Protein AF-A0A937Y8Z9-F1 (afdb_monomer)

pLDDT: mean 87.65, std 18.57, range [24.81, 98.81]

Foldseek 3Di:
DDDPPPPADADPDNDHQVRLQVQPVLCNLCVCQVVLLVCLLVLLVVLCVVQPFFDKAALDDDPQRIKGKGFADPVQAPPDQDQAAEEEEFEADLLADDDQSSRSLLQRLQNNVRYMYMYGGFHRCLVVQQEVVNRLVSVLSVLLSCLVCRVVVSHDQLRYAYEYAAQRLLSQLLSLLDCCCVPRVHPDSPSHQAYEYELYAQQCPSVCSHPNVVRHVQDPVNRCSRRSLNRLAPQAHEYEFEYEPSRRPVSVVRSVSSQVSNVVNVHNYAYYYHYPDGSSRQVVLSSDCLRRNVVVVSCSSVVPPDDDDDDDGDDDLDADPPDPPPDDPPDDDCPVDVLLVQLVVQQVQLVVCVVQLHRSKKKWKDDPNDTLFIFAACCPVSVNVLRHRLVRNQVSSCSHPNQQRRAQIEMEMAEFDALSSLVVSVSSNHQAYEYQDYPVVVVDPPRPPDDSVVSCVVPVRDHHYHYNNVNVVSVVVNVVSVVDPRPPD

Nearest PDB structures (foldseek):
  8e2r-assembly1_A  TM=8.903E-01  e=1.877E-11  Escherichia coli
  8e2p-assembly2_D  TM=7.905E-01  e=2.917E-12  Escherichia coli
  1z3a-assembly1_B  TM=8.786E-01  e=5.803E-11  Escherichia coli
  3ocq-assembly1_A-2  TM=8.333E-01  e=8.614E-11  Salmonella enterica
  6vpc-assembly1_F  TM=8.118E-01  e=4.377E-11  Escherichia coli

Structure (mmCIF, N/CA/C/O backbone):
data_AF-A0A937Y8Z9-F1
#
_entry.id   AF-A0A937Y8Z9-F1
#
loop_
_atom_site.group_PDB
_atom_site.id
_atom_site.type_symbol
_atom_site.label_atom_id
_atom_site.label_alt_id
_atom_site.label_comp_id
_atom_site.label_asym_id
_atom_site.label_entity_id
_atom_site.label_seq_id
_atom_site.pdbx_PDB_ins_code
_atom_site.Cartn_x
_atom_site.Cartn_y
_atom_site.Cartn_z
_atom_site.occupancy
_atom_site.B_iso_or_equiv
_atom_site.auth_seq_id
_atom_site.auth_comp_id
_atom_site.auth_asym_id
_atom_site.auth_atom_id
_atom_site.pdbx_PDB_model_num
ATOM 1 N N . MET A 1 1 ? 27.969 17.431 0.079 1.00 39.72 1 MET A N 1
ATOM 2 C CA . MET A 1 1 ? 28.248 18.259 -1.109 1.00 39.72 1 MET A CA 1
ATOM 3 C C . MET A 1 1 ? 29.334 17.546 -1.889 1.00 39.72 1 MET A C 1
ATOM 5 O O . MET A 1 1 ? 30.460 17.515 -1.417 1.00 39.72 1 MET A O 1
ATOM 9 N N . ALA A 1 2 ? 28.979 16.877 -2.980 1.00 40.84 2 ALA A N 1
ATOM 10 C CA . ALA A 1 2 ? 29.930 16.260 -3.897 1.00 40.84 2 ALA A CA 1
ATOM 11 C C . ALA A 1 2 ? 29.483 16.629 -5.314 1.00 40.84 2 ALA A C 1
ATOM 13 O O . ALA A 1 2 ? 28.313 16.440 -5.640 1.00 40.84 2 ALA A O 1
ATOM 14 N N . ASP A 1 3 ? 30.414 17.245 -6.038 1.00 41.59 3 ASP A N 1
ATOM 15 C CA . ASP A 1 3 ? 30.439 17.621 -7.452 1.00 41.59 3 ASP A CA 1
ATOM 16 C C . ASP A 1 3 ? 29.204 17.284 -8.296 1.00 41.59 3 ASP A C 1
ATOM 18 O O . ASP A 1 3 ? 29.033 16.164 -8.779 1.00 41.59 3 ASP A O 1
ATOM 22 N N . ASN A 1 4 ? 28.418 18.319 -8.601 1.00 40.47 4 ASN A N 1
ATOM 23 C CA . ASN A 1 4 ? 27.784 18.386 -9.910 1.00 40.47 4 ASN A CA 1
ATOM 24 C C . ASN A 1 4 ? 28.897 18.703 -10.911 1.00 40.47 4 ASN A C 1
ATOM 26 O O . ASN A 1 4 ? 29.361 19.839 -10.994 1.00 40.47 4 ASN A O 1
ATOM 30 N N . ALA A 1 5 ? 29.348 17.688 -11.644 1.00 50.84 5 ALA A N 1
ATOM 31 C CA . ALA A 1 5 ? 30.146 17.893 -12.839 1.00 50.84 5 ALA A CA 1
ATOM 32 C C . ALA A 1 5 ? 29.258 18.565 -13.900 1.00 50.84 5 ALA A C 1
ATOM 34 O O . ALA A 1 5 ? 28.582 17.895 -14.685 1.00 50.84 5 ALA A O 1
ATOM 35 N N . ASP A 1 6 ? 29.229 19.898 -13.897 1.00 54.78 6 ASP A N 1
ATOM 36 C CA . ASP A 1 6 ? 28.676 20.699 -14.987 1.00 54.78 6 ASP A CA 1
ATOM 37 C C . ASP A 1 6 ? 29.439 20.348 -16.278 1.00 54.78 6 ASP A C 1
ATOM 39 O O . ASP A 1 6 ? 30.572 20.782 -16.484 1.00 54.78 6 ASP A O 1
ATOM 43 N N . GLY A 1 7 ? 28.844 19.503 -17.131 1.00 70.94 7 GLY A N 1
ATOM 44 C CA . GLY A 1 7 ? 29.371 19.200 -18.469 1.00 70.94 7 GLY A CA 1
ATOM 45 C C . GLY A 1 7 ? 29.212 17.765 -18.985 1.00 70.94 7 GLY A C 1
ATOM 46 O O . GLY A 1 7 ? 29.472 17.536 -20.166 1.00 70.94 7 GLY A O 1
ATOM 47 N N . ALA A 1 8 ? 28.786 16.792 -18.172 1.00 81.50 8 ALA A N 1
ATOM 48 C CA . ALA A 1 8 ? 28.543 15.437 -18.678 1.00 81.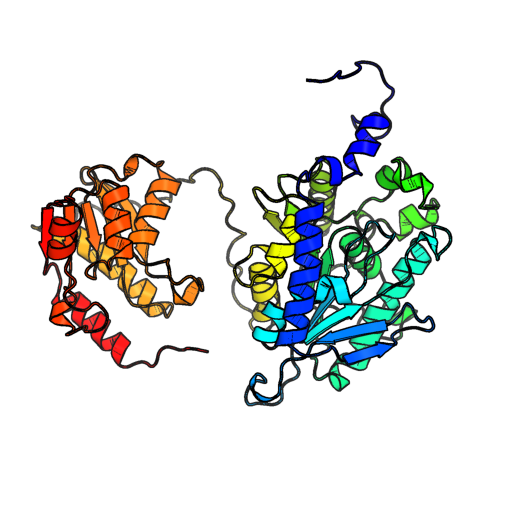50 8 ALA A CA 1
ATOM 49 C C . ALA A 1 8 ? 27.317 15.398 -19.625 1.00 81.50 8 ALA A C 1
ATOM 51 O O . ALA A 1 8 ? 26.302 16.045 -19.334 1.00 81.50 8 ALA A O 1
ATOM 52 N N . PRO A 1 9 ? 27.376 14.649 -20.748 1.00 90.69 9 PRO A N 1
ATOM 53 C CA . PRO A 1 9 ? 26.255 14.544 -21.674 1.00 90.69 9 PRO A CA 1
ATOM 54 C C . PRO A 1 9 ? 25.050 13.907 -20.981 1.00 90.69 9 PRO A C 1
ATOM 56 O O . PRO A 1 9 ? 25.169 12.906 -20.270 1.00 90.69 9 PRO A O 1
ATOM 59 N N . LYS A 1 10 ? 23.878 14.500 -21.199 1.00 94.38 10 LYS A N 1
ATOM 60 C CA . LYS A 1 10 ? 22.617 13.996 -20.658 1.00 94.38 10 LYS A CA 1
ATOM 61 C C . LYS A 1 10 ? 22.183 12.750 -21.427 1.00 94.38 10 LYS A C 1
ATOM 63 O O . LYS A 1 10 ? 22.233 12.731 -22.654 1.00 94.38 10 LYS A O 1
ATOM 68 N N . VAL A 1 11 ? 21.777 11.719 -20.693 1.00 95.44 11 VAL A N 1
ATOM 69 C CA . VAL A 1 11 ? 21.348 10.414 -21.224 1.00 95.44 11 VAL A CA 1
ATOM 70 C C . VAL A 1 11 ? 19.833 10.260 -21.120 1.00 95.44 11 VAL A C 1
ATOM 72 O O . VAL A 1 11 ? 19.202 9.701 -22.013 1.00 95.44 11 VAL A O 1
ATOM 75 N N . TRP A 1 12 ? 19.234 10.782 -20.047 1.00 96.19 12 TRP A N 1
ATOM 76 C CA . TRP A 1 12 ? 17.794 10.734 -19.823 1.00 96.19 12 TRP A CA 1
ATOM 77 C C . TRP A 1 12 ? 17.322 11.995 -19.108 1.00 96.19 12 TRP A C 1
ATOM 79 O O . TRP A 1 12 ? 17.716 12.235 -17.966 1.00 96.19 12 TRP A O 1
ATOM 89 N N . LEU A 1 13 ? 16.460 12.780 -19.763 1.00 95.00 13 LEU A N 1
ATOM 90 C CA . LEU A 1 13 ? 16.035 14.093 -19.265 1.00 95.00 13 LEU A CA 1
ATOM 9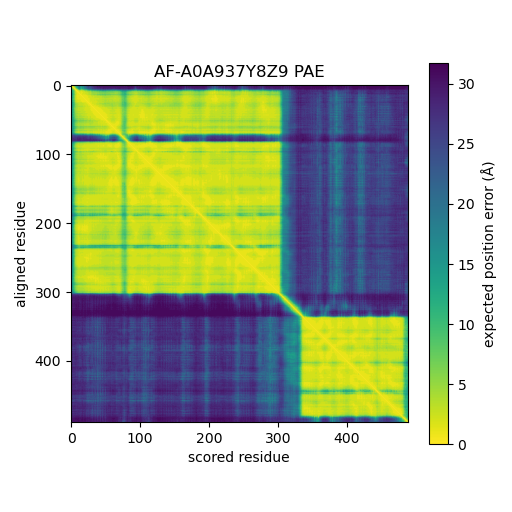1 C C . LEU A 1 13 ? 17.272 14.926 -18.870 1.00 95.00 13 LEU A C 1
ATOM 93 O O . LEU A 1 13 ? 18.183 15.092 -19.679 1.00 95.00 13 LEU A O 1
ATOM 97 N N . ASP A 1 14 ? 17.341 15.377 -17.618 1.00 93.00 14 ASP A N 1
ATOM 98 C CA . ASP A 1 14 ? 18.453 16.165 -17.081 1.00 93.00 14 ASP A CA 1
ATOM 99 C C . ASP A 1 14 ? 19.551 15.314 -16.407 1.00 93.00 14 ASP A C 1
ATOM 101 O O . ASP A 1 14 ? 20.503 15.859 -15.832 1.00 93.00 14 ASP A O 1
ATOM 105 N N . LEU A 1 15 ? 19.457 13.981 -16.477 1.00 95.06 15 LEU A N 1
ATOM 106 C CA . LEU A 1 15 ? 20.402 13.045 -15.865 1.00 95.06 15 LEU A CA 1
ATOM 107 C C . LEU A 1 15 ? 21.516 12.662 -16.843 1.00 95.06 15 LEU A C 1
ATOM 109 O O . LEU A 1 15 ? 21.261 12.246 -17.975 1.00 95.06 15 LEU A O 1
ATOM 113 N N . ASP A 1 16 ? 22.763 12.759 -16.386 1.00 96.56 16 ASP A N 1
ATOM 114 C CA . ASP A 1 16 ? 23.879 12.039 -17.007 1.00 96.56 16 ASP A CA 1
ATOM 115 C C . ASP A 1 16 ? 23.839 10.542 -16.639 1.00 96.56 16 ASP A C 1
ATOM 117 O O . ASP A 1 16 ? 22.992 10.103 -15.855 1.00 96.56 16 ASP A O 1
ATOM 121 N N . GLN A 1 17 ? 24.757 9.746 -17.196 1.00 97.06 17 GLN A N 1
ATOM 122 C CA . GLN A 1 17 ? 24.794 8.299 -16.961 1.00 97.06 17 GLN A CA 1
ATOM 123 C C . GLN A 1 17 ? 24.925 7.937 -15.473 1.00 97.06 17 GLN A C 1
ATOM 125 O O . GLN A 1 17 ? 24.195 7.085 -14.977 1.00 97.06 17 GLN A O 1
ATOM 130 N N . ALA A 1 18 ? 25.830 8.591 -14.740 1.00 95.81 18 ALA A N 1
ATOM 131 C CA . ALA A 1 18 ? 26.087 8.257 -13.342 1.00 95.81 18 ALA A CA 1
ATOM 132 C C . ALA A 1 18 ? 24.902 8.645 -12.443 1.00 95.81 18 ALA A C 1
ATOM 134 O O . ALA A 1 18 ? 24.583 7.942 -11.482 1.00 95.81 18 ALA A O 1
ATOM 135 N N . ALA A 1 19 ? 24.242 9.763 -12.747 1.00 95.44 19 ALA A N 1
ATOM 136 C CA . ALA A 1 19 ? 23.025 10.187 -12.074 1.00 95.44 19 ALA A CA 1
ATOM 137 C C . ALA A 1 19 ? 21.854 9.240 -12.375 1.00 95.44 19 ALA A C 1
ATOM 139 O O . ALA A 1 19 ? 21.125 8.884 -11.450 1.00 95.44 19 ALA A O 1
ATOM 140 N N . LEU A 1 20 ? 21.706 8.787 -13.625 1.00 96.81 20 LEU A N 1
ATOM 141 C CA . LEU A 1 20 ? 20.694 7.803 -14.018 1.00 96.81 20 LEU A CA 1
ATOM 142 C C . LEU A 1 20 ? 20.911 6.456 -13.315 1.00 96.81 20 LEU A C 1
ATOM 144 O O . LEU A 1 20 ? 19.965 5.885 -12.774 1.00 96.81 20 LEU A O 1
ATOM 148 N N . ASP A 1 21 ? 22.153 5.979 -13.251 1.00 96.81 21 ASP A N 1
ATOM 149 C CA . ASP A 1 21 ? 22.501 4.735 -12.560 1.00 96.81 21 ASP A CA 1
ATOM 150 C C . ASP A 1 21 ? 22.164 4.807 -11.066 1.00 96.81 21 ASP A C 1
ATOM 152 O O . ASP A 1 21 ? 21.513 3.904 -10.538 1.00 96.81 21 ASP A O 1
ATOM 156 N N . ARG A 1 22 ? 22.526 5.914 -10.396 1.00 95.12 22 ARG A N 1
ATOM 157 C CA . ARG A 1 22 ? 22.155 6.154 -8.991 1.00 95.12 22 ARG A CA 1
ATOM 158 C C . ARG A 1 22 ? 20.643 6.243 -8.800 1.00 95.12 22 ARG A C 1
ATOM 160 O O . ARG A 1 22 ? 20.129 5.706 -7.826 1.00 95.12 22 ARG A O 1
ATOM 167 N N . ALA A 1 23 ? 19.921 6.868 -9.729 1.00 95.31 23 ALA A N 1
ATOM 168 C CA . ALA A 1 23 ? 18.468 6.995 -9.646 1.00 95.31 23 A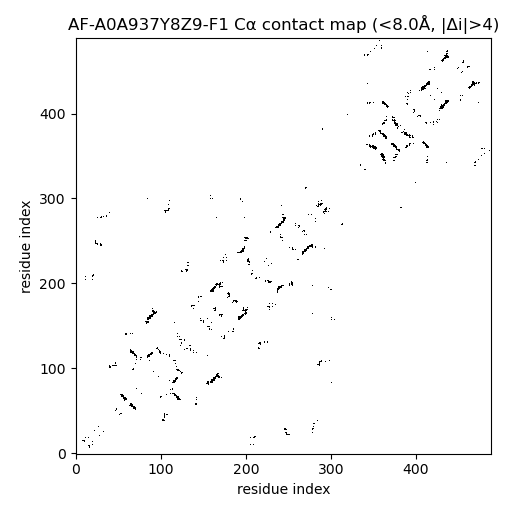LA A CA 1
ATOM 169 C C . ALA A 1 23 ? 17.747 5.632 -9.709 1.00 95.31 23 ALA A C 1
ATOM 171 O O . ALA A 1 23 ? 16.671 5.475 -9.137 1.00 95.31 23 ALA A O 1
ATOM 172 N N . TYR A 1 24 ? 18.348 4.622 -10.348 1.00 96.00 24 TYR A N 1
ATOM 173 C CA . TYR A 1 24 ? 17.829 3.249 -10.369 1.00 96.00 24 TYR A CA 1
ATOM 174 C C . TYR A 1 24 ? 18.417 2.332 -9.282 1.00 96.00 24 TYR A C 1
ATOM 176 O O . TYR A 1 24 ? 18.033 1.154 -9.213 1.00 96.00 24 TYR A O 1
ATOM 184 N N . ASP A 1 25 ? 19.267 2.855 -8.396 1.00 95.31 25 ASP A N 1
ATOM 185 C CA . ASP A 1 25 ? 19.782 2.175 -7.207 1.00 95.31 25 ASP A CA 1
ATOM 186 C C . ASP A 1 25 ? 19.103 2.698 -5.928 1.00 95.31 25 ASP A C 1
ATOM 188 O O . ASP A 1 25 ? 19.565 3.625 -5.263 1.00 95.31 25 ASP A O 1
ATOM 192 N N . GLN A 1 26 ? 17.989 2.064 -5.546 1.00 94.00 26 GLN A N 1
ATOM 193 C CA . GLN A 1 26 ? 17.230 2.455 -4.351 1.00 94.00 26 GLN A CA 1
ATOM 194 C C . GLN A 1 26 ? 18.010 2.269 -3.042 1.00 94.00 26 GLN A C 1
ATOM 196 O O . GLN A 1 26 ? 17.638 2.873 -2.038 1.00 94.00 26 GLN A O 1
ATOM 201 N N . ALA A 1 27 ? 19.099 1.489 -3.026 1.00 92.94 27 ALA A N 1
ATOM 202 C CA . ALA A 1 27 ? 19.927 1.351 -1.829 1.00 92.94 27 ALA A CA 1
ATOM 203 C C . ALA A 1 27 ? 20.604 2.682 -1.449 1.00 92.94 27 ALA A C 1
ATOM 205 O O . ALA A 1 27 ? 20.778 2.956 -0.263 1.00 92.94 27 ALA A O 1
ATOM 206 N N . GLN A 1 28 ? 20.895 3.550 -2.430 1.00 92.25 28 GLN A N 1
ATOM 207 C CA . GLN A 1 28 ? 21.434 4.899 -2.190 1.00 92.25 28 GLN A CA 1
ATOM 208 C C . GLN A 1 28 ? 20.452 5.801 -1.429 1.00 92.25 28 GLN A C 1
ATOM 210 O O . GLN A 1 28 ? 20.861 6.751 -0.766 1.00 92.25 28 GLN A O 1
ATOM 215 N N . HIS A 1 29 ? 19.157 5.495 -1.516 1.00 91.81 29 HIS A N 1
ATOM 216 C CA . HIS A 1 29 ? 18.065 6.259 -0.914 1.00 91.81 29 HIS A CA 1
ATOM 217 C C . HIS A 1 29 ? 17.485 5.581 0.341 1.00 91.81 29 HIS A C 1
ATOM 219 O O . HIS A 1 29 ? 16.545 6.087 0.947 1.00 91.81 29 HIS A O 1
ATOM 225 N N . ALA A 1 30 ? 18.050 4.443 0.753 1.00 94.44 30 ALA A N 1
ATOM 226 C CA . ALA A 1 30 ? 17.558 3.637 1.864 1.00 94.44 30 ALA A CA 1
ATOM 227 C C . ALA A 1 30 ? 18.726 3.129 2.731 1.00 94.44 30 ALA A C 1
ATOM 229 O O . ALA A 1 30 ? 19.091 1.951 2.663 1.00 94.44 30 ALA A O 1
ATOM 230 N N . PRO A 1 31 ? 19.319 3.982 3.589 1.00 91.62 31 PRO A N 1
ATOM 231 C CA . PRO A 1 31 ? 20.466 3.599 4.420 1.00 91.62 31 PRO A CA 1
ATOM 232 C C . PRO A 1 31 ? 20.158 2.454 5.399 1.00 91.62 31 PRO A C 1
ATOM 234 O O . PRO A 1 31 ? 21.071 1.785 5.877 1.00 91.62 31 PRO A O 1
ATOM 237 N N . ASN A 1 32 ? 18.878 2.205 5.689 1.00 91.31 32 ASN A N 1
ATOM 238 C CA . ASN A 1 32 ? 18.403 1.125 6.550 1.00 91.31 32 ASN A CA 1
ATOM 239 C C . ASN A 1 32 ? 17.874 -0.104 5.781 1.00 91.31 32 ASN A C 1
ATOM 241 O O . ASN A 1 32 ? 17.225 -0.964 6.380 1.00 91.31 32 ASN A O 1
ATOM 245 N N . MET A 1 33 ? 18.129 -0.203 4.469 1.00 94.88 33 MET A N 1
ATOM 246 C CA . MET A 1 33 ? 17.615 -1.276 3.606 1.00 94.88 33 MET A CA 1
ATOM 247 C C . MET A 1 33 ? 17.853 -2.670 4.199 1.00 94.88 33 MET A C 1
ATOM 249 O O . MET A 1 33 ? 16.937 -3.485 4.243 1.00 94.88 33 MET A O 1
ATOM 253 N N . GLN A 1 34 ? 19.060 -2.949 4.698 1.00 94.06 34 GLN A N 1
ATOM 254 C CA . GLN A 1 34 ? 19.396 -4.267 5.250 1.00 94.06 34 GLN A CA 1
ATOM 255 C C . GLN A 1 34 ? 18.550 -4.612 6.483 1.00 94.06 34 GLN A C 1
ATOM 257 O O . GLN A 1 34 ? 18.105 -5.747 6.641 1.00 94.06 34 GLN A O 1
ATOM 262 N N . GLN A 1 35 ? 18.274 -3.626 7.338 1.00 94.31 35 GLN A N 1
ATOM 263 C CA . GLN A 1 35 ? 17.420 -3.789 8.510 1.00 94.31 35 GLN A CA 1
ATOM 264 C C . GLN A 1 35 ? 15.968 -4.041 8.096 1.00 94.31 35 GLN A C 1
ATOM 266 O O . GLN A 1 35 ? 15.324 -4.909 8.680 1.00 94.31 35 GLN A O 1
ATOM 271 N N . VAL A 1 36 ? 15.463 -3.327 7.084 1.00 92.56 36 VAL A N 1
ATOM 272 C CA . VAL A 1 36 ? 14.104 -3.525 6.550 1.00 92.56 36 VAL A CA 1
ATOM 273 C C . VAL A 1 36 ? 13.959 -4.926 5.945 1.00 92.56 36 VAL A C 1
ATOM 275 O O . VAL A 1 36 ? 13.034 -5.654 6.292 1.00 92.56 36 VAL A O 1
ATOM 278 N N . LEU A 1 37 ? 14.912 -5.360 5.114 1.00 92.69 37 LEU A N 1
ATOM 279 C CA . LEU A 1 37 ? 14.893 -6.701 4.517 1.00 92.69 37 LEU A CA 1
ATOM 280 C C . LEU A 1 37 ? 14.964 -7.804 5.582 1.00 92.69 37 LEU A C 1
ATOM 282 O O . LEU A 1 37 ? 14.257 -8.807 5.478 1.00 92.69 37 LEU A O 1
ATOM 286 N N . LYS A 1 38 ? 15.745 -7.604 6.654 1.00 90.56 38 LYS A N 1
ATOM 287 C CA . LYS A 1 38 ? 15.755 -8.544 7.781 1.00 90.56 38 LYS A CA 1
ATOM 288 C C . LYS A 1 38 ? 14.409 -8.583 8.510 1.00 90.56 38 LYS A C 1
ATOM 290 O O . LYS A 1 38 ? 13.988 -9.653 8.949 1.00 90.56 38 LYS A O 1
ATOM 295 N N . ARG A 1 39 ? 13.708 -7.448 8.620 1.00 92.94 39 ARG A N 1
ATOM 296 C CA . ARG A 1 39 ? 12.343 -7.413 9.164 1.00 92.94 39 ARG A CA 1
ATOM 297 C C . ARG A 1 39 ? 11.347 -8.138 8.268 1.00 92.94 39 ARG A C 1
ATOM 299 O O . ARG A 1 39 ? 10.501 -8.829 8.818 1.00 92.94 39 ARG A O 1
ATOM 306 N N . TYR A 1 40 ? 11.451 -8.058 6.941 1.00 95.44 40 TYR A N 1
ATOM 307 C CA . TYR A 1 40 ? 10.578 -8.841 6.052 1.00 95.44 40 TYR A CA 1
ATOM 308 C C . TYR A 1 40 ? 10.704 -10.340 6.311 1.00 95.44 40 TYR A C 1
ATOM 310 O O . TYR A 1 40 ? 9.695 -11.037 6.414 1.00 95.44 40 TYR A O 1
ATOM 318 N N . GLU A 1 41 ? 11.938 -10.831 6.441 1.00 91.88 41 GLU A N 1
ATOM 319 C CA . GLU A 1 41 ? 12.216 -12.239 6.719 1.00 91.88 41 GLU A CA 1
ATOM 320 C C . GLU A 1 41 ? 11.598 -12.668 8.057 1.00 91.88 41 GLU A C 1
ATOM 322 O O . GLU A 1 41 ? 10.756 -13.566 8.078 1.00 91.88 41 GLU A O 1
ATOM 327 N N . LEU A 1 42 ? 11.927 -11.959 9.144 1.00 91.06 42 LEU A N 1
ATOM 328 C CA . LEU A 1 42 ? 11.423 -12.261 10.490 1.00 91.06 42 LEU A CA 1
ATOM 329 C C . LEU A 1 42 ? 9.896 -12.133 10.589 1.00 91.06 42 LEU A C 1
ATOM 331 O O . LEU A 1 42 ? 9.235 -12.951 11.228 1.00 91.06 42 LEU A O 1
ATOM 335 N N . SER A 1 43 ? 9.313 -11.111 9.965 1.00 93.19 43 SER A N 1
ATOM 336 C CA . SER A 1 43 ? 7.861 -10.924 9.941 1.00 93.19 43 SER A CA 1
ATOM 337 C C . SER A 1 43 ? 7.176 -12.006 9.111 1.00 93.19 43 SER A C 1
ATOM 339 O O . SER A 1 43 ? 6.093 -12.449 9.473 1.00 93.19 43 SER A O 1
ATOM 341 N N . SER A 1 44 ? 7.805 -12.488 8.036 1.00 96.56 44 SER A N 1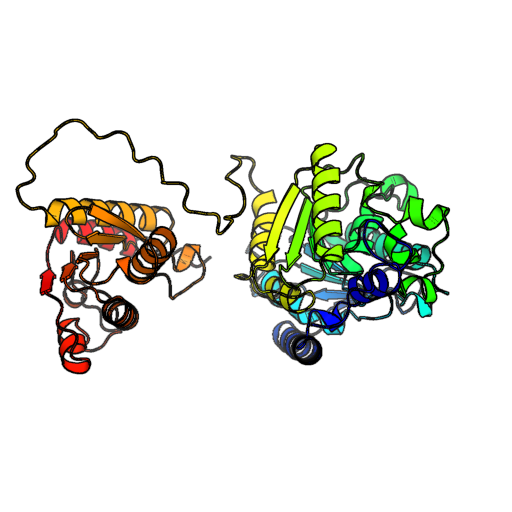
ATOM 342 C CA . SER A 1 44 ? 7.257 -13.579 7.224 1.00 96.56 44 SER A CA 1
ATOM 343 C C . SER A 1 44 ? 7.303 -14.920 7.942 1.00 96.56 44 SER A C 1
ATOM 345 O O . SER A 1 44 ? 6.376 -15.715 7.810 1.00 96.56 44 SER A O 1
ATOM 347 N N . GLU A 1 45 ? 8.366 -15.178 8.704 1.00 93.00 45 GLU A N 1
ATOM 348 C CA . GLU A 1 45 ? 8.446 -16.335 9.600 1.00 93.00 45 GLU A CA 1
ATOM 349 C C . GLU A 1 45 ? 7.306 -16.303 10.620 1.00 93.00 45 GLU A C 1
ATOM 351 O O . GLU A 1 45 ? 6.515 -17.243 10.673 1.00 93.00 45 GLU A O 1
ATOM 356 N N . ARG A 1 46 ? 7.136 -15.176 11.323 1.00 90.81 46 ARG A N 1
ATOM 357 C CA . ARG A 1 46 ? 6.041 -14.979 12.288 1.00 90.81 46 ARG A CA 1
ATOM 358 C C . ARG A 1 46 ? 4.659 -15.108 11.654 1.00 90.81 46 ARG A C 1
ATOM 360 O O . ARG A 1 46 ? 3.768 -15.700 12.256 1.00 90.81 46 ARG A O 1
ATOM 367 N N . ALA A 1 47 ? 4.468 -14.585 10.446 1.00 91.44 47 ALA A N 1
ATOM 368 C CA . ALA A 1 47 ? 3.205 -14.719 9.733 1.00 91.44 47 ALA A CA 1
ATOM 369 C C . ALA A 1 47 ? 2.892 -16.190 9.427 1.00 91.44 47 ALA A C 1
ATOM 371 O O . ALA A 1 47 ? 1.775 -16.628 9.668 1.00 91.44 47 ALA A O 1
ATOM 372 N N . ARG A 1 48 ? 3.873 -16.995 8.994 1.00 93.88 48 ARG A N 1
ATOM 373 C CA . ARG A 1 48 ? 3.673 -18.446 8.805 1.00 93.88 48 ARG A CA 1
ATOM 374 C C . ARG A 1 48 ? 3.446 -19.203 10.113 1.00 93.88 48 ARG A C 1
ATOM 376 O O . ARG A 1 48 ? 2.723 -20.193 10.113 1.00 93.88 48 ARG A O 1
ATOM 383 N N . GLU A 1 49 ? 4.038 -18.767 11.221 1.00 90.00 49 GLU A N 1
ATOM 384 C CA . GLU A 1 49 ? 3.750 -19.343 12.543 1.00 90.00 49 GLU A CA 1
ATOM 385 C C . GLU A 1 49 ? 2.304 -19.068 12.979 1.00 90.00 49 GLU A C 1
ATOM 387 O O . GLU A 1 49 ? 1.655 -19.948 13.539 1.00 90.00 49 GLU A O 1
ATOM 392 N N . ARG A 1 50 ? 1.785 -17.863 12.702 1.00 87.81 50 ARG A N 1
ATOM 393 C CA . ARG A 1 50 ? 0.426 -17.437 13.085 1.00 87.81 50 ARG A CA 1
ATOM 394 C C . ARG A 1 50 ? -0.662 -17.979 12.165 1.00 87.81 50 ARG A C 1
ATOM 396 O O . ARG A 1 50 ? -1.690 -18.443 12.644 1.00 87.81 50 ARG A O 1
ATOM 403 N N . LEU A 1 51 ? -0.448 -17.881 10.856 1.00 89.75 51 LEU A N 1
ATOM 404 C CA . LEU A 1 51 ? -1.420 -18.257 9.827 1.00 89.75 51 LEU A CA 1
ATOM 405 C C . LEU A 1 51 ? -1.348 -19.748 9.471 1.00 89.75 51 LEU A C 1
ATOM 407 O O . LEU A 1 51 ? -2.265 -20.277 8.848 1.00 89.75 51 LEU A O 1
ATOM 411 N N . GLY A 1 52 ? -0.259 -20.422 9.846 1.00 91.06 52 GLY A N 1
ATOM 412 C CA . GLY A 1 52 ? 0.090 -21.743 9.341 1.00 91.06 52 GLY A CA 1
ATOM 413 C C . GLY A 1 52 ? 0.884 -21.680 8.032 1.00 91.06 52 GLY A C 1
ATOM 414 O O . GLY A 1 52 ? 1.100 -20.620 7.436 1.00 91.06 52 GLY A O 1
ATOM 415 N N . GLN A 1 53 ? 1.354 -22.846 7.584 1.00 93.06 53 GLN A N 1
ATOM 416 C CA . GLN A 1 53 ? 2.035 -22.954 6.294 1.00 93.06 53 GLN A CA 1
ATOM 417 C C . GLN A 1 53 ? 1.039 -22.720 5.149 1.00 93.06 53 GLN A C 1
ATOM 419 O O . GLN A 1 53 ? -0.080 -23.236 5.216 1.00 93.06 53 GLN A O 1
ATOM 424 N N . PRO A 1 54 ? 1.425 -21.978 4.094 1.00 96.25 54 PRO A N 1
ATOM 425 C CA . PRO A 1 54 ? 0.552 -21.779 2.950 1.00 96.25 54 PRO A CA 1
ATOM 426 C C . PRO A 1 54 ? 0.307 -23.096 2.216 1.00 96.25 54 PRO A C 1
ATOM 428 O O . PRO A 1 54 ? 1.182 -23.962 2.133 1.00 96.25 54 PRO A O 1
ATOM 431 N N . SER A 1 55 ? -0.868 -23.212 1.603 1.00 96.25 55 SER A N 1
ATOM 432 C CA . SER A 1 55 ? -1.061 -24.210 0.552 1.00 96.25 55 SER A CA 1
ATOM 433 C C . SER A 1 55 ? -0.289 -23.761 -0.688 1.00 96.25 55 SER A C 1
ATOM 435 O O . SER A 1 55 ? -0.383 -22.600 -1.083 1.00 96.25 55 SER A O 1
ATOM 437 N N . ARG A 1 56 ? 0.501 -24.654 -1.283 1.00 97.31 56 ARG A N 1
ATOM 438 C CA . ARG A 1 56 ? 1.364 -24.314 -2.416 1.00 97.31 56 ARG A CA 1
ATOM 439 C C . ARG A 1 56 ? 0.869 -24.988 -3.685 1.00 97.31 56 ARG A C 1
ATOM 441 O O . ARG A 1 56 ? 0.688 -26.203 -3.701 1.00 97.31 56 ARG A O 1
ATOM 448 N N . HIS A 1 57 ? 0.673 -24.204 -4.740 1.00 97.88 57 HIS A N 1
ATOM 449 C CA . HIS A 1 57 ? 0.073 -24.657 -5.998 1.00 97.88 57 HIS A CA 1
ATOM 450 C C . HIS A 1 57 ? 0.986 -24.345 -7.177 1.00 97.88 57 HIS A C 1
ATOM 452 O O . HIS A 1 57 ? 1.568 -23.266 -7.235 1.00 97.88 57 HIS A O 1
ATOM 458 N N . ALA A 1 58 ? 1.107 -25.269 -8.128 1.00 98.31 58 ALA A N 1
ATOM 459 C CA . ALA A 1 58 ? 1.793 -24.999 -9.388 1.00 98.31 58 ALA A CA 1
ATOM 460 C C . ALA A 1 58 ? 0.842 -24.265 -10.341 1.00 98.31 58 ALA A C 1
ATOM 462 O O . ALA A 1 58 ? -0.270 -24.738 -10.581 1.00 98.31 58 ALA A O 1
ATOM 463 N N . TYR A 1 59 ? 1.287 -23.138 -10.898 1.00 98.12 59 TYR A N 1
ATOM 464 C CA . TYR A 1 59 ? 0.523 -22.380 -11.895 1.00 98.12 59 TYR A CA 1
ATOM 465 C C . TYR A 1 59 ? 1.108 -22.481 -13.308 1.00 98.12 59 TYR A C 1
ATOM 467 O O . TYR A 1 59 ? 0.474 -22.058 -14.275 1.00 98.12 59 TYR A O 1
ATOM 475 N N . GLY A 1 60 ? 2.314 -23.031 -13.438 1.00 97.00 60 GLY A N 1
ATOM 476 C CA . GLY A 1 60 ? 3.018 -23.156 -14.703 1.00 97.00 60 GLY A CA 1
ATOM 477 C C . GLY A 1 60 ? 3.944 -24.373 -14.748 1.00 97.00 60 GLY A C 1
ATOM 478 O O . GLY A 1 60 ? 4.007 -25.151 -13.796 1.00 97.00 60 GLY A O 1
ATOM 479 N N . PRO A 1 61 ? 4.630 -24.575 -15.884 1.00 94.88 61 PRO A N 1
ATOM 480 C CA . PRO A 1 61 ? 5.393 -25.794 -16.141 1.00 94.88 61 PRO A CA 1
ATOM 481 C C . PRO A 1 61 ? 6.725 -25.889 -15.383 1.00 94.88 61 PRO A C 1
ATOM 483 O O . PRO A 1 61 ? 7.240 -26.995 -15.220 1.00 94.88 61 PRO A O 1
ATOM 486 N N . SER A 1 62 ? 7.324 -24.772 -14.960 1.00 95.44 62 SER A N 1
ATOM 487 C CA . SER A 1 62 ? 8.613 -24.790 -14.257 1.00 95.44 62 SER A CA 1
ATOM 488 C C . SER A 1 62 ? 8.464 -24.831 -12.735 1.00 95.44 62 SER A C 1
ATOM 490 O O . SER A 1 62 ? 7.463 -24.399 -12.174 1.00 95.44 62 SER A O 1
ATOM 492 N N . ALA A 1 63 ? 9.506 -25.294 -12.038 1.00 94.00 63 ALA A N 1
ATOM 493 C CA . ALA A 1 63 ? 9.522 -25.326 -10.572 1.00 94.00 63 ALA A CA 1
ATOM 494 C C . ALA A 1 63 ? 9.433 -23.929 -9.927 1.00 94.00 63 ALA A C 1
ATOM 496 O O . ALA A 1 63 ? 8.994 -23.807 -8.783 1.00 94.00 63 ALA A O 1
ATOM 497 N N . ALA A 1 64 ? 9.844 -22.886 -10.656 1.00 95.69 64 ALA A N 1
ATOM 498 C CA . ALA A 1 64 ? 9.710 -21.502 -10.218 1.00 95.69 64 ALA A CA 1
ATOM 499 C C . ALA A 1 64 ? 8.259 -21.001 -10.300 1.00 95.69 64 ALA A C 1
ATOM 501 O O . ALA A 1 64 ? 7.919 -20.029 -9.640 1.00 95.69 64 ALA A O 1
ATOM 502 N N . GLU A 1 65 ? 7.396 -21.658 -11.080 1.00 98.19 65 GLU A N 1
ATOM 503 C CA . GLU A 1 65 ? 6.005 -21.257 -11.299 1.00 98.19 65 GLU A CA 1
ATOM 504 C C . GLU A 1 65 ? 5.059 -21.908 -10.287 1.00 98.19 65 GLU A C 1
ATOM 506 O O . GLU A 1 65 ? 4.156 -22.683 -10.621 1.00 98.19 65 GLU A O 1
ATOM 511 N N . ALA A 1 66 ? 5.287 -21.572 -9.021 1.00 98.19 66 ALA A N 1
ATOM 512 C CA . ALA A 1 66 ? 4.460 -21.979 -7.896 1.00 98.19 66 ALA A CA 1
ATOM 513 C C . ALA A 1 66 ? 3.939 -20.754 -7.143 1.00 98.19 66 ALA A C 1
ATOM 515 O O . ALA A 1 66 ? 4.559 -19.699 -7.167 1.00 98.19 66 ALA A O 1
ATOM 516 N N . LEU A 1 67 ? 2.809 -20.882 -6.456 1.00 97.69 67 LEU A N 1
ATOM 517 C CA . LEU A 1 67 ? 2.247 -19.824 -5.624 1.00 97.69 67 LEU A CA 1
ATOM 518 C C . LEU A 1 67 ? 1.877 -20.345 -4.245 1.00 97.69 67 LEU A C 1
ATOM 520 O O . LEU A 1 67 ? 1.342 -21.446 -4.107 1.00 97.69 67 LEU A O 1
ATOM 524 N N . ASP A 1 68 ? 2.147 -19.520 -3.243 1.00 98.44 68 ASP A N 1
ATOM 525 C CA . ASP A 1 68 ? 1.702 -19.718 -1.874 1.00 98.44 68 ASP A CA 1
ATOM 526 C C . ASP A 1 68 ? 0.311 -19.096 -1.720 1.00 98.44 68 ASP A C 1
ATOM 528 O O . ASP A 1 68 ? 0.087 -17.953 -2.118 1.00 98.44 68 ASP A O 1
ATOM 532 N N . CYS A 1 69 ? -0.629 -19.839 -1.141 1.00 98.00 69 CYS A N 1
ATOM 533 C CA . CYS A 1 69 ? -1.985 -19.391 -0.861 1.00 98.00 69 CYS A CA 1
ATOM 534 C C . CYS A 1 69 ? -2.285 -19.525 0.636 1.00 98.00 69 CYS A C 1
ATOM 536 O O . CYS A 1 69 ? -2.340 -20.634 1.184 1.00 98.00 69 CYS A O 1
ATOM 538 N N . PHE A 1 70 ? -2.499 -18.375 1.274 1.00 96.56 70 PHE A N 1
ATOM 539 C CA . PHE A 1 70 ? -2.980 -18.245 2.642 1.00 96.56 70 PHE A CA 1
ATOM 540 C C . PHE A 1 70 ? -4.487 -17.999 2.616 1.00 96.56 70 PHE A C 1
ATOM 542 O O . PHE A 1 70 ? -4.962 -17.058 1.979 1.00 96.56 70 PHE A O 1
ATOM 549 N N . CYS A 1 71 ? -5.243 -18.844 3.309 1.00 89.81 71 CYS A N 1
ATOM 550 C CA . CYS A 1 71 ? -6.687 -18.709 3.453 1.00 89.81 71 CYS A CA 1
ATOM 551 C C . CYS A 1 71 ? -7.049 -18.569 4.938 1.00 89.81 71 CYS A C 1
ATOM 553 O O . CYS A 1 71 ? -6.420 -19.234 5.762 1.00 89.81 71 CYS A O 1
ATOM 555 N N . PRO A 1 72 ? -8.062 -17.757 5.288 1.00 81.50 72 PRO A N 1
ATOM 556 C CA . PRO A 1 72 ? -8.583 -17.704 6.651 1.00 81.50 72 PRO A CA 1
ATOM 557 C C . PRO A 1 72 ? -9.145 -19.069 7.068 1.00 81.50 72 PRO A C 1
ATOM 559 O O . PRO A 1 72 ? -9.669 -19.815 6.233 1.00 81.50 72 PRO A O 1
ATOM 562 N N . GLY A 1 73 ? -9.034 -19.397 8.356 1.00 69.44 73 GLY A N 1
ATOM 563 C CA . GLY A 1 73 ? -9.583 -20.628 8.920 1.00 69.44 73 GLY A CA 1
ATOM 564 C C . GLY A 1 73 ? -11.115 -20.620 8.957 1.00 69.44 73 GLY A C 1
ATOM 565 O O . GLY A 1 73 ? -11.746 -19.566 8.885 1.00 69.44 73 GLY A O 1
ATOM 566 N N . GLU A 1 74 ? -11.733 -21.796 9.114 1.00 59.72 74 GLU A N 1
ATOM 567 C CA . GLU A 1 74 ? -13.202 -21.955 9.116 1.00 59.72 74 GLU A CA 1
ATOM 568 C C . GLU A 1 74 ? -13.916 -21.092 10.175 1.00 59.72 74 GLU A C 1
ATOM 570 O O . GLU A 1 74 ? -15.025 -20.630 9.935 1.00 59.72 74 GLU A O 1
ATOM 575 N N . ALA A 1 75 ? -13.270 -20.805 11.312 1.00 51.53 75 ALA A N 1
ATOM 576 C CA . ALA A 1 75 ? -13.818 -19.949 12.372 1.00 51.53 75 ALA A CA 1
ATOM 577 C C . ALA A 1 75 ? -13.795 -18.439 12.048 1.00 51.53 75 ALA A C 1
ATOM 579 O O . ALA A 1 75 ? -14.468 -17.666 12.723 1.00 51.53 75 ALA A O 1
ATOM 580 N N . GLN A 1 76 ? -13.017 -18.019 11.044 1.00 51.94 76 GLN A N 1
ATOM 581 C CA . GLN A 1 76 ? -12.968 -16.641 10.529 1.00 51.94 76 GLN A CA 1
ATOM 582 C C . GLN A 1 76 ? -13.758 -16.487 9.221 1.00 51.94 76 GLN A C 1
ATOM 584 O O . GLN A 1 76 ? -13.835 -15.394 8.662 1.00 51.94 76 GLN A O 1
ATOM 589 N N . ALA A 1 77 ? -14.338 -17.576 8.706 1.00 48.62 77 ALA A N 1
ATOM 590 C CA . ALA A 1 77 ? -15.243 -17.509 7.575 1.00 48.62 77 ALA A CA 1
ATOM 591 C C . ALA A 1 77 ? -16.581 -16.909 8.051 1.00 48.62 77 ALA A C 1
ATOM 593 O O . ALA A 1 77 ? -17.135 -17.388 9.044 1.00 48.62 77 ALA A O 1
ATOM 594 N N . PRO A 1 78 ? -17.127 -15.884 7.369 1.00 47.41 78 PRO A N 1
ATOM 595 C CA . PRO A 1 78 ? -18.459 -15.378 7.676 1.00 47.41 78 PRO A CA 1
ATOM 596 C C . PRO A 1 78 ? -19.467 -16.533 7.708 1.00 47.41 78 PRO A C 1
ATOM 598 O O . PRO A 1 78 ? -19.378 -17.466 6.909 1.00 47.41 78 PRO A O 1
ATOM 601 N N . SER A 1 79 ? -20.446 -16.457 8.607 1.00 45.06 79 SER A N 1
ATOM 602 C CA . SER A 1 79 ? -21.454 -17.483 8.922 1.00 45.06 79 SER A CA 1
ATOM 603 C C . SER A 1 79 ? -22.462 -17.803 7.794 1.00 45.06 79 SER A C 1
ATOM 605 O O . SER A 1 79 ? -23.577 -18.255 8.044 1.00 45.06 79 SER A O 1
ATOM 607 N N . ASN A 1 80 ? -22.087 -17.600 6.530 1.00 49.19 80 ASN A N 1
ATOM 608 C CA . ASN A 1 80 ? -22.869 -17.898 5.332 1.00 49.19 80 ASN A CA 1
ATOM 609 C C . ASN A 1 80 ? -21.883 -18.202 4.182 1.00 49.19 80 ASN A C 1
ATOM 611 O O . ASN A 1 80 ? -20.979 -17.388 3.976 1.00 49.19 80 ASN A O 1
ATOM 615 N N . PRO A 1 81 ? -21.988 -19.316 3.426 1.00 57.00 81 PRO A N 1
ATOM 616 C CA . PRO A 1 81 ? -20.958 -19.693 2.466 1.00 57.00 81 PRO A CA 1
ATOM 617 C C . PRO A 1 81 ? -21.071 -18.798 1.230 1.00 57.00 81 PRO A C 1
ATOM 619 O O . PRO A 1 81 ? -21.779 -19.098 0.271 1.00 57.00 81 PRO A O 1
ATOM 622 N N . LYS A 1 82 ? -20.383 -17.660 1.260 1.00 66.88 82 LYS A N 1
ATOM 623 C CA . LYS A 1 82 ? -20.111 -16.833 0.089 1.00 66.88 82 LYS A CA 1
ATOM 624 C C . LYS A 1 82 ? -18.604 -16.804 -0.095 1.00 66.88 82 LYS A C 1
ATOM 626 O O . LYS A 1 82 ? -17.860 -16.578 0.856 1.00 66.88 82 LYS A O 1
ATOM 631 N N . LEU A 1 83 ? -18.181 -17.118 -1.313 1.00 80.31 83 LEU A N 1
ATOM 632 C CA . LEU A 1 83 ? -16.792 -17.065 -1.747 1.00 80.31 83 LEU A CA 1
ATOM 633 C C . LEU A 1 83 ? -16.129 -15.751 -1.286 1.00 80.31 83 LEU A C 1
ATOM 635 O O . LEU A 1 83 ? -16.777 -14.702 -1.255 1.00 80.31 83 LEU A O 1
ATOM 639 N N . ARG A 1 84 ? -14.854 -15.814 -0.890 1.00 89.12 84 ARG A N 1
ATOM 640 C CA . ARG A 1 84 ? -14.145 -14.684 -0.266 1.00 89.12 84 ARG A CA 1
ATOM 641 C C . ARG A 1 84 ? -13.353 -13.852 -1.280 1.00 89.12 84 ARG A C 1
ATOM 643 O O . ARG A 1 84 ? -12.884 -14.405 -2.271 1.00 89.12 84 ARG A O 1
ATOM 650 N N . PRO A 1 85 ? -13.126 -12.555 -1.036 1.00 94.38 85 PRO A N 1
ATOM 651 C CA . PRO A 1 85 ? -12.176 -11.771 -1.822 1.00 94.38 85 PRO A CA 1
ATOM 652 C C . PRO A 1 85 ? -10.753 -12.306 -1.691 1.00 94.38 85 PRO A C 1
ATOM 654 O O . PRO A 1 85 ? -10.410 -12.947 -0.692 1.00 94.38 85 PRO A O 1
ATOM 657 N N . ALA A 1 86 ? -9.908 -11.992 -2.669 1.00 96.31 86 ALA A N 1
ATOM 658 C CA . ALA A 1 86 ? -8.497 -12.333 -2.611 1.00 96.31 86 ALA A CA 1
ATOM 659 C C . ALA A 1 86 ? -7.581 -11.188 -3.031 1.00 96.31 86 ALA A C 1
ATOM 661 O O . ALA A 1 86 ? -7.904 -10.421 -3.935 1.00 96.31 86 ALA A O 1
ATOM 662 N N . LEU A 1 87 ? -6.406 -11.132 -2.407 1.00 98.06 87 LEU A N 1
ATOM 663 C CA . LEU A 1 87 ? -5.279 -10.310 -2.822 1.00 98.06 87 LEU A CA 1
ATOM 664 C C . LEU A 1 87 ? -4.219 -11.195 -3.491 1.00 98.06 87 LEU A C 1
ATOM 666 O O . LEU A 1 87 ? -3.641 -12.068 -2.848 1.00 98.06 87 LEU A O 1
ATOM 670 N N . LEU A 1 88 ? -3.927 -10.950 -4.764 1.00 98.50 88 LEU A N 1
ATOM 671 C CA . LEU A 1 88 ? -2.766 -11.487 -5.466 1.00 98.50 88 LEU A CA 1
ATOM 672 C C . LEU A 1 88 ? -1.620 -10.472 -5.355 1.00 98.50 88 LEU A C 1
ATOM 674 O O . LEU A 1 88 ? -1.689 -9.390 -5.936 1.00 98.50 88 LEU A O 1
ATOM 678 N N . PHE A 1 89 ? -0.580 -10.807 -4.596 1.00 98.75 89 PHE A N 1
ATOM 679 C CA . PHE A 1 89 ? 0.562 -9.934 -4.328 1.00 98.75 89 PHE A CA 1
ATOM 680 C C . PHE A 1 89 ? 1.791 -10.357 -5.141 1.00 98.75 89 PHE A C 1
ATOM 682 O O . PHE A 1 89 ? 2.331 -11.440 -4.933 1.00 98.75 89 PHE A O 1
ATOM 689 N N . ILE A 1 90 ? 2.268 -9.487 -6.034 1.00 98.69 90 ILE A N 1
ATOM 690 C CA . ILE A 1 90 ? 3.467 -9.700 -6.855 1.00 98.69 90 ILE A CA 1
ATOM 691 C C . ILE A 1 90 ? 4.650 -8.963 -6.227 1.00 98.69 90 ILE A C 1
ATOM 693 O O . ILE A 1 90 ? 4.678 -7.728 -6.149 1.00 98.69 90 ILE A O 1
ATOM 697 N N . HIS A 1 91 ? 5.645 -9.726 -5.782 1.00 98.31 91 HIS A N 1
ATOM 698 C CA . HIS A 1 91 ? 6.771 -9.184 -5.033 1.00 98.31 91 HIS A CA 1
ATOM 699 C C . HIS A 1 91 ? 7.825 -8.481 -5.905 1.00 98.31 91 HIS A C 1
ATOM 701 O O . HIS A 1 91 ? 7.960 -8.716 -7.107 1.00 98.31 91 HIS A O 1
ATOM 707 N N . GLY A 1 92 ? 8.607 -7.612 -5.260 1.00 96.75 92 GLY A N 1
ATOM 708 C CA . GLY A 1 92 ? 9.764 -6.936 -5.843 1.00 96.75 92 GLY A CA 1
ATOM 709 C C . GLY A 1 92 ? 11.030 -7.800 -5.881 1.00 96.75 92 GLY A C 1
ATOM 710 O O . GLY A 1 92 ? 10.975 -9.016 -5.735 1.00 96.75 92 GLY A O 1
ATOM 711 N N . GLY A 1 93 ? 12.186 -7.151 -6.055 1.00 95.25 93 GLY A N 1
ATOM 712 C CA . GLY A 1 93 ? 13.499 -7.815 -6.130 1.00 95.25 93 GLY A CA 1
ATOM 713 C C . GLY A 1 93 ? 14.341 -7.435 -7.352 1.00 95.25 93 GLY A C 1
ATOM 714 O O . GLY A 1 93 ? 15.238 -8.179 -7.747 1.00 95.25 93 GLY A O 1
ATOM 715 N N . ALA A 1 94 ? 14.048 -6.285 -7.973 1.00 96.38 94 ALA A N 1
ATOM 716 C CA . ALA A 1 94 ? 14.737 -5.775 -9.163 1.00 96.38 94 ALA A CA 1
ATOM 717 C C . ALA A 1 94 ? 14.797 -6.802 -10.309 1.00 96.38 94 ALA A C 1
ATOM 719 O O . ALA A 1 94 ? 15.798 -6.869 -11.019 1.00 96.38 94 ALA A O 1
ATOM 720 N N . TRP A 1 95 ? 13.753 -7.631 -10.437 1.00 98.25 95 TRP A N 1
ATOM 721 C CA . TRP A 1 95 ? 13.665 -8.769 -11.364 1.00 98.25 95 TRP A CA 1
ATOM 722 C C . TRP A 1 95 ? 14.778 -9.822 -11.212 1.00 98.25 95 TRP A C 1
ATOM 724 O O . TRP A 1 95 ? 14.884 -10.725 -12.029 1.00 98.25 95 TRP A O 1
ATOM 734 N N . ARG A 1 96 ? 15.636 -9.745 -10.193 1.00 96.69 96 ARG A N 1
ATOM 735 C CA . ARG A 1 96 ? 16.773 -10.665 -10.008 1.00 96.69 96 ARG A CA 1
ATOM 736 C C . ARG A 1 96 ? 16.573 -11.644 -8.859 1.00 96.69 96 ARG A C 1
ATOM 738 O O . ARG A 1 96 ? 17.389 -12.540 -8.686 1.00 96.69 96 ARG A O 1
ATOM 745 N N . GLY A 1 97 ? 15.526 -11.469 -8.063 1.00 92.69 97 GLY A N 1
ATOM 746 C CA . GLY A 1 97 ? 15.242 -12.348 -6.941 1.00 92.69 97 GLY A CA 1
ATOM 747 C C . GLY A 1 97 ? 13.966 -11.969 -6.209 1.00 92.69 97 GLY A C 1
ATOM 748 O O . GLY A 1 97 ? 13.148 -11.207 -6.719 1.00 92.69 97 GLY A O 1
ATOM 749 N N . GLY A 1 98 ? 13.847 -12.500 -4.995 1.00 92.75 98 GLY A N 1
ATOM 750 C CA . GLY A 1 98 ? 12.606 -12.524 -4.229 1.00 92.75 98 GLY A CA 1
ATOM 751 C C . GLY A 1 98 ? 11.959 -13.904 -4.325 1.00 92.75 98 GLY A C 1
ATOM 752 O O . GLY A 1 98 ? 12.079 -14.573 -5.345 1.00 92.75 98 GLY A O 1
ATOM 753 N N . LEU A 1 99 ? 11.347 -14.341 -3.227 1.00 95.94 99 LEU A N 1
ATOM 754 C CA . LEU A 1 99 ? 10.567 -15.574 -3.165 1.00 95.94 99 LEU A CA 1
ATOM 755 C C . LEU A 1 99 ? 9.348 -15.323 -2.288 1.00 95.94 99 LEU A C 1
ATOM 757 O O . LEU A 1 99 ? 9.468 -14.612 -1.286 1.00 95.94 99 LEU A O 1
ATOM 761 N N . ALA A 1 100 ? 8.223 -15.956 -2.600 1.00 97.19 100 ALA A N 1
ATOM 762 C CA . ALA A 1 100 ? 6.942 -15.810 -1.916 1.00 97.19 100 ALA A CA 1
ATOM 763 C C . ALA A 1 100 ? 7.074 -15.916 -0.389 1.00 97.19 100 ALA A C 1
ATOM 765 O O . ALA A 1 100 ? 6.584 -15.062 0.355 1.00 97.19 100 ALA A O 1
ATOM 766 N N . ARG A 1 101 ? 7.869 -16.881 0.092 1.00 95.69 101 ARG A N 1
ATOM 767 C CA . ARG A 1 101 ? 8.142 -17.071 1.526 1.00 95.69 101 ARG A CA 1
ATOM 768 C C . ARG A 1 101 ? 8.757 -15.851 2.226 1.00 95.69 101 ARG A C 1
ATOM 770 O O . ARG A 1 101 ? 8.627 -15.729 3.437 1.00 95.69 101 ARG A O 1
ATOM 777 N N . HIS A 1 102 ? 9.452 -14.957 1.528 1.00 95.50 102 HIS A N 1
ATOM 778 C CA . HIS A 1 102 ? 10.043 -13.757 2.137 1.00 95.50 102 HIS A CA 1
ATOM 779 C C . HIS A 1 102 ? 9.042 -12.597 2.249 1.00 95.50 102 HIS A C 1
ATOM 781 O O . HIS A 1 102 ? 9.380 -11.553 2.803 1.00 95.50 102 HIS A O 1
ATOM 787 N N . TYR A 1 103 ? 7.814 -12.798 1.760 1.00 97.88 103 TYR A N 1
ATOM 788 C CA . TYR A 1 103 ? 6.740 -11.811 1.750 1.00 97.88 103 TYR A CA 1
ATOM 789 C C . TYR A 1 103 ? 5.458 -12.289 2.445 1.00 97.88 103 TYR A C 1
ATOM 791 O O . TYR A 1 103 ? 4.441 -11.603 2.388 1.00 97.88 103 TYR A O 1
ATOM 799 N N . ALA A 1 104 ? 5.493 -13.424 3.153 1.00 97.44 104 ALA A N 1
ATOM 800 C CA . ALA A 1 104 ? 4.326 -13.960 3.863 1.00 97.44 104 ALA A CA 1
ATOM 801 C C . ALA A 1 104 ? 3.737 -12.972 4.890 1.00 97.44 104 ALA A C 1
ATOM 803 O O . ALA A 1 104 ? 2.547 -13.034 5.182 1.00 97.44 104 ALA A O 1
ATOM 804 N N . PHE A 1 105 ? 4.539 -12.025 5.394 1.00 96.31 105 PHE A N 1
ATOM 805 C CA . PHE A 1 105 ? 4.078 -10.959 6.292 1.00 96.31 105 PHE A CA 1
ATOM 806 C C . PHE A 1 105 ? 2.965 -10.084 5.697 1.00 96.31 105 PHE A C 1
ATOM 808 O O . PHE A 1 105 ? 2.132 -9.574 6.438 1.00 96.31 105 PHE A O 1
ATOM 815 N N . VAL A 1 106 ? 2.909 -9.947 4.367 1.00 97.56 106 VAL A N 1
ATOM 816 C CA . VAL A 1 106 ? 1.830 -9.221 3.682 1.00 97.56 106 VAL A CA 1
ATOM 817 C C . VAL A 1 106 ? 0.482 -9.904 3.901 1.00 97.56 106 VAL A C 1
ATOM 819 O O . VAL A 1 106 ? -0.532 -9.220 3.924 1.00 97.56 106 VAL A O 1
ATOM 822 N N . ALA A 1 107 ? 0.446 -11.227 4.093 1.00 97.38 107 ALA A N 1
ATOM 823 C CA . ALA A 1 107 ? -0.807 -11.965 4.190 1.00 97.38 107 ALA A CA 1
ATOM 824 C C . ALA A 1 107 ? -1.586 -11.688 5.484 1.00 97.38 107 ALA A C 1
ATOM 826 O O . ALA A 1 107 ? -2.813 -11.736 5.477 1.00 97.38 107 ALA A O 1
ATOM 827 N N . GLU A 1 108 ? -0.891 -11.376 6.579 1.00 91.31 108 GLU A N 1
ATOM 828 C CA . GLU A 1 108 ? -1.468 -11.309 7.924 1.00 91.31 108 GLU A CA 1
ATOM 829 C C . GLU A 1 108 ? -2.693 -10.382 8.053 1.00 91.31 108 GLU A C 1
ATOM 831 O O . GLU A 1 108 ? -3.746 -10.881 8.460 1.00 91.31 108 GLU A O 1
ATOM 836 N N . PRO A 1 109 ? -2.644 -9.088 7.675 1.00 89.62 109 PRO A N 1
ATOM 837 C CA . PRO A 1 109 ? -3.808 -8.209 7.816 1.00 89.62 109 PRO A CA 1
ATOM 838 C C . PRO A 1 109 ? -5.000 -8.616 6.944 1.00 89.62 109 PRO A C 1
ATOM 840 O O . PRO A 1 109 ? -6.144 -8.457 7.359 1.00 89.62 109 PRO A O 1
ATOM 843 N N . PHE A 1 110 ? -4.757 -9.148 5.746 1.00 95.56 110 PHE A N 1
ATOM 844 C CA . PHE A 1 110 ? -5.832 -9.505 4.817 1.00 95.56 110 PHE A CA 1
ATOM 845 C C . PHE A 1 110 ? -6.480 -10.838 5.188 1.00 95.56 110 PHE A C 1
ATOM 847 O O . PHE A 1 110 ? -7.700 -10.953 5.120 1.00 95.56 110 PHE A O 1
ATOM 854 N N . VAL A 1 111 ? -5.696 -11.817 5.649 1.00 92.81 111 VAL A N 1
ATOM 855 C CA . VAL A 1 111 ? -6.242 -13.071 6.184 1.00 92.81 111 VAL A CA 1
ATOM 856 C C . VAL A 1 111 ? -7.043 -12.807 7.458 1.00 92.81 111 VAL A C 1
ATOM 858 O O . VAL A 1 111 ? -8.133 -13.357 7.606 1.00 92.81 111 VAL A O 1
ATOM 861 N N . ALA A 1 112 ? -6.572 -11.913 8.334 1.00 87.12 112 ALA A N 1
ATOM 862 C CA . ALA A 1 112 ? -7.337 -11.472 9.502 1.00 87.12 112 ALA A CA 1
ATOM 863 C C . ALA A 1 112 ? -8.663 -10.786 9.118 1.00 87.12 112 ALA A C 1
ATOM 865 O O . ALA A 1 112 ? -9.656 -10.954 9.819 1.00 87.12 112 ALA A O 1
ATOM 866 N N . ALA A 1 113 ? -8.701 -10.079 7.983 1.00 88.00 113 ALA A N 1
ATOM 867 C CA . ALA A 1 113 ? -9.914 -9.484 7.413 1.00 88.00 113 ALA A CA 1
ATOM 868 C C . ALA A 1 113 ? -10.797 -10.481 6.624 1.00 88.00 113 ALA A C 1
ATOM 870 O O . ALA A 1 113 ? -11.769 -10.077 5.987 1.00 88.00 113 ALA A O 1
ATOM 871 N N . GLY A 1 114 ? -10.472 -11.779 6.635 1.00 90.25 114 GLY A N 1
ATOM 872 C CA . GLY A 1 114 ? -11.255 -12.821 5.965 1.00 90.25 114 GLY A CA 1
ATOM 873 C C . GLY A 1 114 ? -10.976 -12.980 4.464 1.00 90.25 114 GLY A C 1
ATOM 874 O O . GLY A 1 114 ? -11.747 -13.644 3.766 1.00 90.25 114 GLY A O 1
ATOM 875 N N . TYR A 1 115 ? -9.887 -12.408 3.946 1.00 93.56 115 TYR A N 1
ATOM 876 C CA . TYR A 1 115 ? -9.503 -12.498 2.534 1.00 93.56 115 TYR A CA 1
ATOM 877 C C . TYR A 1 115 ? -8.446 -13.577 2.296 1.00 93.56 115 TYR A C 1
ATOM 879 O O . TYR A 1 115 ? -7.600 -13.845 3.148 1.00 93.56 115 TYR A O 1
ATOM 887 N N . ALA A 1 116 ? -8.467 -14.192 1.113 1.00 95.94 116 ALA A N 1
ATOM 888 C CA . ALA A 1 116 ? -7.361 -15.046 0.692 1.00 95.94 116 ALA A CA 1
ATOM 889 C C . ALA A 1 116 ? -6.181 -14.184 0.220 1.00 95.94 116 ALA A C 1
ATOM 891 O O . ALA A 1 116 ? -6.379 -13.112 -0.353 1.00 95.94 116 ALA A O 1
ATOM 892 N N . VAL A 1 117 ? -4.953 -14.658 0.407 1.00 98.38 117 VAL A N 1
ATOM 893 C CA . VAL A 1 117 ? -3.756 -13.989 -0.114 1.00 98.38 117 VAL A CA 1
ATOM 894 C C . VAL A 1 117 ? -2.925 -14.981 -0.901 1.00 98.38 117 VAL A C 1
ATOM 896 O O . VAL A 1 117 ? -2.598 -16.055 -0.399 1.00 98.38 117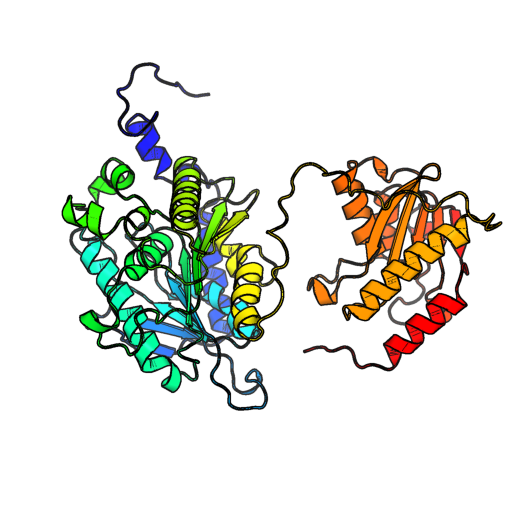 VAL A O 1
ATOM 899 N N . LEU A 1 118 ? -2.597 -14.619 -2.139 1.00 98.62 118 LEU A N 1
ATOM 900 C CA . LEU A 1 118 ? -1.805 -15.430 -3.051 1.00 98.62 118 LEU A CA 1
ATOM 901 C C . LEU A 1 118 ? -0.513 -14.698 -3.394 1.00 98.62 118 LEU A C 1
ATOM 903 O O . LEU A 1 118 ? -0.543 -13.521 -3.752 1.00 98.62 118 LEU A O 1
ATOM 907 N N . ILE A 1 119 ? 0.613 -15.396 -3.292 1.00 98.75 119 ILE A N 1
ATOM 908 C CA . ILE A 1 119 ? 1.942 -14.846 -3.558 1.00 98.75 119 ILE A CA 1
ATOM 909 C C . ILE A 1 119 ? 2.671 -15.815 -4.498 1.00 98.75 119 ILE A C 1
ATOM 911 O O . ILE A 1 119 ? 3.059 -16.898 -4.056 1.00 98.75 119 ILE A O 1
ATOM 915 N N . PRO A 1 120 ? 2.831 -15.487 -5.793 1.00 98.62 120 PRO A N 1
ATOM 916 C CA . PRO A 1 120 ? 3.558 -16.332 -6.723 1.00 98.62 120 PRO A CA 1
ATOM 917 C C . PRO A 1 120 ? 5.069 -16.163 -6.550 1.00 98.62 120 PRO A C 1
ATOM 919 O O . PRO A 1 120 ? 5.567 -15.051 -6.377 1.00 98.62 120 PRO A O 1
ATOM 922 N N . ASP A 1 121 ? 5.786 -17.275 -6.656 1.00 98.50 121 ASP A N 1
ATOM 923 C CA . ASP A 1 121 ? 7.173 -17.307 -7.101 1.00 98.50 121 ASP A CA 1
ATOM 924 C C . ASP A 1 121 ? 7.225 -17.202 -8.629 1.00 98.50 121 ASP A C 1
ATOM 926 O O . ASP A 1 121 ? 6.251 -17.490 -9.328 1.00 98.50 121 ASP A O 1
ATOM 930 N N . PHE A 1 122 ? 8.367 -16.774 -9.153 1.00 98.12 122 PHE A N 1
ATOM 931 C CA . PHE A 1 122 ? 8.677 -16.738 -10.579 1.00 98.12 122 PHE A CA 1
ATOM 932 C C . PHE A 1 122 ? 10.199 -16.720 -10.753 1.00 98.12 122 PHE A C 1
ATOM 934 O O . PHE A 1 122 ? 10.942 -16.332 -9.849 1.00 98.12 122 PHE A O 1
ATOM 941 N N . ALA A 1 123 ? 10.683 -17.183 -11.904 1.00 98.00 123 ALA A N 1
ATOM 942 C CA . ALA A 1 123 ? 12.112 -17.313 -12.159 1.00 98.00 123 ALA A CA 1
ATOM 943 C C . ALA A 1 123 ? 12.756 -15.924 -12.271 1.00 98.00 123 ALA A C 1
ATOM 945 O O . ALA A 1 123 ? 12.206 -15.071 -12.971 1.00 98.00 123 ALA A O 1
ATOM 946 N N . PRO A 1 124 ? 13.916 -15.673 -11.638 1.00 97.69 124 PRO A N 1
ATOM 947 C CA . PRO A 1 124 ? 14.619 -14.405 -11.780 1.00 97.69 124 PRO A CA 1
ATOM 948 C C . PRO A 1 124 ? 15.080 -14.210 -13.228 1.00 97.69 124 PRO A C 1
ATOM 950 O O . PRO A 1 124 ? 15.421 -15.157 -13.933 1.00 97.69 124 PRO A O 1
ATOM 953 N N . VAL A 1 125 ? 15.152 -12.961 -13.682 1.00 97.62 125 VAL A N 1
ATOM 954 C CA . VAL A 1 125 ? 15.408 -12.629 -15.092 1.00 97.62 125 VAL A CA 1
ATOM 955 C C . VAL A 1 125 ? 16.786 -13.110 -15.556 1.00 97.62 125 VAL A C 1
ATOM 957 O O . VAL A 1 125 ? 16.989 -13.394 -16.732 1.00 97.62 125 VAL A O 1
ATOM 960 N N . THR A 1 126 ? 17.727 -13.267 -14.623 1.00 96.25 126 THR A N 1
ATOM 961 C CA . THR A 1 126 ? 19.063 -13.826 -14.862 1.00 96.25 126 THR A CA 1
ATOM 962 C C . THR A 1 126 ? 19.039 -15.310 -15.227 1.00 96.25 126 THR A C 1
ATOM 964 O O . THR A 1 126 ? 19.929 -15.758 -15.938 1.00 96.25 126 THR A O 1
ATOM 967 N N . GLU A 1 127 ? 18.024 -16.062 -14.791 1.00 96.94 127 GLU A N 1
ATOM 968 C CA . GLU A 1 127 ? 17.774 -17.453 -15.214 1.00 96.94 127 GLU A CA 1
ATOM 969 C C . GLU A 1 127 ? 16.946 -17.528 -16.509 1.00 96.94 127 GLU A C 1
ATOM 971 O O . GLU A 1 127 ? 16.747 -18.599 -17.078 1.00 96.94 127 GLU A O 1
ATOM 976 N N . LEU A 1 128 ? 16.474 -16.377 -16.992 1.00 97.06 128 LEU A N 1
ATOM 977 C CA . LEU A 1 128 ? 15.701 -16.217 -18.221 1.00 97.06 128 LEU A CA 1
ATOM 978 C C . LEU A 1 128 ? 16.495 -15.452 -19.289 1.00 97.06 128 LEU A C 1
ATOM 980 O O . LEU A 1 128 ? 15.906 -14.820 -20.161 1.00 97.06 128 LEU A O 1
ATOM 984 N N . ASP A 1 129 ? 17.828 -15.479 -19.212 1.00 96.31 129 ASP A N 1
ATOM 985 C CA . ASP A 1 129 ? 18.739 -14.839 -20.171 1.00 96.31 129 ASP A CA 1
ATOM 986 C C . ASP A 1 129 ? 18.542 -13.318 -20.324 1.00 96.31 129 ASP A C 1
ATOM 988 O O . ASP A 1 129 ? 18.839 -12.743 -21.373 1.00 96.31 129 ASP A O 1
ATOM 992 N N . GLY A 1 130 ? 18.040 -12.646 -19.286 1.00 96.81 130 GLY A N 1
ATOM 993 C CA . GLY A 1 130 ? 17.718 -11.219 -19.324 1.00 96.81 130 GLY A CA 1
ATOM 994 C C . GLY A 1 130 ? 16.392 -10.894 -20.026 1.00 96.81 130 GLY A C 1
ATOM 995 O O . GLY A 1 130 ? 16.108 -9.714 -20.239 1.00 96.81 130 GLY A O 1
ATOM 996 N N . ASP A 1 131 ? 15.587 -11.900 -20.393 1.00 97.25 131 ASP A N 1
ATOM 997 C CA . ASP A 1 131 ? 14.300 -11.733 -21.073 1.00 97.25 131 ASP A CA 1
ATOM 998 C C . ASP A 1 131 ? 13.160 -11.467 -20.079 1.00 97.25 131 ASP A C 1
ATOM 1000 O O . ASP A 1 131 ? 12.568 -12.367 -19.475 1.00 97.25 131 ASP A O 1
ATOM 1004 N N . LEU A 1 132 ? 12.814 -10.188 -19.951 1.00 97.19 132 LEU A N 1
ATOM 1005 C CA . LEU A 1 132 ? 11.722 -9.733 -19.096 1.00 97.19 132 LEU A CA 1
ATOM 1006 C C . LEU A 1 132 ? 10.331 -10.150 -19.615 1.00 97.19 132 LEU A C 1
ATOM 1008 O O . LEU A 1 132 ? 9.372 -10.201 -18.844 1.00 97.19 132 LEU A O 1
ATOM 1012 N N . GLY A 1 133 ? 10.213 -10.485 -20.903 1.00 97.12 133 GLY A N 1
ATOM 1013 C CA . GLY A 1 133 ? 8.986 -11.003 -21.504 1.00 97.12 133 GLY A CA 1
ATOM 1014 C C . GLY A 1 133 ? 8.635 -12.374 -20.943 1.00 97.12 133 GLY A C 1
ATOM 1015 O O . GLY A 1 133 ? 7.533 -12.551 -20.431 1.00 97.12 133 GLY A O 1
ATOM 1016 N N . ARG A 1 134 ? 9.606 -13.297 -20.910 1.00 97.19 134 ARG A N 1
ATOM 1017 C CA . ARG A 1 134 ? 9.426 -14.636 -20.317 1.00 97.19 134 ARG A CA 1
ATOM 1018 C C . ARG A 1 134 ? 9.017 -14.577 -18.846 1.00 97.19 134 ARG A C 1
ATOM 1020 O O . ARG A 1 134 ? 8.178 -15.366 -18.418 1.00 97.19 134 ARG A O 1
ATOM 1027 N N . MET A 1 135 ? 9.578 -13.635 -18.084 1.00 97.62 135 MET A N 1
ATOM 1028 C CA . MET A 1 135 ? 9.180 -13.395 -16.692 1.00 97.62 135 MET A CA 1
ATOM 1029 C C . MET A 1 135 ? 7.745 -12.860 -16.599 1.00 97.62 135 MET A C 1
ATOM 1031 O O . MET A 1 135 ? 6.952 -13.341 -15.794 1.00 97.62 135 MET A O 1
ATOM 1035 N N . THR A 1 136 ? 7.384 -11.891 -17.444 1.00 97.44 136 THR A N 1
ATOM 1036 C CA . THR A 1 136 ? 6.020 -11.339 -17.490 1.00 97.44 136 THR A CA 1
ATOM 1037 C C . THR A 1 136 ? 5.000 -12.420 -17.859 1.00 97.44 136 THR A C 1
ATOM 1039 O O . THR A 1 136 ? 3.923 -12.476 -17.270 1.00 97.44 136 THR A O 1
ATOM 1042 N N . ASP A 1 137 ? 5.351 -13.345 -18.754 1.00 97.62 137 ASP A N 1
ATOM 1043 C CA . ASP A 1 137 ? 4.496 -14.475 -19.124 1.00 97.62 137 ASP A CA 1
ATOM 1044 C C . ASP A 1 137 ? 4.234 -15.440 -17.959 1.00 97.62 137 ASP A C 1
ATOM 1046 O O . ASP A 1 137 ? 3.149 -16.019 -17.885 1.00 97.62 137 ASP A O 1
ATOM 1050 N N . GLN A 1 138 ? 5.185 -15.596 -17.029 1.00 98.44 138 GLN A N 1
ATOM 1051 C CA . GLN A 1 138 ? 4.955 -16.350 -15.789 1.00 98.44 138 GLN A CA 1
ATOM 1052 C C . GLN A 1 138 ? 3.888 -15.664 -14.927 1.00 98.44 138 GLN A C 1
ATOM 1054 O O . GLN A 1 138 ? 2.944 -16.315 -14.488 1.00 98.44 138 GLN A O 1
ATOM 1059 N N . ILE A 1 139 ? 3.949 -14.338 -14.770 1.00 98.25 139 ILE A N 1
ATOM 1060 C CA . ILE A 1 139 ? 2.931 -13.582 -14.019 1.00 98.25 139 ILE A CA 1
ATOM 1061 C C . ILE A 1 139 ? 1.561 -13.629 -14.703 1.00 98.25 139 ILE A C 1
ATOM 1063 O O . ILE A 1 139 ? 0.544 -13.797 -14.029 1.00 98.25 139 ILE A O 1
ATOM 1067 N N . ARG A 1 140 ? 1.516 -13.558 -16.039 1.00 97.75 140 ARG A N 1
ATOM 1068 C CA . ARG A 1 140 ? 0.275 -13.741 -16.811 1.00 97.75 140 ARG A CA 1
ATOM 1069 C C . ARG A 1 140 ? -0.335 -15.122 -16.551 1.00 97.75 140 ARG A C 1
ATOM 1071 O O . ARG A 1 140 ? -1.516 -15.213 -16.225 1.00 97.75 140 ARG A O 1
ATOM 1078 N N . ARG A 1 141 ? 0.473 -16.189 -16.589 1.00 98.31 141 ARG A N 1
ATOM 1079 C CA . ARG A 1 141 ? 0.022 -17.544 -16.224 1.00 98.31 141 ARG A CA 1
ATOM 1080 C C . ARG A 1 141 ? -0.468 -17.629 -14.781 1.00 98.31 141 ARG A C 1
ATOM 1082 O O . ARG A 1 141 ? -1.509 -18.236 -14.556 1.00 98.31 141 ARG A O 1
ATOM 1089 N N . ALA A 1 142 ? 0.216 -16.995 -13.829 1.00 98.38 142 ALA A N 1
ATOM 1090 C CA . ALA A 1 142 ? -0.222 -16.962 -12.436 1.00 98.38 142 ALA A CA 1
ATOM 1091 C C . ALA A 1 142 ? -1.612 -16.318 -12.298 1.00 98.38 142 ALA A C 1
ATOM 1093 O O . ALA A 1 142 ? -2.502 -16.912 -11.694 1.00 98.38 142 ALA A O 1
ATOM 1094 N N . ILE A 1 143 ? -1.839 -15.151 -12.913 1.00 97.75 143 ILE A N 1
ATOM 1095 C CA . ILE A 1 143 ? -3.146 -14.470 -12.898 1.00 97.75 143 ILE A CA 1
ATOM 1096 C C . ILE A 1 143 ? -4.233 -15.349 -13.536 1.00 97.75 143 ILE A C 1
ATOM 1098 O O . ILE A 1 143 ? -5.296 -15.538 -12.942 1.00 97.75 143 ILE A O 1
ATOM 1102 N N . ALA A 1 144 ? -3.965 -15.926 -14.711 1.00 97.44 144 ALA A N 1
ATOM 1103 C CA . ALA A 1 144 ? -4.914 -16.798 -15.404 1.00 97.44 144 ALA A CA 1
ATOM 1104 C C . ALA A 1 144 ? -5.249 -18.060 -14.591 1.00 97.44 144 ALA A C 1
ATOM 1106 O O . ALA A 1 144 ? -6.411 -18.474 -14.523 1.00 97.44 144 ALA A O 1
ATOM 1107 N N . TRP A 1 145 ? -4.249 -18.647 -13.930 1.00 97.88 145 TRP A N 1
ATOM 1108 C CA . TRP A 1 145 ? -4.437 -19.793 -13.051 1.00 97.88 145 TRP A CA 1
ATOM 1109 C C . TRP A 1 145 ? -5.304 -19.428 -11.846 1.00 97.88 145 TRP A C 1
ATOM 1111 O O . TRP A 1 145 ? -6.255 -20.150 -11.551 1.00 97.88 145 TRP A O 1
ATOM 1121 N N . VAL A 1 146 ? -5.040 -18.293 -11.187 1.00 97.31 146 VAL A N 1
ATOM 1122 C CA . VAL A 1 146 ? -5.848 -17.830 -10.046 1.00 97.31 146 VAL A CA 1
ATOM 1123 C C . VAL A 1 146 ? -7.292 -17.597 -10.471 1.00 97.31 146 VAL A C 1
ATOM 1125 O O . VAL A 1 146 ? -8.199 -18.099 -9.814 1.00 97.31 146 VAL A O 1
ATOM 1128 N N . ALA A 1 147 ? -7.522 -16.925 -11.599 1.00 94.81 147 ALA A N 1
ATOM 1129 C CA . ALA A 1 147 ? -8.867 -16.698 -12.124 1.00 94.81 147 ALA A CA 1
ATOM 1130 C C . ALA A 1 147 ? -9.620 -18.012 -12.404 1.00 94.81 147 ALA A C 1
ATOM 1132 O O . ALA A 1 147 ? -10.806 -18.127 -12.097 1.00 94.81 147 ALA A O 1
ATOM 1133 N N . SER A 1 148 ? -8.924 -19.019 -12.938 1.00 94.88 148 SER A N 1
ATOM 1134 C CA . SER A 1 148 ? -9.512 -20.321 -13.282 1.00 94.88 148 SER A CA 1
ATOM 1135 C C . SER A 1 148 ? -9.766 -21.216 -12.064 1.00 94.88 148 SER A C 1
ATOM 1137 O O . SER A 1 148 ? -10.662 -22.056 -12.097 1.00 94.88 148 SER A O 1
ATOM 1139 N N . ASN A 1 149 ? -8.997 -21.043 -10.985 1.00 95.19 149 ASN A N 1
ATOM 1140 C CA . ASN A 1 149 ? -9.053 -21.894 -9.792 1.00 95.19 149 ASN A CA 1
ATOM 1141 C C . ASN A 1 149 ? -9.683 -21.203 -8.571 1.00 95.19 149 ASN A C 1
ATOM 1143 O O . ASN A 1 149 ? -9.862 -21.847 -7.539 1.00 95.19 149 ASN A O 1
ATOM 1147 N N . ALA A 1 150 ? -10.056 -19.923 -8.674 1.00 93.06 150 ALA A N 1
ATOM 1148 C CA . ALA A 1 150 ? -10.567 -19.120 -7.563 1.00 93.06 150 ALA A CA 1
ATOM 1149 C C . ALA A 1 150 ? -11.698 -19.822 -6.796 1.00 93.06 150 ALA A C 1
ATOM 1151 O O . ALA A 1 150 ? -11.586 -20.020 -5.587 1.00 93.06 150 ALA A O 1
ATOM 1152 N N . ALA A 1 151 ? -12.733 -20.304 -7.491 1.00 90.81 151 ALA A N 1
ATOM 1153 C CA . ALA A 1 151 ? -13.864 -20.970 -6.842 1.00 90.81 151 ALA A CA 1
ATOM 1154 C C . ALA A 1 151 ? -13.449 -22.231 -6.056 1.00 90.81 151 ALA A C 1
ATOM 1156 O O . ALA A 1 151 ? -13.950 -22.459 -4.956 1.00 90.81 151 ALA A O 1
ATOM 1157 N N . ALA A 1 152 ? -12.500 -23.018 -6.578 1.00 90.81 152 ALA A N 1
ATOM 1158 C CA . ALA A 1 152 ? -11.980 -24.211 -5.904 1.00 90.81 152 ALA A CA 1
ATOM 1159 C C . ALA A 1 152 ? -11.155 -23.870 -4.649 1.00 90.81 152 ALA A C 1
ATOM 1161 O O . ALA A 1 152 ? -11.093 -24.664 -3.715 1.00 90.81 152 ALA A O 1
ATOM 1162 N N . LEU A 1 153 ? -10.569 -22.671 -4.605 1.00 90.62 153 LEU A N 1
ATOM 1163 C CA . LEU A 1 153 ? -9.874 -22.117 -3.439 1.00 90.62 153 LEU A CA 1
ATOM 1164 C C . LEU A 1 153 ? -10.826 -21.399 -2.461 1.00 90.62 153 LEU A C 1
ATOM 1166 O O . LEU A 1 153 ? -10.382 -20.815 -1.471 1.00 90.62 153 LEU A O 1
ATOM 1170 N N . GLY A 1 154 ? -12.137 -21.410 -2.729 1.00 90.69 154 GLY A N 1
ATOM 1171 C CA . GLY A 1 154 ? -13.132 -20.673 -1.949 1.00 90.69 154 GLY A CA 1
ATOM 1172 C C . GLY A 1 154 ? -13.090 -19.157 -2.168 1.00 90.69 154 GLY A C 1
ATOM 1173 O O . GLY A 1 154 ? -13.639 -18.414 -1.354 1.00 90.69 154 GLY A O 1
ATOM 1174 N N . ILE A 1 155 ? -12.441 -18.699 -3.241 1.00 93.12 155 ILE A N 1
ATOM 1175 C CA . ILE A 1 155 ? -12.288 -17.296 -3.638 1.00 93.12 155 ILE A CA 1
ATOM 1176 C C . ILE A 1 155 ? -13.381 -16.922 -4.640 1.00 93.12 155 ILE A C 1
ATOM 1178 O O . ILE A 1 155 ? -13.735 -17.717 -5.509 1.00 93.12 155 ILE A O 1
ATOM 1182 N N . ASP A 1 156 ? -13.905 -15.704 -4.534 1.00 91.44 156 ASP A N 1
ATOM 1183 C CA . ASP A 1 156 ? -14.834 -15.133 -5.503 1.00 91.44 156 ASP A CA 1
ATOM 1184 C C . ASP A 1 156 ? -14.041 -14.663 -6.736 1.00 91.44 156 ASP A C 1
ATOM 1186 O O . ASP A 1 156 ? -13.256 -13.714 -6.621 1.00 91.44 156 ASP A O 1
ATOM 1190 N N . PRO A 1 157 ? -14.222 -15.284 -7.920 1.00 90.38 157 PRO A N 1
ATOM 1191 C CA . PRO A 1 157 ? -13.499 -14.896 -9.130 1.00 90.38 157 PRO A CA 1
ATOM 1192 C C . PRO A 1 157 ? -13.739 -13.437 -9.544 1.00 90.38 157 PRO A C 1
ATOM 1194 O O . PRO A 1 157 ? -12.907 -12.859 -10.237 1.00 90.38 157 PRO A O 1
ATOM 1197 N N . ALA A 1 158 ? -14.852 -12.824 -9.122 1.00 90.69 158 ALA A N 1
ATOM 1198 C CA . ALA A 1 158 ? -15.153 -11.420 -9.395 1.00 90.69 158 ALA A CA 1
ATOM 1199 C C . ALA A 1 158 ? -14.479 -10.449 -8.408 1.00 90.69 158 ALA A C 1
ATOM 1201 O O . ALA A 1 158 ? -14.579 -9.237 -8.585 1.00 90.69 158 ALA A O 1
ATOM 1202 N N . ARG A 1 159 ? -13.806 -10.956 -7.366 1.00 92.94 159 ARG A N 1
ATOM 1203 C CA . ARG A 1 159 ? -13.179 -10.163 -6.293 1.00 92.94 159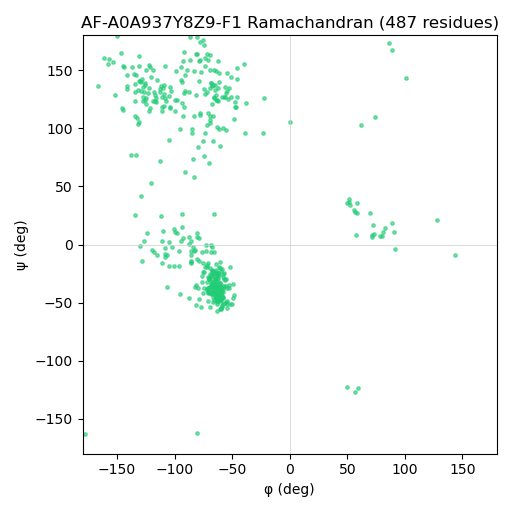 ARG A CA 1
ATOM 1204 C C . ARG A 1 159 ? -11.722 -10.561 -6.058 1.00 92.94 159 ARG A C 1
ATOM 1206 O O . ARG A 1 159 ? -11.265 -10.667 -4.918 1.00 92.94 159 ARG A O 1
ATOM 1213 N N . VAL A 1 160 ? -10.987 -10.779 -7.147 1.00 95.25 160 VAL A N 1
ATOM 1214 C CA . VAL A 1 160 ? -9.527 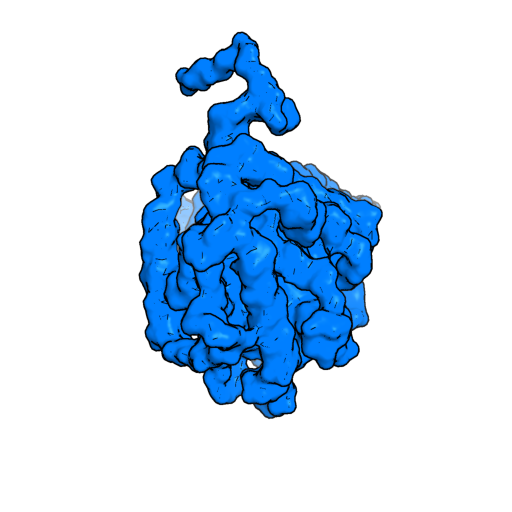-10.935 -7.128 1.00 95.25 160 VAL A CA 1
ATOM 1215 C C . VAL A 1 160 ? -8.885 -9.569 -7.350 1.00 95.25 160 VAL A C 1
ATOM 1217 O O . VAL A 1 160 ? -9.081 -8.943 -8.386 1.00 95.25 160 VAL A O 1
ATOM 1220 N N . HIS A 1 161 ? -8.111 -9.095 -6.384 1.00 96.94 161 HIS A N 1
ATOM 1221 C CA . HIS A 1 161 ? -7.443 -7.799 -6.412 1.00 96.94 161 HIS A CA 1
ATOM 1222 C C . HIS A 1 161 ? -5.939 -8.002 -6.572 1.00 96.94 161 HIS A C 1
ATOM 1224 O O . HIS A 1 161 ? -5.365 -8.887 -5.943 1.00 96.94 161 HIS A O 1
ATOM 1230 N N . LEU A 1 162 ? -5.290 -7.199 -7.411 1.00 97.44 162 LEU A N 1
ATOM 1231 C CA . LEU A 1 162 ? -3.872 -7.350 -7.735 1.00 97.44 162 LEU A CA 1
ATOM 1232 C C . LEU A 1 162 ? -3.064 -6.214 -7.110 1.00 97.44 162 LEU A C 1
ATOM 1234 O O . LEU A 1 162 ? -3.388 -5.043 -7.303 1.00 97.44 162 LEU A O 1
ATOM 1238 N N . PHE A 1 163 ? -1.989 -6.562 -6.405 1.00 98.44 163 PHE A N 1
ATOM 1239 C CA . PHE A 1 163 ? -1.031 -5.607 -5.862 1.00 98.44 163 PHE A CA 1
ATOM 1240 C C . PHE A 1 163 ? 0.388 -5.962 -6.297 1.00 98.44 163 PHE A C 1
ATOM 1242 O O . PHE A 1 163 ? 0.814 -7.100 -6.125 1.00 98.44 163 PHE A O 1
ATOM 1249 N N . GLY A 1 164 ? 1.152 -4.997 -6.806 1.00 98.44 164 GLY A N 1
ATOM 1250 C CA . GLY A 1 164 ? 2.565 -5.189 -7.140 1.00 98.44 164 GLY A CA 1
ATOM 1251 C C . GLY A 1 164 ? 3.483 -4.168 -6.469 1.00 98.44 164 GLY A C 1
ATOM 1252 O O . GLY A 1 164 ? 3.189 -2.972 -6.466 1.00 98.44 164 GLY A O 1
ATOM 1253 N N . HIS A 1 165 ? 4.625 -4.618 -5.940 1.00 98.56 165 HIS A N 1
ATOM 1254 C CA . HIS A 1 165 ? 5.664 -3.742 -5.369 1.00 98.56 165 HIS A CA 1
ATOM 1255 C C . HIS A 1 165 ? 6.945 -3.749 -6.205 1.00 98.56 165 HIS A C 1
ATOM 1257 O O . HIS A 1 165 ? 7.423 -4.811 -6.602 1.00 98.56 165 HIS A O 1
ATOM 1263 N N . SER A 1 166 ? 7.547 -2.581 -6.445 1.00 98.06 166 SER A N 1
ATOM 1264 C CA . SER A 1 166 ? 8.841 -2.459 -7.133 1.00 98.06 166 SER A CA 1
ATOM 1265 C C . SER A 1 166 ? 8.825 -3.112 -8.526 1.00 98.06 166 SER A C 1
ATOM 1267 O O . SER A 1 166 ? 7.935 -2.839 -9.334 1.00 98.06 166 SER A O 1
ATOM 1269 N N . SER A 1 167 ? 9.761 -4.018 -8.827 1.00 98.25 167 SER A N 1
ATOM 1270 C CA . SER A 1 167 ? 9.722 -4.837 -10.048 1.00 98.25 167 SER A CA 1
ATOM 1271 C C . SER A 1 167 ? 8.441 -5.669 -10.180 1.00 98.25 167 SER A C 1
ATOM 1273 O O . SER A 1 167 ? 7.986 -5.895 -11.293 1.00 98.25 167 SER A O 1
ATOM 1275 N N . GLY A 1 168 ? 7.816 -6.074 -9.073 1.00 98.38 168 GLY A N 1
ATOM 1276 C CA . GLY A 1 168 ? 6.495 -6.701 -9.080 1.00 98.38 168 GLY A CA 1
ATOM 1277 C C . GLY A 1 168 ? 5.381 -5.732 -9.466 1.00 98.38 168 GLY A C 1
ATOM 1278 O O . GLY A 1 168 ? 4.428 -6.135 -10.118 1.00 98.38 168 GLY A O 1
ATOM 1279 N N . GLY A 1 169 ? 5.523 -4.440 -9.151 1.00 97.94 169 GLY A N 1
ATOM 1280 C CA . GLY A 1 169 ? 4.631 -3.380 -9.632 1.00 97.94 169 GLY A CA 1
ATOM 1281 C C . GLY A 1 169 ? 4.713 -3.201 -11.147 1.00 97.94 169 GLY A C 1
ATOM 1282 O O . GLY A 1 169 ? 3.684 -3.084 -11.807 1.00 97.94 169 GLY A O 1
ATOM 1283 N N . HIS A 1 170 ? 5.928 -3.269 -11.702 1.00 98.50 170 HIS A N 1
ATOM 1284 C CA . HIS A 1 170 ? 6.139 -3.335 -13.153 1.00 98.50 170 HIS A CA 1
ATOM 1285 C C . HIS A 1 170 ? 5.461 -4.567 -13.765 1.00 98.50 170 HIS A C 1
ATOM 1287 O O . HIS A 1 170 ? 4.639 -4.416 -14.665 1.00 98.50 170 HIS A O 1
ATOM 1293 N N . LEU A 1 171 ? 5.763 -5.768 -13.261 1.00 98.38 171 LEU A N 1
ATOM 1294 C CA . LEU A 1 171 ? 5.235 -7.021 -13.809 1.00 98.38 171 LEU A CA 1
ATOM 1295 C C . LEU A 1 171 ? 3.706 -7.082 -13.740 1.00 98.38 171 LEU A C 1
ATOM 1297 O O . LEU A 1 171 ? 3.054 -7.476 -14.705 1.00 98.38 171 LEU A O 1
ATOM 1301 N N . ALA A 1 172 ? 3.135 -6.661 -12.612 1.00 96.81 172 ALA A N 1
ATOM 1302 C CA . ALA A 1 172 ? 1.697 -6.634 -12.412 1.00 96.81 172 ALA A CA 1
ATOM 1303 C C . ALA A 1 172 ? 1.022 -5.635 -13.369 1.00 96.81 172 ALA A C 1
ATOM 1305 O O . ALA A 1 172 ? -0.013 -5.959 -13.942 1.00 96.81 172 ALA A O 1
ATOM 1306 N N . ALA A 1 173 ? 1.633 -4.467 -13.611 1.00 96.12 173 ALA A N 1
ATOM 1307 C CA . ALA A 1 173 ? 1.109 -3.474 -14.551 1.00 96.12 173 ALA A CA 1
ATOM 1308 C C . ALA A 1 173 ? 1.244 -3.930 -16.010 1.00 96.12 173 ALA A C 1
ATOM 1310 O O . ALA A 1 173 ? 0.308 -3.781 -16.788 1.00 96.12 173 ALA A O 1
ATOM 1311 N N . ALA A 1 174 ? 2.377 -4.534 -16.375 1.00 95.75 174 ALA A N 1
ATOM 1312 C CA . ALA A 1 174 ? 2.613 -5.045 -17.723 1.00 95.75 174 ALA A CA 1
ATOM 1313 C C . ALA A 1 174 ? 1.655 -6.196 -18.068 1.00 95.75 174 ALA A C 1
ATOM 1315 O O . ALA A 1 174 ? 1.197 -6.305 -19.203 1.00 95.75 174 ALA A O 1
ATOM 1316 N N . ALA A 1 175 ? 1.301 -7.029 -17.085 1.00 94.31 175 ALA A N 1
ATOM 1317 C CA . ALA A 1 175 ? 0.355 -8.120 -17.283 1.00 94.31 175 ALA A CA 1
ATOM 1318 C C . ALA A 1 175 ? -1.076 -7.640 -17.591 1.00 94.31 175 ALA A C 1
ATOM 1320 O O . ALA A 1 175 ? -1.830 -8.390 -18.207 1.00 94.31 175 ALA A O 1
ATOM 1321 N N . LEU A 1 176 ? -1.469 -6.413 -17.222 1.00 86.19 176 LEU A N 1
ATOM 1322 C CA . LEU A 1 176 ? -2.834 -5.918 -17.457 1.00 86.19 176 LEU A CA 1
ATOM 1323 C C . LEU A 1 176 ? -3.188 -5.740 -18.932 1.00 86.19 176 LEU A C 1
ATOM 1325 O O . LEU A 1 176 ? -4.361 -5.835 -19.277 1.00 86.19 176 LEU A O 1
ATOM 1329 N N . ALA A 1 177 ? -2.191 -5.538 -19.794 1.00 86.75 177 ALA A N 1
ATOM 1330 C CA . ALA A 1 177 ? -2.377 -5.415 -21.239 1.00 86.75 177 ALA A CA 1
ATOM 1331 C C . ALA A 1 177 ? -2.716 -6.752 -21.933 1.00 86.75 177 ALA A C 1
ATOM 1333 O O . ALA A 1 177 ? -2.862 -6.801 -23.151 1.00 86.75 177 ALA A O 1
ATOM 1334 N N . THR A 1 178 ? -2.797 -7.850 -21.177 1.00 91.62 178 THR A N 1
ATOM 1335 C CA . THR A 1 178 ? -3.061 -9.193 -21.705 1.00 91.62 178 THR A CA 1
ATOM 1336 C C . THR A 1 178 ? -4.475 -9.310 -22.270 1.00 91.62 178 THR A C 1
ATOM 1338 O O . THR A 1 178 ? -5.449 -8.932 -21.615 1.00 91.62 178 THR A O 1
ATOM 1341 N N . ASP A 1 179 ? -4.608 -9.936 -23.441 1.00 91.69 179 ASP A N 1
ATOM 1342 C CA . ASP A 1 179 ? -5.906 -10.379 -23.947 1.00 91.69 179 ASP A CA 1
ATOM 1343 C C . ASP A 1 179 ? -6.296 -11.694 -23.266 1.00 91.69 179 ASP A C 1
ATOM 1345 O O . ASP A 1 179 ? -6.043 -12.788 -23.763 1.00 91.69 179 ASP A O 1
ATOM 1349 N N . TRP A 1 180 ? -6.879 -11.605 -22.073 1.00 93.56 180 TRP A N 1
ATOM 1350 C CA . TRP A 1 180 ? -7.137 -12.785 -21.244 1.00 93.56 180 TRP A CA 1
ATOM 1351 C C . TRP A 1 180 ? -8.096 -13.808 -21.874 1.00 93.56 180 TRP A C 1
ATOM 1353 O O . TRP A 1 180 ? -7.978 -15.006 -21.611 1.00 93.56 180 TRP A O 1
ATOM 1363 N N . ARG A 1 181 ? -9.033 -13.367 -22.719 1.00 92.81 181 ARG A N 1
ATOM 1364 C CA . ARG A 1 181 ? -9.913 -14.240 -23.507 1.00 92.81 181 ARG A CA 1
ATOM 1365 C C . ARG A 1 181 ? -9.141 -14.936 -24.614 1.00 92.81 181 ARG A C 1
ATOM 1367 O O . ARG A 1 181 ? -9.282 -16.146 -24.752 1.00 92.81 181 ARG A O 1
ATOM 1374 N N . GLY A 1 182 ? -8.351 -14.196 -25.387 1.00 94.12 182 GLY A N 1
ATOM 1375 C CA . GLY A 1 182 ? -7.589 -14.753 -26.505 1.00 94.12 182 GLY A CA 1
ATOM 1376 C C . GLY A 1 182 ? -6.451 -15.662 -26.045 1.00 94.12 182 GLY A C 1
ATOM 1377 O O . GLY A 1 182 ? -6.386 -16.826 -26.433 1.00 94.12 182 GLY A O 1
ATOM 1378 N N . ASP A 1 183 ? -5.592 -15.150 -25.169 1.00 93.12 183 ASP A N 1
ATOM 1379 C CA . ASP A 1 183 ? -4.347 -15.809 -24.766 1.00 93.12 183 ASP A CA 1
ATOM 1380 C C . ASP A 1 183 ? -4.573 -16.961 -23.777 1.00 93.12 183 ASP A C 1
ATOM 1382 O O . ASP A 1 183 ? -3.827 -17.940 -23.777 1.00 93.12 183 ASP A O 1
ATOM 1386 N N . PHE A 1 184 ? -5.592 -16.845 -22.917 1.00 95.62 184 PHE A N 1
ATOM 1387 C CA . PHE A 1 184 ? -5.820 -17.765 -21.794 1.00 95.62 184 PHE A CA 1
ATOM 1388 C C . PHE A 1 184 ? -7.225 -18.371 -21.748 1.00 95.62 184 PHE A C 1
ATOM 1390 O O . PHE A 1 184 ? -7.521 -19.132 -20.829 1.00 95.62 184 PHE A O 1
ATOM 1397 N N . SER A 1 185 ? -8.093 -18.079 -22.725 1.00 94.25 185 SER A N 1
ATOM 1398 C CA . SER A 1 185 ? -9.469 -18.604 -22.770 1.00 94.25 185 SER A CA 1
ATOM 1399 C C . SER A 1 185 ? -10.301 -18.289 -21.515 1.00 94.25 185 SER A C 1
ATOM 1401 O O . SER A 1 185 ? -11.217 -19.037 -21.167 1.00 94.25 185 SER A O 1
ATOM 1403 N N . LEU A 1 186 ? -10.007 -17.183 -20.819 1.00 92.31 186 LEU A N 1
ATOM 1404 C CA . LEU A 1 186 ? -10.797 -16.753 -19.662 1.00 92.31 186 LEU A CA 1
ATOM 1405 C C . LEU A 1 186 ? -12.144 -16.175 -20.108 1.00 92.31 186 LEU A C 1
ATOM 1407 O O . LEU A 1 186 ? -12.272 -15.611 -21.188 1.00 92.31 186 LEU A O 1
ATOM 1411 N N . ALA A 1 187 ? -13.162 -16.236 -19.247 1.00 86.12 187 ALA A N 1
ATOM 1412 C CA . ALA A 1 187 ? -14.484 -15.676 -19.554 1.00 86.12 187 ALA A CA 1
ATOM 1413 C C . ALA A 1 187 ? -14.490 -14.132 -19.669 1.00 86.12 187 ALA A C 1
ATOM 1415 O O . ALA A 1 187 ? -15.348 -13.540 -20.336 1.00 86.12 187 ALA A O 1
ATOM 1416 N N . SER A 1 188 ? -13.527 -13.463 -19.028 1.00 85.19 188 SER A N 1
ATOM 1417 C CA . SER A 1 188 ? -13.415 -12.004 -18.934 1.00 85.19 188 SER A CA 1
ATOM 1418 C C . SER A 1 188 ? -12.024 -11.523 -19.343 1.00 85.19 188 SER A C 1
ATOM 1420 O O . SER A 1 188 ? -11.035 -12.134 -18.953 1.00 85.19 188 SER A O 1
ATOM 1422 N N . ASN A 1 189 ? -11.959 -10.377 -20.037 1.00 84.75 189 ASN A N 1
ATOM 1423 C CA . ASN A 1 189 ? -10.713 -9.615 -20.236 1.00 84.75 189 ASN A CA 1
ATOM 1424 C C . ASN A 1 189 ? -10.324 -8.766 -19.018 1.00 84.75 189 ASN A C 1
ATOM 1426 O O . ASN A 1 189 ? -9.358 -8.018 -19.067 1.00 84.75 189 ASN A O 1
ATOM 1430 N N . SER A 1 190 ? -11.058 -8.892 -17.915 1.00 84.31 190 SER A N 1
ATOM 1431 C CA . SER A 1 190 ? -10.716 -8.290 -16.633 1.00 84.31 190 SER A CA 1
ATOM 1432 C C . SER A 1 190 ? -10.883 -9.338 -15.531 1.00 84.31 190 SER A C 1
ATOM 1434 O O . SER A 1 190 ? -11.908 -9.338 -14.849 1.00 84.31 190 SER A O 1
ATOM 1436 N N . PRO A 1 191 ? -9.931 -10.280 -15.377 1.00 91.31 191 PRO A N 1
ATOM 1437 C CA . PRO A 1 191 ? -9.947 -11.258 -14.284 1.00 91.31 191 PRO A CA 1
ATOM 1438 C C . PRO A 1 191 ? -9.601 -10.639 -12.919 1.00 91.31 191 PRO A C 1
ATOM 1440 O O . PRO A 1 191 ? -9.649 -11.321 -11.901 1.00 91.31 191 PRO A O 1
ATOM 1443 N N . ILE A 1 192 ? -9.229 -9.358 -12.900 1.00 93.25 192 ILE A N 1
ATOM 1444 C CA . ILE A 1 192 ? -8.870 -8.590 -11.713 1.00 93.25 192 ILE A CA 1
ATOM 1445 C C . ILE A 1 192 ? -9.940 -7.517 -11.482 1.00 93.25 192 ILE A C 1
ATOM 1447 O O . ILE A 1 192 ? -10.334 -6.824 -12.418 1.00 93.25 192 ILE A O 1
ATOM 1451 N N . ALA A 1 193 ? -10.402 -7.382 -10.241 1.00 92.69 193 ALA A N 1
ATOM 1452 C CA . ALA A 1 193 ? -11.428 -6.433 -9.812 1.00 92.69 193 ALA A CA 1
ATOM 1453 C C . ALA A 1 193 ? -10.861 -5.032 -9.546 1.00 92.69 193 ALA A C 1
ATOM 1455 O O . ALA A 1 193 ? -11.504 -4.021 -9.824 1.00 92.69 193 ALA A O 1
ATOM 1456 N N . SER A 1 194 ? -9.645 -4.961 -9.003 1.00 93.06 194 SER A N 1
ATOM 1457 C CA . SER A 1 194 ? -8.922 -3.706 -8.823 1.00 93.06 194 SER A CA 1
ATOM 1458 C C . SER A 1 194 ? -7.418 -3.925 -8.816 1.00 93.06 194 SER A C 1
ATOM 1460 O O . SER A 1 194 ? -6.937 -5.021 -8.512 1.00 93.06 194 SER A O 1
ATOM 1462 N N . PHE A 1 195 ? -6.678 -2.868 -9.135 1.00 93.19 195 PHE A N 1
ATOM 1463 C CA . PHE A 1 195 ? -5.243 -2.944 -9.332 1.00 93.19 195 PHE A CA 1
ATOM 1464 C C . PHE A 1 195 ? -4.499 -1.853 -8.565 1.00 93.19 195 PHE A C 1
ATOM 1466 O O . PHE A 1 195 ? -4.858 -0.679 -8.624 1.00 93.19 195 PHE A O 1
ATOM 1473 N N . SER A 1 196 ? -3.436 -2.246 -7.872 1.00 96.75 196 SER A N 1
ATOM 1474 C CA . SER A 1 196 ? -2.626 -1.360 -7.045 1.00 96.75 196 SER A CA 1
ATOM 1475 C C . SER A 1 196 ? -1.143 -1.596 -7.306 1.00 96.75 196 SER A C 1
ATOM 1477 O O . SER A 1 196 ? -0.661 -2.727 -7.295 1.00 96.75 196 SER A O 1
ATOM 1479 N N . VAL A 1 197 ? -0.392 -0.525 -7.526 1.00 97.88 197 VAL A N 1
ATOM 1480 C CA . VAL A 1 197 ? 1.059 -0.581 -7.724 1.00 97.88 197 VAL A CA 1
ATOM 1481 C C . VAL A 1 197 ? 1.764 0.371 -6.792 1.00 97.88 197 VAL A C 1
ATOM 1483 O O . VAL A 1 197 ? 1.367 1.522 -6.629 1.00 97.88 197 VAL A O 1
ATOM 1486 N N . CYS A 1 198 ? 2.838 -0.117 -6.187 1.00 98.44 198 CYS A N 1
ATOM 1487 C CA . CYS A 1 198 ? 3.648 0.640 -5.253 1.00 98.44 198 CYS A CA 1
ATOM 1488 C C . CYS A 1 198 ? 5.097 0.645 -5.708 1.00 98.44 198 CYS A C 1
ATOM 1490 O O . CYS A 1 198 ? 5.696 -0.416 -5.906 1.00 98.44 198 CYS A O 1
ATOM 1492 N N . SER A 1 199 ? 5.667 1.840 -5.835 1.00 98.12 199 SER A N 1
ATOM 1493 C CA . SER A 1 199 ? 7.090 2.031 -6.115 1.00 98.12 199 SER A CA 1
ATOM 1494 C C . SER A 1 199 ? 7.547 1.305 -7.389 1.00 98.12 199 SER A C 1
ATOM 1496 O O . SER A 1 199 ? 8.674 0.826 -7.474 1.00 98.12 199 SER A O 1
ATOM 1498 N N . GLY A 1 200 ? 6.641 1.136 -8.356 1.00 96.75 200 GLY A N 1
ATOM 1499 C CA . GLY A 1 200 ? 6.886 0.396 -9.588 1.00 96.75 200 GLY A CA 1
ATOM 1500 C C . GLY A 1 200 ? 7.635 1.195 -10.652 1.00 96.75 200 GLY A C 1
ATOM 1501 O O . GLY A 1 200 ? 7.958 2.370 -10.484 1.00 96.75 200 GLY A O 1
ATOM 1502 N N . ILE A 1 201 ? 7.889 0.527 -11.774 1.00 97.25 201 ILE A N 1
ATOM 1503 C CA . ILE A 1 201 ? 8.529 1.090 -12.964 1.00 97.25 201 ILE A CA 1
ATOM 1504 C C . ILE A 1 201 ? 7.579 0.879 -14.141 1.00 97.25 201 ILE A C 1
ATOM 1506 O O . ILE A 1 201 ? 7.104 -0.238 -14.345 1.00 97.25 201 ILE A O 1
ATOM 1510 N N . TYR A 1 202 ? 7.304 1.930 -14.912 1.00 97.94 202 TYR A N 1
ATOM 1511 C CA . TYR A 1 202 ? 6.221 1.918 -15.904 1.00 97.94 202 TYR A CA 1
ATOM 1512 C C . TYR A 1 202 ? 6.663 2.354 -17.309 1.00 97.94 202 TYR A C 1
ATOM 1514 O O . TYR A 1 202 ? 5.960 2.086 -18.282 1.00 97.94 202 TYR A O 1
ATOM 1522 N N . ASP A 1 203 ? 7.846 2.957 -17.425 1.00 98.00 203 ASP A N 1
ATOM 1523 C CA . ASP A 1 203 ? 8.589 3.187 -18.665 1.00 98.00 203 ASP A CA 1
ATOM 1524 C C . ASP A 1 203 ? 9.964 2.515 -18.565 1.00 98.00 203 ASP A C 1
ATOM 1526 O O . ASP A 1 203 ? 10.772 2.856 -17.695 1.00 98.00 203 ASP A O 1
ATOM 1530 N N . LEU A 1 204 ? 10.228 1.544 -19.437 1.00 98.19 204 LEU A N 1
ATOM 1531 C CA . LEU A 1 204 ? 11.467 0.770 -19.413 1.00 98.19 204 LEU A CA 1
ATOM 1532 C C . LEU A 1 204 ? 12.621 1.426 -20.183 1.00 98.19 204 LEU A C 1
ATOM 1534 O O . LEU A 1 204 ? 13.752 0.947 -20.079 1.00 98.19 204 LEU A O 1
ATOM 1538 N N . LEU A 1 205 ? 12.391 2.506 -20.938 1.00 97.88 205 LEU A N 1
ATOM 1539 C CA . LEU A 1 205 ? 13.467 3.178 -21.674 1.00 97.88 205 LEU A CA 1
ATOM 1540 C C . LEU A 1 205 ? 14.590 3.678 -20.741 1.00 97.88 205 LEU A C 1
ATOM 1542 O O . LEU A 1 205 ? 15.735 3.262 -20.933 1.00 97.88 205 LEU A O 1
ATOM 1546 N N . PRO A 1 206 ? 14.314 4.471 -19.687 1.00 97.62 206 PRO A N 1
ATOM 1547 C CA . PRO A 1 206 ? 15.354 4.863 -18.733 1.00 97.62 206 PRO A CA 1
ATOM 1548 C C . PRO A 1 206 ? 15.976 3.679 -17.980 1.00 97.62 206 PRO A C 1
ATOM 1550 O O . PRO A 1 206 ? 17.145 3.737 -17.606 1.00 97.62 206 PRO A O 1
ATOM 1553 N N . VAL A 1 207 ? 15.245 2.573 -17.806 1.00 97.38 207 VAL A N 1
ATOM 1554 C CA . VAL A 1 207 ? 15.788 1.345 -17.201 1.00 97.38 207 VAL A CA 1
ATOM 1555 C C . VAL A 1 207 ? 16.858 0.732 -18.094 1.00 97.38 207 VAL A C 1
ATOM 1557 O O . VAL A 1 207 ? 17.933 0.399 -17.594 1.00 97.38 207 VAL A O 1
ATOM 1560 N N . ARG A 1 208 ? 16.581 0.604 -19.400 1.00 97.50 208 ARG A N 1
ATOM 1561 C CA . ARG A 1 208 ? 17.542 0.101 -20.391 1.00 97.50 208 ARG A CA 1
ATOM 1562 C C . ARG A 1 208 ? 18.808 0.956 -20.410 1.00 97.50 208 ARG A C 1
ATOM 1564 O O . ARG A 1 208 ? 19.896 0.408 -20.530 1.00 97.50 208 ARG A O 1
ATOM 1571 N N . LEU A 1 209 ? 18.650 2.275 -20.317 1.00 97.50 209 LEU A N 1
ATOM 1572 C CA . LEU A 1 209 ? 19.763 3.223 -20.352 1.00 97.50 209 LEU A CA 1
ATOM 1573 C C . LEU A 1 209 ? 20.573 3.247 -19.044 1.00 97.50 209 LEU A C 1
ATOM 1575 O O . LEU A 1 209 ? 21.735 3.632 -19.064 1.00 97.50 209 LEU A O 1
ATOM 1579 N N . SER A 1 210 ? 19.987 2.840 -17.917 1.00 97.31 210 SER A N 1
ATOM 1580 C CA . SER A 1 210 ? 20.686 2.725 -16.630 1.00 97.31 210 SER A CA 1
ATOM 1581 C C . SER A 1 210 ? 21.561 1.466 -16.534 1.00 97.31 210 SER A C 1
ATOM 1583 O O . SER A 1 210 ? 21.447 0.539 -17.336 1.00 97.31 210 SER A O 1
ATOM 1585 N N . ALA A 1 211 ? 22.321 1.342 -15.444 1.00 95.94 211 ALA A N 1
ATOM 1586 C CA . ALA A 1 211 ? 23.074 0.145 -15.066 1.00 95.94 211 ALA A CA 1
ATOM 1587 C C . ALA A 1 211 ? 22.232 -1.147 -15.047 1.00 95.94 211 ALA A C 1
ATOM 1589 O O . ALA A 1 211 ? 22.787 -2.248 -15.117 1.00 95.94 211 ALA A O 1
ATOM 1590 N N . ARG A 1 212 ? 20.896 -1.047 -14.972 1.00 96.00 212 ARG A N 1
ATOM 1591 C CA . ARG A 1 212 ? 19.999 -2.207 -15.068 1.00 96.00 212 ARG A CA 1
ATOM 1592 C C . ARG A 1 212 ? 19.968 -2.837 -16.464 1.00 96.00 212 ARG A C 1
ATOM 1594 O O . ARG A 1 212 ? 19.741 -4.042 -16.563 1.00 96.00 212 ARG A O 1
ATOM 1601 N N . GLY A 1 213 ? 20.277 -2.080 -17.519 1.00 95.44 213 GLY A N 1
ATOM 1602 C CA . GLY A 1 213 ? 20.436 -2.598 -18.882 1.00 95.44 213 GLY A CA 1
ATOM 1603 C C . GLY A 1 213 ? 21.515 -3.679 -19.011 1.00 95.44 213 GLY A C 1
ATOM 1604 O O . GLY A 1 213 ? 21.439 -4.517 -19.902 1.00 95.44 213 GLY A O 1
ATOM 1605 N N . ASN A 1 214 ? 22.468 -3.747 -18.075 1.00 95.12 214 ASN A N 1
ATOM 1606 C CA . ASN A 1 214 ? 23.523 -4.766 -18.082 1.00 95.12 214 ASN A CA 1
ATOM 1607 C C . ASN A 1 214 ? 23.012 -6.193 -17.815 1.00 95.12 214 ASN A C 1
ATOM 1609 O O . ASN A 1 214 ? 23.682 -7.155 -18.182 1.00 95.12 214 ASN A O 1
ATOM 1613 N N . TYR A 1 215 ? 21.852 -6.346 -17.166 1.00 96.19 215 TYR A N 1
ATOM 1614 C CA . TYR A 1 215 ? 21.242 -7.657 -16.899 1.00 96.19 215 TYR A CA 1
ATOM 1615 C C . TYR A 1 215 ? 19.853 -7.827 -17.529 1.00 96.19 215 TYR A C 1
ATOM 1617 O O . TYR A 1 215 ? 19.284 -8.915 -17.458 1.00 96.19 215 TYR A O 1
ATOM 1625 N N . LEU A 1 216 ? 19.310 -6.777 -18.151 1.00 96.31 216 LEU A N 1
ATOM 1626 C CA . LEU A 1 216 ? 18.044 -6.811 -18.878 1.00 96.31 216 LEU A CA 1
ATOM 1627 C C . LEU A 1 216 ? 18.312 -6.649 -20.372 1.00 96.31 216 LEU A C 1
ATOM 1629 O O . LEU A 1 216 ? 18.717 -5.581 -20.828 1.00 96.31 216 LEU A O 1
ATOM 1633 N N . ARG A 1 217 ? 18.019 -7.683 -21.160 1.00 93.94 217 ARG A N 1
ATOM 1634 C CA . ARG A 1 217 ? 18.173 -7.646 -22.620 1.00 93.94 217 ARG A CA 1
ATOM 1635 C C . ARG A 1 217 ? 16.961 -7.005 -23.282 1.00 93.94 217 ARG A C 1
ATOM 1637 O O . ARG A 1 217 ? 16.308 -7.640 -24.093 1.00 93.94 217 ARG A O 1
ATOM 1644 N N . LEU A 1 218 ? 16.643 -5.764 -22.918 1.00 94.88 218 LEU A N 1
ATOM 1645 C CA . LEU A 1 218 ? 15.470 -5.063 -23.440 1.00 94.88 218 LEU A CA 1
ATOM 1646 C C . LEU A 1 218 ? 15.670 -4.739 -24.923 1.00 94.88 218 LEU A C 1
ATOM 1648 O O . LEU A 1 218 ? 16.417 -3.824 -25.247 1.00 94.88 218 LEU A O 1
ATOM 1652 N N . THR A 1 219 ? 14.973 -5.444 -25.808 1.00 95.94 219 THR A N 1
ATOM 1653 C CA . THR A 1 219 ? 14.811 -5.114 -27.238 1.00 95.94 219 THR A CA 1
ATOM 1654 C C . THR A 1 219 ? 13.731 -4.052 -27.437 1.00 95.94 219 THR A C 1
ATOM 1656 O O . THR A 1 219 ? 12.989 -3.746 -26.501 1.00 95.94 219 THR A O 1
ATOM 1659 N N . ASP A 1 220 ? 13.673 -3.401 -28.603 1.00 96.56 220 ASP A N 1
ATOM 1660 C CA . ASP A 1 220 ? 12.681 -2.337 -28.849 1.00 96.56 220 ASP A CA 1
ATOM 1661 C C . ASP A 1 220 ? 11.253 -2.873 -28.773 1.00 96.56 220 ASP A C 1
ATOM 1663 O O . ASP A 1 220 ? 10.383 -2.233 -28.187 1.00 96.56 220 ASP A O 1
ATOM 1667 N N . GLU A 1 221 ? 11.052 -4.105 -29.240 1.00 95.50 221 GLU A N 1
ATOM 1668 C CA . GLU A 1 221 ? 9.804 -4.845 -29.071 1.00 95.50 221 GLU A CA 1
ATOM 1669 C C . GLU A 1 221 ? 9.443 -5.027 -27.588 1.00 95.50 221 GLU A C 1
ATOM 1671 O O . GLU A 1 221 ? 8.302 -4.797 -27.195 1.00 95.50 221 GLU A O 1
ATOM 1676 N N . GLN A 1 222 ? 10.406 -5.392 -26.734 1.00 95.19 222 GLN A N 1
ATOM 1677 C CA . GLN A 1 222 ? 10.157 -5.518 -25.296 1.00 95.19 222 GLN A CA 1
ATOM 1678 C C . GLN A 1 222 ? 9.917 -4.169 -24.618 1.00 95.19 222 GLN A C 1
ATOM 1680 O O . GLN A 1 222 ? 9.091 -4.112 -23.715 1.00 95.19 222 GLN A O 1
ATOM 1685 N N . LEU A 1 223 ? 10.596 -3.089 -25.019 1.00 96.31 223 LEU A N 1
ATOM 1686 C CA . LEU A 1 223 ? 10.288 -1.757 -24.487 1.00 96.31 223 LEU A CA 1
ATOM 1687 C C . LEU A 1 223 ? 8.859 -1.355 -24.814 1.00 96.31 223 LEU A C 1
ATOM 1689 O O . LEU A 1 223 ? 8.172 -0.831 -23.941 1.00 96.31 223 LEU A O 1
ATOM 1693 N N . GLU A 1 224 ? 8.430 -1.599 -26.050 1.00 95.19 224 GLU A N 1
ATOM 1694 C CA . GLU A 1 224 ? 7.069 -1.311 -26.471 1.00 95.19 224 GLU A CA 1
ATOM 1695 C C . GLU A 1 224 ? 6.086 -2.157 -25.675 1.00 95.19 224 GLU A C 1
ATOM 1697 O O . GLU A 1 224 ? 5.266 -1.610 -24.948 1.00 95.19 224 GLU A O 1
ATOM 1702 N N . ARG A 1 225 ? 6.225 -3.484 -25.717 1.00 94.31 225 ARG A N 1
ATOM 1703 C CA . ARG A 1 225 ? 5.287 -4.422 -25.090 1.00 94.31 225 ARG A CA 1
ATOM 1704 C C . ARG A 1 225 ? 5.250 -4.338 -23.564 1.00 94.31 225 ARG A C 1
ATOM 1706 O O . ARG A 1 225 ? 4.200 -4.552 -22.974 1.00 94.31 225 ARG A O 1
ATOM 1713 N N . LEU A 1 226 ? 6.385 -4.085 -22.914 1.00 96.75 226 LEU A N 1
ATOM 1714 C CA . LEU A 1 226 ? 6.536 -4.231 -21.462 1.00 96.75 226 LEU A CA 1
ATOM 1715 C C . LEU A 1 226 ? 6.683 -2.898 -20.727 1.00 96.75 226 LEU A C 1
ATOM 1717 O O . LEU A 1 226 ? 7.041 -2.923 -19.553 1.00 96.75 226 LEU A O 1
ATOM 1721 N N . SER A 1 227 ? 6.433 -1.751 -21.365 1.00 97.88 227 SER A N 1
ATOM 1722 C CA . SER A 1 227 ? 6.308 -0.462 -20.665 1.00 97.88 227 SER A CA 1
ATOM 1723 C C . SER A 1 227 ? 4.831 -0.174 -20.376 1.00 97.88 227 SER A C 1
ATOM 1725 O O . SER A 1 227 ? 4.136 0.294 -21.280 1.00 97.88 227 SER A O 1
ATOM 1727 N N . PRO A 1 228 ? 4.327 -0.423 -19.148 1.00 96.62 228 PRO A N 1
ATOM 1728 C CA . PRO A 1 228 ? 2.914 -0.251 -18.812 1.00 96.62 228 PRO A CA 1
ATOM 1729 C C . PRO A 1 228 ? 2.305 1.090 -19.220 1.00 96.62 228 PRO A C 1
ATOM 1731 O O . PRO A 1 228 ? 1.144 1.139 -19.609 1.00 96.62 228 PRO A O 1
ATOM 1734 N N . VAL A 1 229 ? 3.080 2.180 -19.177 1.00 96.50 229 VAL A N 1
ATOM 1735 C CA . VAL A 1 229 ? 2.595 3.522 -19.541 1.00 96.50 229 VAL A CA 1
ATOM 1736 C C . VAL A 1 229 ? 2.099 3.619 -20.993 1.00 96.50 229 VAL A C 1
ATOM 1738 O O . VAL A 1 229 ? 1.323 4.512 -21.315 1.00 96.50 229 VAL A O 1
ATOM 1741 N N . ARG A 1 230 ? 2.513 2.693 -21.868 1.00 95.50 230 ARG A N 1
ATOM 1742 C CA . ARG A 1 230 ? 2.083 2.619 -23.274 1.00 95.50 230 ARG A CA 1
ATOM 1743 C C . ARG A 1 230 ? 0.777 1.839 -23.460 1.00 95.50 230 ARG A C 1
ATOM 1745 O O . ARG A 1 230 ? 0.139 1.975 -24.496 1.00 95.50 230 ARG A O 1
ATOM 1752 N N . HIS A 1 231 ? 0.347 1.078 -22.450 1.00 93.06 231 HIS A N 1
ATOM 1753 C CA . HIS A 1 231 ? -0.770 0.125 -22.526 1.00 93.06 231 HIS A CA 1
ATOM 1754 C C . HIS A 1 231 ? -1.879 0.454 -21.530 1.00 93.06 231 HIS A C 1
ATOM 1756 O O . HIS A 1 231 ? -2.292 -0.370 -20.718 1.00 93.06 231 HIS A O 1
ATOM 1762 N N . LEU A 1 232 ? -2.349 1.696 -21.578 1.00 91.44 232 LEU A N 1
ATOM 1763 C CA . LEU A 1 232 ? -3.410 2.194 -20.697 1.00 91.44 232 LEU A CA 1
ATOM 1764 C C . LEU A 1 232 ? -4.800 2.142 -21.342 1.00 91.44 232 LEU A C 1
ATOM 1766 O O . LEU A 1 232 ? -5.815 2.194 -20.646 1.00 91.44 232 LEU A O 1
ATOM 1770 N N . SER A 1 233 ? -4.861 2.033 -22.671 1.00 84.31 233 SER A N 1
ATOM 1771 C CA . SER A 1 233 ? -6.117 1.927 -23.410 1.00 84.31 233 SER A CA 1
ATOM 1772 C C . SER A 1 233 ? -6.864 0.651 -23.025 1.00 84.31 233 SER A C 1
ATOM 1774 O O . SER A 1 233 ? -6.331 -0.447 -23.163 1.00 84.31 233 SER A O 1
ATOM 1776 N N . GLY A 1 234 ? -8.111 0.793 -22.580 1.00 73.62 234 GLY A N 1
ATOM 1777 C CA . GLY A 1 234 ? -8.963 -0.333 -22.182 1.00 73.62 234 GLY A CA 1
ATOM 1778 C C . GLY A 1 234 ? -8.878 -0.708 -20.700 1.00 73.62 234 GLY A C 1
ATOM 1779 O O . GLY A 1 234 ? -9.662 -1.547 -20.249 1.00 73.62 234 GLY A O 1
ATOM 1780 N N . LEU A 1 235 ? -8.006 -0.058 -19.918 1.00 81.38 235 LEU A N 1
ATOM 1781 C CA . LEU A 1 235 ? -7.994 -0.221 -18.469 1.00 81.38 235 LEU A CA 1
ATOM 1782 C C . LEU A 1 235 ? -9.229 0.465 -17.866 1.00 81.38 235 LEU A C 1
ATOM 1784 O O . LEU A 1 235 ? -9.376 1.680 -17.929 1.00 81.38 235 LEU A O 1
ATOM 1788 N N . SER A 1 236 ? -10.137 -0.324 -17.296 1.00 77.88 236 SER A N 1
ATOM 1789 C CA . SER A 1 236 ? -11.402 0.168 -16.718 1.00 77.88 236 SER A CA 1
ATOM 1790 C C . SER A 1 236 ? -11.529 -0.093 -15.218 1.00 77.88 236 SER A C 1
ATOM 1792 O O . SER A 1 236 ? -12.466 0.387 -14.581 1.00 77.88 236 SER A O 1
ATOM 1794 N N . VAL A 1 237 ? -10.580 -0.831 -14.641 1.00 83.81 237 VAL A N 1
ATOM 1795 C CA . VAL A 1 237 ? -10.567 -1.145 -13.212 1.00 83.81 237 VAL A CA 1
ATOM 1796 C C . VAL A 1 237 ? -9.940 -0.005 -12.405 1.00 83.81 237 VAL A C 1
ATOM 1798 O O . VAL A 1 237 ? -9.037 0.668 -12.910 1.00 83.81 237 VAL A O 1
ATOM 1801 N N . PRO A 1 238 ? -10.368 0.213 -11.147 1.00 89.94 238 PRO A N 1
ATOM 1802 C CA . PRO A 1 238 ? -9.745 1.203 -10.274 1.00 89.94 238 PRO A CA 1
ATOM 1803 C C . PRO A 1 238 ? -8.245 0.937 -10.098 1.00 89.94 238 PRO A C 1
ATOM 1805 O O . PRO A 1 238 ? -7.853 -0.169 -9.710 1.00 89.94 238 PRO A O 1
ATOM 1808 N N . LEU A 1 239 ? -7.433 1.965 -10.359 1.00 93.19 239 LEU A N 1
ATOM 1809 C CA . LEU A 1 239 ? -5.977 1.953 -10.258 1.00 93.19 239 LEU A CA 1
ATOM 1810 C C . LEU A 1 239 ? -5.526 2.763 -9.037 1.00 93.19 239 LEU A C 1
ATOM 1812 O O . LEU A 1 239 ? -5.785 3.960 -8.954 1.00 93.19 239 LEU A O 1
ATOM 1816 N N . THR A 1 240 ? -4.767 2.152 -8.133 1.00 96.88 240 THR A N 1
ATOM 1817 C CA . THR A 1 240 ? -4.028 2.880 -7.092 1.00 96.88 240 THR A CA 1
ATOM 1818 C C . THR A 1 240 ? -2.544 2.912 -7.445 1.00 96.88 240 THR A C 1
ATOM 1820 O O . THR A 1 240 ? -1.939 1.866 -7.670 1.00 96.88 240 THR A O 1
ATOM 1823 N N . VAL A 1 241 ? -1.934 4.097 -7.458 1.00 98.31 241 VAL A N 1
ATOM 1824 C CA . VAL A 1 241 ? -0.485 4.271 -7.642 1.00 98.31 241 VAL A CA 1
ATOM 1825 C C . VAL A 1 241 ? 0.114 4.892 -6.388 1.00 98.31 241 VAL A C 1
ATOM 1827 O O . VAL A 1 241 ? -0.285 5.983 -5.978 1.00 98.31 241 VAL A O 1
ATOM 1830 N N . ALA A 1 242 ? 1.082 4.204 -5.787 1.00 98.44 242 ALA A N 1
ATOM 1831 C CA . ALA A 1 242 ? 1.729 4.618 -4.551 1.00 98.44 242 ALA A CA 1
ATOM 1832 C C . ALA A 1 242 ? 3.255 4.720 -4.675 1.00 98.44 242 ALA A C 1
ATOM 1834 O O . ALA A 1 242 ? 3.870 3.984 -5.446 1.00 98.44 242 ALA A O 1
ATOM 1835 N N . TRP A 1 243 ? 3.867 5.620 -3.905 1.00 98.44 243 TRP A N 1
ATOM 1836 C CA . TRP A 1 243 ? 5.324 5.759 -3.772 1.00 98.44 243 TRP A CA 1
ATOM 1837 C C . TRP A 1 243 ? 5.698 6.449 -2.453 1.00 98.44 243 TRP A C 1
ATOM 1839 O O . TRP A 1 243 ? 4.867 7.117 -1.833 1.00 98.44 243 TRP A O 1
ATOM 1849 N N . GLY A 1 244 ? 6.940 6.283 -2.007 1.00 97.88 244 GLY A N 1
ATOM 1850 C CA . GLY A 1 244 ? 7.498 6.928 -0.818 1.00 97.88 244 GLY A CA 1
ATOM 1851 C C . GLY A 1 244 ? 8.164 8.267 -1.134 1.00 97.88 244 GLY A C 1
ATOM 1852 O O . GLY A 1 244 ? 8.759 8.432 -2.201 1.00 97.88 244 GLY A O 1
ATOM 1853 N N . SER A 1 245 ? 8.092 9.235 -0.213 1.00 96.62 245 SER A N 1
ATOM 1854 C CA . SER A 1 245 ? 8.718 10.556 -0.412 1.00 96.62 245 SER A CA 1
ATOM 1855 C C . SER A 1 245 ? 10.250 10.525 -0.329 1.00 96.62 245 SER A C 1
ATOM 1857 O O . SER A 1 245 ? 10.907 11.430 -0.845 1.00 96.62 245 SER A O 1
ATOM 1859 N N . LEU A 1 246 ? 10.829 9.465 0.254 1.00 96.56 246 LEU A N 1
ATOM 1860 C CA . LEU A 1 246 ? 12.278 9.250 0.349 1.00 96.56 246 LEU A CA 1
ATOM 1861 C C . LEU A 1 246 ? 12.817 8.279 -0.717 1.00 96.56 246 LEU A C 1
ATOM 1863 O O . LEU A 1 246 ? 13.961 7.840 -0.628 1.00 96.56 246 LEU A O 1
ATOM 1867 N N . GLU A 1 247 ? 12.019 7.918 -1.725 1.00 97.31 247 GLU A N 1
ATOM 1868 C CA . GLU A 1 247 ? 12.514 7.187 -2.899 1.00 97.31 247 GLU A CA 1
ATOM 1869 C C . GLU A 1 247 ? 13.361 8.087 -3.807 1.00 97.31 247 GLU A C 1
ATOM 1871 O O . GLU A 1 247 ? 13.285 9.317 -3.741 1.00 97.31 247 GLU A O 1
ATOM 1876 N N . SER A 1 248 ? 14.130 7.485 -4.720 1.00 96.31 248 SER A N 1
ATOM 1877 C CA . SER A 1 248 ? 14.830 8.264 -5.750 1.00 96.31 248 SER A CA 1
ATOM 1878 C C . SER A 1 248 ? 13.852 9.159 -6.536 1.00 96.31 248 SER A C 1
ATOM 1880 O O . SER A 1 248 ? 12.737 8.703 -6.828 1.00 96.31 248 SER A O 1
ATOM 1882 N N . PRO A 1 249 ? 14.275 10.347 -7.001 1.00 94.38 249 PRO A N 1
ATOM 1883 C CA . PRO A 1 249 ? 13.431 11.208 -7.829 1.00 94.38 249 PRO A CA 1
ATOM 1884 C C . PRO A 1 249 ? 12.842 10.509 -9.064 1.00 94.38 249 PRO A C 1
ATOM 1886 O O . PRO A 1 249 ? 11.698 10.766 -9.425 1.00 94.38 249 PRO A O 1
ATOM 1889 N N . GLU A 1 250 ? 13.577 9.582 -9.686 1.00 96.56 250 GLU A N 1
ATOM 1890 C CA . GLU A 1 250 ? 13.111 8.877 -10.886 1.00 96.56 250 GLU A CA 1
ATOM 1891 C C . GLU A 1 250 ? 11.979 7.880 -10.599 1.00 96.56 250 GLU A C 1
ATOM 1893 O O . GLU A 1 250 ? 11.036 7.798 -11.380 1.00 96.56 250 GLU A O 1
ATOM 1898 N N . PHE A 1 251 ? 12.004 7.168 -9.468 1.00 97.69 251 PHE A N 1
ATOM 1899 C CA . PHE A 1 251 ? 10.881 6.308 -9.056 1.00 97.69 251 PHE A CA 1
ATOM 1900 C C . PHE A 1 251 ? 9.631 7.129 -8.719 1.00 97.69 251 PHE A C 1
ATOM 1902 O O . PHE A 1 251 ? 8.526 6.770 -9.132 1.00 97.69 251 PHE A O 1
ATOM 1909 N N . GLN A 1 252 ? 9.802 8.273 -8.046 1.00 98.00 252 GLN A N 1
ATOM 1910 C CA . GLN A 1 252 ? 8.694 9.197 -7.797 1.00 98.00 252 GLN A CA 1
ATOM 1911 C C . GLN A 1 252 ? 8.116 9.733 -9.118 1.00 98.00 252 GLN A C 1
ATOM 1913 O O . GLN A 1 252 ? 6.896 9.766 -9.286 1.00 98.00 252 GLN A O 1
ATOM 1918 N N . ARG A 1 253 ? 8.979 10.098 -10.079 1.00 97.81 253 ARG A N 1
ATOM 1919 C CA . ARG A 1 253 ? 8.581 10.560 -11.416 1.00 97.81 253 ARG A CA 1
ATOM 1920 C C . ARG A 1 253 ? 7.852 9.471 -12.202 1.00 97.81 253 ARG A C 1
ATOM 1922 O O . ARG A 1 253 ? 6.812 9.759 -12.780 1.00 97.81 253 ARG A O 1
ATOM 1929 N N . GLN A 1 254 ? 8.362 8.238 -12.221 1.00 98.31 254 GLN A N 1
ATOM 1930 C CA . GLN A 1 254 ? 7.729 7.088 -12.879 1.00 98.31 254 GLN A CA 1
ATOM 1931 C C . GLN A 1 254 ? 6.303 6.869 -12.363 1.00 98.31 254 GLN A C 1
ATOM 1933 O O . GLN A 1 254 ? 5.372 6.774 -13.160 1.00 98.31 254 GLN A O 1
ATOM 1938 N N . ALA A 1 255 ? 6.119 6.845 -11.039 1.00 98.25 255 ALA A N 1
ATOM 1939 C CA . ALA A 1 255 ? 4.807 6.681 -10.419 1.00 98.25 255 ALA A CA 1
ATOM 1940 C C . ALA A 1 255 ? 3.845 7.825 -10.767 1.00 98.25 255 ALA A C 1
ATOM 1942 O O . ALA A 1 255 ? 2.711 7.574 -11.177 1.00 98.25 255 ALA A O 1
ATOM 1943 N N . GLN A 1 256 ? 4.303 9.074 -10.667 1.00 98.25 256 GLN A N 1
ATOM 1944 C CA . GLN A 1 256 ? 3.492 10.240 -11.022 1.00 98.25 256 GLN A CA 1
ATOM 1945 C C . GLN A 1 256 ? 3.112 10.236 -12.505 1.00 98.25 256 GLN A C 1
ATOM 1947 O O . GLN A 1 256 ? 1.934 10.370 -12.820 1.00 98.25 256 GLN A O 1
ATOM 1952 N N . HIS A 1 257 ? 4.074 9.982 -13.395 1.00 98.25 257 HIS A N 1
ATOM 1953 C CA . HIS A 1 257 ? 3.857 9.929 -14.838 1.00 98.25 257 HIS A CA 1
ATOM 1954 C C . HIS A 1 257 ? 2.875 8.821 -15.235 1.00 98.25 257 HIS A C 1
ATOM 1956 O O . HIS A 1 257 ? 1.980 9.060 -16.040 1.00 98.25 257 HIS A O 1
ATOM 1962 N N . TYR A 1 258 ? 2.996 7.627 -14.650 1.00 98.00 258 TYR A N 1
ATOM 1963 C CA . TYR A 1 258 ? 2.063 6.532 -14.919 1.00 98.00 258 TYR A CA 1
ATOM 1964 C C . TYR A 1 258 ? 0.641 6.867 -14.463 1.00 98.00 258 TYR A C 1
ATOM 1966 O O . TYR A 1 258 ? -0.316 6.650 -15.203 1.00 98.00 258 TYR A O 1
ATOM 1974 N N . ALA A 1 259 ? 0.504 7.455 -13.273 1.00 97.62 259 ALA A N 1
ATOM 1975 C CA . ALA A 1 259 ? -0.781 7.908 -12.762 1.00 97.62 259 ALA A CA 1
ATOM 1976 C C . ALA A 1 259 ? -1.384 9.037 -13.624 1.00 97.62 259 ALA A C 1
ATOM 1978 O O . ALA A 1 259 ? -2.584 9.013 -13.891 1.00 97.62 259 ALA A O 1
ATOM 1979 N N . ASP A 1 260 ? -0.569 9.993 -14.091 1.00 97.88 260 ASP A N 1
ATOM 1980 C CA . ASP A 1 260 ? -0.993 11.078 -14.990 1.00 97.88 260 ASP A CA 1
ATOM 1981 C C . ASP A 1 260 ? -1.486 10.527 -16.325 1.00 97.88 260 ASP A C 1
ATOM 1983 O O . ASP A 1 260 ? -2.582 10.868 -16.771 1.00 97.88 260 ASP A O 1
ATOM 1987 N N . ALA A 1 261 ? -0.708 9.633 -16.935 1.00 97.06 261 ALA A N 1
ATOM 1988 C CA . ALA A 1 261 ? -1.055 9.005 -18.200 1.00 97.06 261 ALA A CA 1
ATOM 1989 C C . ALA A 1 261 ? -2.343 8.176 -18.080 1.00 97.06 261 ALA A C 1
ATOM 1991 O O . ALA A 1 261 ? -3.222 8.284 -18.934 1.00 97.06 261 ALA A O 1
ATOM 1992 N N . ALA A 1 262 ? -2.499 7.393 -17.006 1.00 95.44 262 ALA A N 1
ATOM 1993 C CA . ALA A 1 262 ? -3.701 6.593 -16.774 1.00 95.44 262 ALA A CA 1
ATOM 1994 C C . ALA A 1 262 ? -4.938 7.480 -16.577 1.00 95.44 262 ALA A C 1
ATOM 1996 O O . ALA A 1 262 ? -5.978 7.262 -17.197 1.00 95.44 262 ALA A O 1
ATOM 1997 N N . GLN A 1 263 ? -4.810 8.534 -15.771 1.00 94.94 263 GLN A N 1
ATOM 1998 C CA . GLN A 1 263 ? -5.890 9.487 -15.538 1.00 94.94 263 GLN A CA 1
ATOM 1999 C C . GLN A 1 263 ? -6.288 10.229 -16.825 1.00 94.94 263 GLN A C 1
ATOM 2001 O O . GLN A 1 263 ? -7.476 10.438 -17.066 1.00 94.94 263 GLN A O 1
ATOM 2006 N N . ALA A 1 264 ? -5.325 10.573 -17.686 1.00 95.31 264 ALA A N 1
ATOM 2007 C CA . ALA A 1 264 ? -5.590 11.183 -18.991 1.00 95.31 264 ALA A CA 1
ATOM 2008 C C . ALA A 1 264 ? -6.366 10.255 -19.948 1.00 95.31 264 ALA A C 1
ATOM 2010 O O . ALA A 1 264 ? -7.083 10.744 -20.818 1.00 95.31 264 ALA A O 1
ATOM 2011 N N . GLN A 1 265 ? -6.269 8.934 -19.766 1.00 93.06 265 GLN A N 1
ATOM 2012 C CA . GLN A 1 265 ? -7.051 7.925 -20.497 1.00 93.06 265 GLN A CA 1
ATOM 2013 C C . GLN A 1 265 ? -8.407 7.609 -19.835 1.00 93.06 265 GLN A C 1
ATOM 2015 O O . GLN A 1 265 ? -9.113 6.704 -20.272 1.00 93.06 265 GLN A O 1
ATOM 2020 N N . GLY A 1 266 ? -8.793 8.346 -18.785 1.00 91.44 266 GLY A N 1
ATOM 2021 C CA . GLY A 1 266 ? -10.071 8.172 -18.090 1.00 91.44 266 GLY A CA 1
ATOM 2022 C C . GLY A 1 266 ? -10.099 7.030 -17.070 1.00 91.44 266 GLY A C 1
ATOM 2023 O O . GLY A 1 266 ? -11.174 6.690 -16.576 1.00 91.44 266 GLY A O 1
ATOM 2024 N N . VAL A 1 267 ? -8.946 6.446 -16.727 1.00 91.00 267 VAL A N 1
ATOM 2025 C CA . VAL A 1 267 ? -8.854 5.424 -15.674 1.00 91.00 267 VAL A CA 1
ATOM 2026 C C . VAL A 1 267 ? -9.174 6.066 -14.313 1.00 91.00 267 VAL A C 1
ATOM 2028 O O . VAL A 1 267 ? -8.666 7.155 -14.024 1.00 91.00 267 VAL A O 1
ATOM 2031 N N . PRO A 1 268 ? -9.967 5.427 -13.432 1.00 90.56 268 PRO A N 1
ATOM 2032 C CA . PRO A 1 268 ? -10.144 5.896 -12.060 1.00 90.56 268 PRO A CA 1
ATOM 2033 C C . PRO A 1 268 ? -8.843 5.709 -11.265 1.00 90.56 268 PRO A C 1
ATOM 2035 O O . PRO A 1 268 ? -8.506 4.585 -10.892 1.00 90.56 268 PRO A O 1
ATOM 2038 N N . VAL A 1 269 ? -8.102 6.798 -11.023 1.00 94.69 269 VAL A N 1
ATOM 2039 C CA . VAL A 1 269 ? -6.784 6.757 -10.363 1.00 94.69 269 VAL A CA 1
ATOM 2040 C C . VAL A 1 269 ? -6.822 7.328 -8.944 1.00 94.69 269 VAL A C 1
ATOM 2042 O O . VAL A 1 269 ? -7.165 8.493 -8.742 1.00 94.69 269 VAL A O 1
ATOM 2045 N N . THR A 1 270 ? -6.347 6.545 -7.976 1.00 96.19 270 THR A N 1
ATOM 2046 C CA . THR A 1 270 ? -6.003 6.988 -6.618 1.00 96.19 270 THR A CA 1
ATOM 2047 C C . THR A 1 270 ? -4.487 7.109 -6.486 1.00 96.19 270 THR A C 1
ATOM 2049 O O . THR A 1 270 ? -3.750 6.197 -6.853 1.00 96.19 270 THR A O 1
ATOM 2052 N N . ARG A 1 271 ? -3.995 8.223 -5.932 1.00 97.88 271 ARG A N 1
ATOM 2053 C CA . ARG A 1 271 ? -2.557 8.457 -5.706 1.00 97.88 271 ARG A CA 1
ATOM 2054 C C . ARG A 1 271 ? -2.240 8.484 -4.227 1.00 97.88 271 ARG A C 1
ATOM 2056 O O . ARG A 1 271 ? -2.886 9.222 -3.487 1.00 97.88 271 ARG A O 1
ATOM 2063 N N . LEU A 1 272 ? -1.219 7.741 -3.817 1.00 97.00 272 LEU A N 1
ATOM 2064 C CA . LEU A 1 272 ? -0.783 7.678 -2.426 1.00 97.00 272 LEU A CA 1
ATOM 2065 C C . LEU A 1 272 ? 0.704 8.015 -2.318 1.00 97.00 272 LEU A C 1
ATOM 2067 O O . LEU A 1 272 ? 1.547 7.371 -2.935 1.00 97.00 272 LEU A O 1
ATOM 2071 N N . THR A 1 273 ? 1.034 9.004 -1.494 1.00 97.12 273 THR A N 1
ATOM 2072 C CA . THR A 1 273 ? 2.425 9.324 -1.158 1.00 97.12 273 THR A CA 1
ATOM 2073 C C . THR A 1 273 ? 2.671 8.959 0.297 1.00 97.12 273 THR A C 1
ATOM 2075 O O . THR A 1 273 ? 2.019 9.499 1.191 1.00 97.12 273 THR A O 1
ATOM 2078 N N . ALA A 1 274 ? 3.590 8.027 0.538 1.00 92.62 274 ALA A N 1
ATOM 2079 C CA . ALA A 1 274 ? 4.009 7.646 1.879 1.00 92.62 274 ALA A CA 1
ATOM 2080 C C . ALA A 1 274 ? 5.103 8.604 2.363 1.00 92.62 274 ALA A C 1
ATOM 2082 O O . ALA A 1 274 ? 6.284 8.446 2.043 1.00 92.62 274 ALA A O 1
ATOM 2083 N N . GLU A 1 275 ? 4.689 9.625 3.111 1.00 93.88 275 GLU A N 1
ATOM 2084 C CA . GLU A 1 275 ? 5.600 10.639 3.640 1.00 93.88 275 GLU A CA 1
ATOM 2085 C C . GLU A 1 275 ? 6.575 10.037 4.660 1.00 93.88 275 GLU A C 1
ATOM 2087 O O . GLU A 1 275 ? 6.156 9.384 5.615 1.00 93.88 275 GLU A O 1
ATOM 2092 N N . GLY A 1 276 ? 7.873 10.259 4.457 1.00 91.31 276 GLY A N 1
ATOM 2093 C CA . GLY A 1 276 ? 8.943 9.746 5.310 1.00 91.31 276 GLY A CA 1
ATOM 2094 C C . GLY A 1 276 ? 9.320 8.283 5.063 1.00 91.31 276 GLY A C 1
ATOM 2095 O O . GLY A 1 276 ? 10.120 7.749 5.823 1.00 91.31 276 GLY A O 1
ATOM 2096 N N . TYR A 1 277 ? 8.780 7.638 4.024 1.00 94.62 277 TYR A N 1
ATOM 2097 C CA . TYR A 1 277 ? 9.098 6.248 3.690 1.00 94.62 277 TYR A CA 1
ATOM 2098 C C . TYR A 1 277 ? 10.030 6.165 2.486 1.00 94.62 277 TYR A C 1
ATOM 2100 O O . TYR A 1 277 ? 9.812 6.826 1.466 1.00 94.62 277 TYR A O 1
ATOM 2108 N N . ASN A 1 278 ? 11.042 5.304 2.586 1.00 97.31 278 ASN A N 1
ATOM 2109 C CA . ASN A 1 278 ? 11.838 4.892 1.433 1.00 97.31 278 ASN A CA 1
ATOM 2110 C C . ASN A 1 278 ? 11.212 3.689 0.697 1.00 97.31 278 ASN A C 1
ATOM 2112 O O . ASN A 1 278 ? 10.193 3.130 1.110 1.00 97.31 278 ASN A O 1
ATOM 2116 N N . HIS A 1 279 ? 11.862 3.272 -0.391 1.00 98.12 279 HIS A N 1
ATOM 2117 C CA . HIS A 1 279 ? 11.409 2.214 -1.302 1.00 98.12 279 HIS A CA 1
ATOM 2118 C C . HIS A 1 279 ? 11.117 0.863 -0.627 1.00 98.12 279 HIS A C 1
ATOM 2120 O O . HIS A 1 279 ? 10.287 0.084 -1.105 1.00 98.12 279 HIS A O 1
ATOM 2126 N N . PHE A 1 280 ? 11.813 0.567 0.471 1.00 97.12 280 PHE A N 1
ATOM 2127 C CA . PHE A 1 280 ? 11.682 -0.682 1.214 1.00 97.12 280 PHE A CA 1
ATOM 2128 C C . PHE A 1 280 ? 10.711 -0.515 2.388 1.00 97.12 280 PHE A C 1
ATOM 2130 O O . PHE A 1 280 ? 9.847 -1.355 2.614 1.00 97.12 280 PHE A O 1
ATOM 2137 N N . GLU A 1 281 ? 10.775 0.581 3.136 1.00 96.25 281 GLU A N 1
ATOM 2138 C CA . GLU A 1 281 ? 9.884 0.769 4.292 1.00 96.25 281 GLU A CA 1
ATOM 2139 C C . GLU A 1 281 ? 8.409 0.849 3.889 1.00 96.25 281 GLU A C 1
ATOM 2141 O O . GLU A 1 281 ? 7.542 0.349 4.603 1.00 96.25 281 GLU A O 1
ATOM 2146 N N . ILE A 1 282 ? 8.109 1.441 2.727 1.00 97.56 282 ILE A N 1
ATOM 2147 C CA . ILE A 1 282 ? 6.728 1.645 2.277 1.00 97.56 282 ILE A CA 1
ATOM 2148 C C . ILE A 1 282 ? 5.921 0.340 2.223 1.00 97.56 282 ILE A C 1
ATOM 2150 O O . ILE A 1 282 ? 4.746 0.343 2.590 1.00 97.56 282 ILE A O 1
ATOM 2154 N N . LEU A 1 283 ? 6.534 -0.790 1.849 1.00 97.44 283 LEU A N 1
ATOM 2155 C CA . LEU A 1 283 ? 5.837 -2.078 1.783 1.00 97.44 283 LEU A CA 1
ATOM 2156 C C . LEU A 1 283 ? 5.399 -2.582 3.169 1.00 97.44 283 LEU A C 1
ATOM 2158 O O . LEU A 1 283 ? 4.377 -3.256 3.269 1.00 97.44 283 LEU A O 1
ATOM 2162 N N . GLU A 1 284 ? 6.094 -2.218 4.252 1.00 94.62 284 GLU A N 1
ATOM 2163 C CA . GLU A 1 284 ? 5.667 -2.570 5.618 1.00 94.62 284 GLU A CA 1
ATOM 2164 C C . GLU A 1 284 ? 4.305 -1.946 5.958 1.00 94.62 284 GLU A C 1
ATOM 2166 O O . GLU A 1 284 ? 3.550 -2.499 6.756 1.00 94.62 284 GLU A O 1
ATOM 2171 N N . THR A 1 285 ? 3.939 -0.840 5.299 1.00 95.50 285 THR A N 1
ATOM 2172 C CA . THR A 1 285 ? 2.619 -0.217 5.465 1.00 95.50 285 THR A CA 1
ATOM 2173 C C . THR A 1 285 ? 1.485 -1.024 4.829 1.00 95.50 285 THR A C 1
ATOM 2175 O O . THR A 1 285 ? 0.335 -0.816 5.204 1.00 95.50 285 THR A O 1
ATOM 2178 N N . LEU A 1 286 ? 1.776 -1.936 3.889 1.00 97.06 286 LEU A N 1
ATOM 2179 C CA . LEU A 1 286 ? 0.786 -2.865 3.327 1.00 97.06 286 LEU A CA 1
ATOM 2180 C C . LEU A 1 286 ? 0.452 -3.976 4.325 1.00 97.06 286 LEU A C 1
ATOM 2182 O O . LEU A 1 286 ? -0.700 -4.376 4.448 1.00 97.06 286 LEU A O 1
ATOM 2186 N N . ALA A 1 287 ? 1.458 -4.434 5.067 1.00 91.81 287 ALA A N 1
ATOM 2187 C CA . ALA A 1 287 ? 1.329 -5.478 6.079 1.00 91.81 287 ALA A CA 1
ATOM 2188 C C . ALA A 1 287 ? 0.778 -4.977 7.428 1.00 91.81 287 ALA A C 1
ATOM 2190 O O . ALA A 1 287 ? 0.791 -5.701 8.420 1.00 91.81 287 ALA A O 1
ATOM 2191 N N . ASN A 1 288 ? 0.293 -3.737 7.478 1.00 87.38 288 ASN A N 1
ATOM 2192 C CA . ASN A 1 288 ? -0.335 -3.140 8.647 1.00 87.38 288 ASN A CA 1
ATOM 2193 C C . ASN A 1 288 ? -1.731 -2.646 8.241 1.00 87.38 288 ASN A C 1
ATOM 2195 O O . ASN A 1 288 ? -1.812 -1.786 7.364 1.00 87.38 288 ASN A O 1
ATOM 2199 N N . PRO A 1 289 ? -2.824 -3.119 8.872 1.00 84.06 289 PRO A N 1
ATOM 2200 C CA . PRO A 1 289 ? -4.178 -2.715 8.486 1.00 84.06 289 PRO A CA 1
ATOM 2201 C C . PRO A 1 289 ? -4.435 -1.213 8.703 1.00 84.06 289 PRO A C 1
ATOM 2203 O O . PRO A 1 289 ? -5.284 -0.634 8.034 1.00 84.06 289 PRO A O 1
ATOM 2206 N N . CYS A 1 290 ? -3.663 -0.566 9.582 1.00 86.31 290 CYS A N 1
ATOM 2207 C CA . CYS A 1 290 ? -3.697 0.880 9.814 1.00 86.31 290 CYS A CA 1
ATOM 2208 C C . CYS A 1 290 ? -2.620 1.641 9.016 1.00 86.31 290 CYS A C 1
ATOM 2210 O O . CYS A 1 290 ? -2.567 2.872 9.056 1.00 86.31 290 CYS A O 1
ATOM 2212 N N . GLY A 1 291 ? -1.732 0.928 8.316 1.00 82.44 291 GLY A N 1
ATOM 2213 C CA . GLY A 1 291 ? -0.725 1.516 7.438 1.00 82.44 291 GLY A CA 1
ATOM 2214 C C . GLY A 1 291 ? -1.354 2.107 6.176 1.00 82.44 291 GLY A C 1
ATOM 2215 O O . GLY A 1 291 ? -2.459 1.736 5.787 1.00 82.44 291 GLY A O 1
ATOM 2216 N N . LEU A 1 292 ? -0.648 3.038 5.523 1.00 92.25 292 LEU A N 1
ATOM 2217 C CA . LEU A 1 292 ? -1.161 3.760 4.352 1.00 92.25 292 LEU A CA 1
ATOM 2218 C C . LEU A 1 292 ? -1.691 2.812 3.266 1.00 92.25 292 LEU A C 1
ATOM 2220 O O . LEU A 1 292 ? -2.816 2.989 2.803 1.00 92.25 292 LEU A O 1
ATOM 2224 N N . LEU A 1 293 ? -0.882 1.824 2.870 1.00 95.94 293 LEU A N 1
ATOM 2225 C CA . LEU A 1 293 ? -1.248 0.864 1.830 1.00 95.94 293 LEU A CA 1
ATOM 2226 C C . LEU A 1 293 ? -2.247 -0.183 2.326 1.00 95.94 293 LEU A C 1
ATOM 2228 O O . LEU A 1 293 ? -3.176 -0.510 1.595 1.00 95.94 293 LEU A O 1
ATOM 2232 N N . GLY A 1 294 ? -2.074 -0.699 3.547 1.00 93.19 294 GLY A N 1
ATOM 2233 C CA . GLY A 1 294 ? -2.949 -1.729 4.107 1.00 93.19 294 GLY A CA 1
ATOM 2234 C C . GLY A 1 294 ? -4.380 -1.226 4.252 1.00 93.19 294 GLY A C 1
ATOM 2235 O O . GLY A 1 294 ? -5.299 -1.852 3.729 1.00 93.19 294 GLY A O 1
ATOM 2236 N N . ARG A 1 295 ? -4.563 -0.037 4.840 1.00 91.19 295 ARG A N 1
ATOM 2237 C CA . ARG A 1 295 ? -5.874 0.614 4.946 1.00 91.19 295 ARG A CA 1
ATOM 2238 C C . ARG A 1 295 ? -6.502 0.841 3.572 1.00 91.19 295 ARG A C 1
ATOM 2240 O O . ARG A 1 295 ? -7.633 0.423 3.350 1.00 91.19 295 ARG A O 1
ATOM 2247 N N . ALA A 1 296 ? -5.760 1.451 2.644 1.00 91.56 296 ALA A N 1
ATOM 2248 C CA . ALA A 1 296 ? -6.275 1.745 1.307 1.00 91.56 296 ALA A CA 1
ATOM 2249 C C . ALA A 1 296 ? -6.705 0.470 0.561 1.00 91.56 296 ALA A C 1
ATOM 2251 O O . ALA A 1 296 ? -7.742 0.457 -0.098 1.00 91.56 296 ALA A O 1
ATOM 2252 N N . MET A 1 297 ? -5.936 -0.616 0.685 1.00 94.12 297 MET A N 1
ATOM 2253 C CA . MET A 1 297 ? -6.256 -1.885 0.037 1.00 94.12 297 MET A CA 1
ATOM 2254 C C . MET A 1 297 ? -7.462 -2.572 0.692 1.00 94.12 297 MET A C 1
ATOM 2256 O O . MET A 1 297 ? -8.323 -3.085 -0.016 1.00 94.12 297 MET A O 1
ATOM 2260 N N . LEU A 1 298 ? -7.570 -2.556 2.025 1.00 90.94 298 LEU A N 1
ATOM 2261 C CA . LEU A 1 298 ? -8.732 -3.096 2.740 1.00 90.94 298 LEU A CA 1
ATOM 2262 C C . LEU A 1 298 ? -10.021 -2.346 2.371 1.00 90.94 298 LEU A C 1
ATOM 2264 O O . LEU A 1 298 ? -11.026 -2.988 2.065 1.00 90.94 298 LEU A O 1
ATOM 2268 N N . GLU A 1 299 ? -9.977 -1.011 2.325 1.00 88.50 299 GLU A N 1
ATOM 2269 C CA . GLU A 1 299 ? -11.092 -0.161 1.883 1.00 88.50 299 GLU A CA 1
ATOM 2270 C C . GLU A 1 299 ? -11.481 -0.456 0.426 1.00 88.50 299 GLU A C 1
ATOM 2272 O O . GLU A 1 299 ? -12.661 -0.638 0.119 1.00 88.50 299 GLU A O 1
ATOM 2277 N N . GLN A 1 300 ? -10.494 -0.575 -0.469 1.00 88.06 300 GLN A N 1
ATOM 2278 C CA . GLN A 1 300 ? -10.715 -0.880 -1.884 1.00 88.06 300 GLN A CA 1
ATOM 2279 C C . GLN A 1 300 ? -11.350 -2.265 -2.094 1.00 88.06 300 GLN A C 1
ATOM 2281 O O . GLN A 1 300 ? -12.234 -2.408 -2.939 1.00 88.06 300 GLN A O 1
ATOM 2286 N N . ILE A 1 301 ? -10.935 -3.280 -1.327 1.00 89.88 301 ILE A N 1
ATOM 2287 C CA . ILE A 1 301 ? -11.519 -4.631 -1.389 1.00 89.88 301 ILE A CA 1
ATOM 2288 C C . ILE A 1 301 ? -12.946 -4.634 -0.820 1.00 89.88 301 ILE A C 1
ATOM 2290 O O . ILE A 1 301 ? -13.835 -5.282 -1.384 1.00 89.88 301 ILE A O 1
ATOM 2294 N N . ALA A 1 302 ? -13.185 -3.916 0.282 1.00 83.75 302 ALA A N 1
ATOM 2295 C CA . ALA A 1 302 ? -14.487 -3.850 0.947 1.00 83.75 302 ALA A CA 1
ATOM 2296 C C . ALA A 1 302 ? -15.541 -3.085 0.123 1.00 83.75 302 ALA A C 1
ATOM 2298 O O . ALA A 1 302 ? -16.683 -3.534 0.019 1.00 83.75 302 ALA A O 1
ATOM 2299 N N . GLY A 1 303 ? -15.153 -1.975 -0.515 1.00 67.00 303 GLY A N 1
ATOM 2300 C CA . GLY A 1 303 ? -16.042 -1.080 -1.268 1.00 67.00 303 GLY A CA 1
ATOM 2301 C C . GLY A 1 303 ? -16.687 -1.674 -2.529 1.00 67.00 303 GLY A C 1
ATOM 2302 O O . GLY A 1 303 ? -17.572 -1.053 -3.109 1.00 67.00 303 GLY A O 1
ATOM 2303 N N . GLY A 1 304 ? -16.315 -2.890 -2.944 1.00 54.38 304 GLY A N 1
ATOM 2304 C CA . GLY A 1 304 ? -16.911 -3.578 -4.097 1.00 54.38 304 GLY A CA 1
ATOM 2305 C C . GLY A 1 304 ? -18.374 -4.026 -3.928 1.00 54.38 304 GLY A C 1
ATOM 2306 O O . GLY A 1 304 ? -18.917 -4.621 -4.855 1.00 54.38 304 GLY A O 1
ATOM 2307 N N . HIS A 1 305 ? -19.012 -3.784 -2.773 1.00 37.00 305 HIS A N 1
ATOM 2308 C CA . HIS A 1 305 ? -20.344 -4.317 -2.453 1.00 37.00 305 HIS A CA 1
ATOM 2309 C C . HIS A 1 305 ? -21.502 -3.293 -2.489 1.00 37.00 305 HIS A C 1
ATOM 2311 O O . HIS A 1 305 ? -22.657 -3.718 -2.452 1.00 37.00 305 HIS A O 1
ATOM 2317 N N . GLU A 1 306 ? -21.259 -1.980 -2.617 1.00 29.09 306 GLU A N 1
ATOM 2318 C CA . GLU A 1 306 ? -22.341 -0.977 -2.629 1.00 29.09 306 GLU A CA 1
ATOM 2319 C C . GLU A 1 306 ? -22.064 0.204 -3.571 1.00 29.09 306 GLU A C 1
ATOM 2321 O O . GLU A 1 306 ? -21.169 1.019 -3.366 1.00 29.09 306 GLU A O 1
ATOM 2326 N N . GLY A 1 307 ? -22.895 0.342 -4.607 1.00 35.19 307 GLY A N 1
ATOM 2327 C CA . GLY A 1 307 ? -22.971 1.570 -5.385 1.00 35.19 307 GLY A CA 1
ATOM 2328 C C . GLY A 1 307 ? -23.678 2.672 -4.597 1.00 35.19 307 GLY A C 1
ATOM 2329 O O . GLY A 1 307 ? -24.903 2.754 -4.647 1.00 35.19 307 GLY A O 1
ATOM 2330 N N . ARG A 1 308 ? -22.928 3.557 -3.926 1.00 28.28 308 ARG A N 1
ATOM 2331 C CA . ARG A 1 308 ? -23.337 4.956 -3.694 1.00 28.28 308 ARG A CA 1
ATOM 2332 C C . ARG A 1 308 ? -22.189 5.840 -3.194 1.00 28.28 308 ARG A C 1
ATOM 2334 O O . ARG A 1 308 ? -21.482 5.482 -2.268 1.00 28.28 308 ARG A O 1
ATOM 2341 N N . ALA A 1 309 ? -22.142 7.037 -3.781 1.00 25.70 309 ALA A N 1
ATOM 2342 C CA . ALA A 1 309 ? -21.413 8.243 -3.381 1.00 25.70 309 ALA A CA 1
ATOM 2343 C C . ALA A 1 309 ? -19.878 8.147 -3.325 1.00 25.70 309 ALA A C 1
ATOM 2345 O O . ALA A 1 309 ? -19.280 7.688 -2.358 1.00 25.70 309 ALA A O 1
ATOM 2346 N N . ALA A 1 310 ? -19.247 8.716 -4.357 1.00 35.91 310 ALA A N 1
ATOM 2347 C CA . ALA A 1 310 ? -17.886 9.223 -4.271 1.00 35.91 310 ALA A CA 1
ATOM 2348 C C . ALA A 1 310 ? -17.730 10.078 -2.999 1.00 35.91 310 ALA A C 1
ATOM 2350 O O . ALA A 1 310 ? -18.461 11.051 -2.814 1.00 35.91 310 ALA A O 1
ATOM 2351 N N . ASN A 1 311 ? -16.781 9.706 -2.145 1.00 30.09 311 ASN A N 1
ATOM 2352 C CA . ASN A 1 311 ? -16.297 10.518 -1.032 1.00 30.09 311 ASN A CA 1
ATOM 2353 C C . ASN A 1 311 ? -14.785 10.738 -1.228 1.00 30.09 311 ASN A C 1
ATOM 2355 O O . ASN A 1 311 ? -14.156 9.981 -1.971 1.00 30.09 311 ASN A O 1
ATOM 2359 N N . PRO A 1 312 ? -14.218 11.838 -0.709 1.00 30.78 312 PRO A N 1
ATOM 2360 C CA . PRO A 1 312 ? -13.191 12.590 -1.395 1.00 30.78 312 PRO A CA 1
ATOM 2361 C C . PRO A 1 312 ? -11.808 11.960 -1.232 1.00 30.78 312 PRO A C 1
ATOM 2363 O O . PRO A 1 312 ? -11.568 11.117 -0.374 1.00 30.78 312 PRO A O 1
ATOM 2366 N N . ALA A 1 313 ? -10.911 12.420 -2.101 1.00 26.19 313 ALA A N 1
ATOM 2367 C CA . ALA A 1 313 ? -9.503 12.069 -2.219 1.00 26.19 313 ALA A CA 1
ATOM 2368 C C . ALA A 1 313 ? -8.750 11.879 -0.880 1.00 26.19 313 ALA A C 1
ATOM 2370 O O . ALA A 1 313 ? -9.094 12.501 0.129 1.00 26.19 313 ALA A O 1
ATOM 2371 N N . PRO A 1 314 ? -7.657 11.087 -0.882 1.00 27.12 314 PRO A N 1
ATOM 2372 C CA . PRO A 1 314 ? -6.827 10.866 0.296 1.00 27.12 314 PRO A CA 1
ATOM 2373 C C . PRO A 1 314 ? -6.362 12.199 0.885 1.00 27.12 314 PRO A C 1
ATOM 2375 O O . PRO A 1 314 ? -5.860 13.066 0.165 1.00 27.12 314 PRO A O 1
ATOM 2378 N N . HIS A 1 315 ? -6.514 12.348 2.204 1.00 26.62 315 HIS A N 1
ATOM 2379 C CA . HIS A 1 315 ? -5.985 13.482 2.952 1.00 26.62 315 HIS A CA 1
ATOM 2380 C C . HIS A 1 315 ? -4.475 13.601 2.709 1.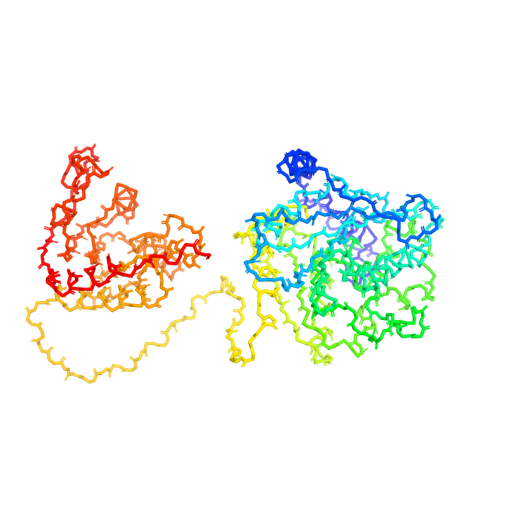00 26.62 315 HIS A C 1
ATOM 2382 O O . HIS A 1 315 ? -3.664 12.931 3.347 1.00 26.62 315 HIS A O 1
ATOM 2388 N N . ARG A 1 316 ? -4.097 14.499 1.794 1.00 27.14 316 ARG A N 1
ATOM 2389 C CA . ARG A 1 316 ? -2.810 15.181 1.850 1.00 27.14 316 ARG A CA 1
ATOM 2390 C C . ARG A 1 316 ? -2.745 15.862 3.215 1.00 27.14 316 ARG A C 1
ATOM 2392 O O . ARG A 1 316 ? -3.691 16.551 3.599 1.00 27.14 316 ARG A O 1
ATOM 2399 N N . VAL A 1 317 ? -1.612 15.758 3.904 1.00 30.67 317 VAL A N 1
ATOM 2400 C CA . VAL A 1 317 ? -1.198 16.808 4.844 1.00 30.67 317 VAL A CA 1
ATOM 2401 C C . VAL A 1 317 ? -0.810 18.009 3.973 1.00 30.67 317 VAL A C 1
ATOM 2403 O O . VAL A 1 317 ? 0.355 18.281 3.717 1.00 30.67 317 VAL A O 1
ATOM 2406 N N . GLY A 1 318 ? -1.823 18.624 3.366 1.00 24.81 318 GLY A N 1
ATOM 2407 C CA . GLY A 1 318 ? -1.730 19.851 2.600 1.00 24.81 318 GLY A CA 1
ATOM 2408 C C . GLY A 1 318 ? -2.048 21.007 3.529 1.00 24.81 318 GLY A C 1
ATOM 2409 O O . GLY A 1 318 ? -2.923 20.887 4.385 1.00 24.81 318 GLY A O 1
ATOM 2410 N N . SER A 1 319 ? -1.293 22.091 3.362 1.00 28.27 319 SER A N 1
ATOM 2411 C CA . SER A 1 319 ? -1.529 23.424 3.918 1.00 28.27 319 SER A CA 1
ATOM 2412 C C . SER A 1 319 ? -2.991 23.664 4.281 1.00 28.27 319 SER A C 1
ATOM 2414 O O . SER A 1 319 ? -3.847 23.496 3.416 1.00 28.27 319 SER A O 1
ATOM 2416 N N . ALA A 1 320 ? -3.236 24.067 5.530 1.00 31.09 320 ALA A N 1
ATOM 2417 C CA . ALA A 1 320 ? -4.540 24.424 6.067 1.00 31.09 320 ALA A CA 1
ATOM 2418 C C . ALA A 1 320 ? -5.388 25.204 5.045 1.00 31.09 320 ALA A C 1
ATOM 2420 O O . ALA A 1 320 ? -5.276 26.424 4.926 1.00 31.09 320 ALA A O 1
ATOM 2421 N N . GLU A 1 321 ? -6.255 24.503 4.313 1.00 27.34 321 GLU A N 1
ATOM 2422 C CA . GLU A 1 321 ? -7.418 25.138 3.721 1.00 27.34 321 GLU A CA 1
ATOM 2423 C C . GLU A 1 321 ? -8.305 25.490 4.901 1.00 27.34 321 GLU A C 1
ATOM 2425 O O . GLU A 1 321 ? -8.803 24.619 5.619 1.00 27.34 321 GLU A O 1
ATOM 2430 N N . ALA A 1 322 ? -8.405 26.793 5.157 1.00 30.88 322 ALA A N 1
ATOM 2431 C CA . ALA A 1 322 ? -9.338 27.352 6.108 1.00 30.88 322 ALA A CA 1
ATOM 2432 C C . ALA A 1 322 ? -10.706 26.733 5.823 1.00 30.88 322 ALA A C 1
ATOM 2434 O O . ALA A 1 322 ? -11.321 27.027 4.796 1.00 30.88 322 ALA A O 1
ATOM 2435 N N . ALA A 1 323 ? -11.147 25.848 6.721 1.00 30.23 323 ALA A N 1
ATOM 2436 C CA . ALA A 1 323 ? -12.500 25.336 6.717 1.00 30.23 323 ALA A CA 1
ATOM 2437 C C . ALA A 1 323 ? -13.417 26.546 6.551 1.00 30.23 323 ALA A C 1
ATOM 2439 O O . ALA A 1 323 ? -13.366 27.484 7.354 1.00 30.23 323 ALA A O 1
ATOM 2440 N N . THR A 1 324 ? -14.176 26.570 5.458 1.00 28.16 324 THR A N 1
ATOM 2441 C CA . THR A 1 324 ? -15.154 27.619 5.216 1.00 28.16 324 THR A CA 1
ATOM 2442 C C . THR A 1 324 ? -16.162 27.488 6.343 1.00 28.16 324 THR A C 1
ATOM 2444 O O . THR A 1 324 ? -16.971 26.561 6.379 1.00 28.16 324 THR A O 1
ATOM 2447 N N . LEU A 1 325 ? -16.019 28.369 7.333 1.00 33.94 325 LEU A N 1
ATOM 2448 C CA . LEU A 1 325 ? -16.948 28.493 8.439 1.00 33.94 325 LEU A CA 1
ATOM 2449 C C . LEU A 1 325 ? -18.343 28.653 7.826 1.00 33.94 325 LEU A C 1
ATOM 2451 O O . LEU A 1 325 ? -18.483 29.443 6.884 1.00 33.94 325 LEU A O 1
ATOM 2455 N N . PRO A 1 326 ? -19.374 27.951 8.324 1.00 27.98 326 PRO A N 1
ATOM 2456 C CA . PRO A 1 326 ? -20.733 28.318 7.973 1.00 27.98 326 PRO A CA 1
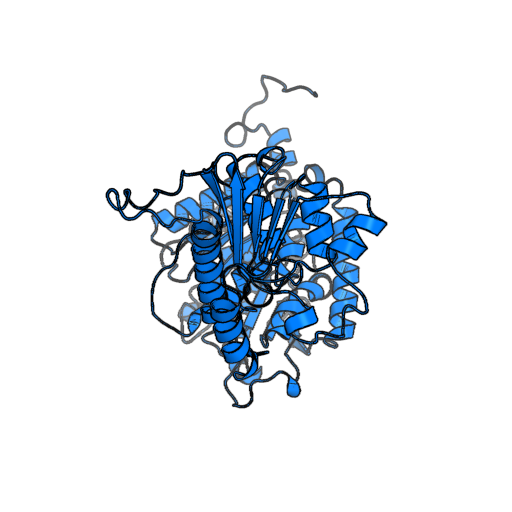ATOM 2457 C C . PRO A 1 326 ? -20.881 29.816 8.250 1.00 27.98 326 PRO A C 1
ATOM 2459 O O . PRO A 1 326 ? -20.512 30.299 9.326 1.00 27.98 326 PRO A O 1
ATOM 2462 N N . SER A 1 327 ? -21.335 30.558 7.236 1.00 31.09 327 SER A N 1
ATOM 2463 C CA . SER A 1 327 ? -21.623 31.985 7.345 1.00 31.09 327 SER A CA 1
ATOM 2464 C C . SER A 1 327 ? -22.419 32.216 8.621 1.00 31.09 327 SER A C 1
ATOM 2466 O O . SER A 1 327 ? -23.419 31.527 8.837 1.00 31.09 327 SER A O 1
ATOM 2468 N N . ALA A 1 328 ? -21.920 33.135 9.452 1.00 29.89 328 ALA A N 1
ATOM 2469 C CA . ALA A 1 328 ? -22.437 33.426 10.779 1.00 29.89 328 ALA A CA 1
ATOM 2470 C C . ALA A 1 328 ? -23.972 33.343 10.800 1.00 29.89 328 ALA A C 1
ATOM 2472 O O . ALA A 1 328 ? -24.621 34.083 10.049 1.00 29.89 328 ALA A O 1
ATOM 2473 N N . PRO A 1 329 ? -24.574 32.488 11.649 1.00 32.84 329 PRO A N 1
ATOM 2474 C CA . PRO A 1 329 ? -25.950 32.717 12.032 1.00 32.84 329 PRO A CA 1
ATOM 2475 C C . PRO A 1 329 ? -25.976 34.129 12.606 1.00 32.84 329 PRO A C 1
ATOM 2477 O O . PRO A 1 329 ? -25.141 34.473 13.449 1.00 32.84 329 PRO A O 1
ATOM 2480 N N . GLY A 1 330 ? -26.875 34.956 12.074 1.00 31.27 330 GLY A N 1
ATOM 2481 C CA . GLY A 1 330 ? -27.081 36.315 12.546 1.00 31.27 330 GLY A CA 1
ATOM 2482 C C . GLY A 1 330 ? -27.149 36.355 14.069 1.00 31.27 330 GLY A C 1
ATOM 2483 O O . GLY A 1 330 ? -27.517 35.372 14.704 1.00 31.27 330 GLY A O 1
ATOM 2484 N N . THR A 1 331 ? -26.758 37.494 14.630 1.00 44.72 331 THR A N 1
ATOM 2485 C CA . THR A 1 331 ? -26.941 37.890 16.031 1.00 44.72 331 THR A CA 1
ATOM 2486 C C . THR A 1 331 ? -28.100 37.147 16.710 1.00 44.72 331 THR A C 1
ATOM 2488 O O . THR A 1 331 ? -29.260 37.535 16.584 1.00 44.72 331 THR A O 1
ATOM 2491 N N . LEU A 1 332 ? -27.784 36.061 17.421 1.00 38.09 332 LEU A N 1
ATOM 2492 C CA . LEU A 1 332 ? -28.766 35.200 18.073 1.00 38.09 332 LEU A CA 1
ATOM 2493 C C . LEU A 1 332 ? -28.301 34.877 19.491 1.00 38.09 332 LEU A C 1
ATOM 2495 O O . LEU A 1 332 ? -27.358 34.122 19.692 1.00 38.09 332 LEU A O 1
ATOM 2499 N N . GLY A 1 333 ? -29.034 35.451 20.447 1.00 35.06 333 GLY A N 1
ATOM 2500 C CA . GLY A 1 333 ? -29.262 34.901 21.780 1.00 35.06 333 GLY A CA 1
ATOM 2501 C C . GLY A 1 333 ? -28.093 34.964 22.754 1.00 35.06 333 GLY A C 1
ATOM 2502 O O . GLY A 1 333 ? -27.148 34.191 22.680 1.00 35.06 333 GLY A O 1
ATOM 2503 N N . THR A 1 334 ? -28.223 35.821 23.761 1.00 41.50 334 THR A N 1
ATOM 2504 C CA . THR A 1 334 ? -27.452 35.763 25.004 1.00 41.50 334 THR A CA 1
ATOM 2505 C C . THR A 1 334 ? -27.708 34.433 25.732 1.00 41.50 334 THR A C 1
ATOM 2507 O O . THR A 1 334 ? -28.561 34.359 26.615 1.00 41.50 334 THR A O 1
ATOM 2510 N N . ASP A 1 335 ? -26.988 33.366 25.385 1.00 47.06 335 ASP A N 1
ATOM 2511 C CA . ASP A 1 335 ? -26.767 32.273 26.333 1.00 47.06 335 ASP A CA 1
ATOM 2512 C C . ASP A 1 335 ? -25.899 32.852 27.459 1.00 47.06 335 ASP A C 1
ATOM 2514 O O . ASP A 1 335 ? -24.741 33.207 27.249 1.00 47.06 335 ASP A O 1
ATOM 2518 N N . ALA A 1 336 ? -26.472 33.008 28.652 1.00 64.81 336 ALA A N 1
ATOM 2519 C CA . ALA A 1 336 ? -25.843 33.710 29.775 1.00 64.81 336 ALA A CA 1
ATOM 2520 C C . ALA A 1 336 ? -24.600 33.003 30.370 1.00 64.81 336 ALA A C 1
ATOM 2522 O O . ALA A 1 336 ? -23.984 33.537 31.288 1.00 64.81 336 ALA A O 1
ATOM 2523 N N . ASP A 1 337 ? -24.220 31.821 29.864 1.00 87.00 337 ASP A N 1
ATOM 2524 C CA . ASP A 1 337 ? -23.048 31.056 30.309 1.00 87.00 337 ASP A CA 1
ATOM 2525 C C . ASP A 1 337 ? -22.220 30.576 29.096 1.00 87.00 337 ASP A C 1
ATOM 2527 O O . ASP A 1 337 ? -22.658 29.661 28.382 1.00 87.00 337 ASP A O 1
ATOM 2531 N N . PRO A 1 338 ? -21.022 31.146 28.851 1.00 90.94 338 PRO A N 1
ATOM 2532 C CA . PRO A 1 338 ? -20.174 30.765 27.721 1.00 90.94 338 PRO A CA 1
ATOM 2533 C C . PRO A 1 338 ? -19.739 29.295 27.773 1.00 90.94 338 PRO A C 1
ATOM 2535 O O . PRO A 1 338 ? -19.522 28.687 26.725 1.00 90.94 338 PRO A O 1
ATOM 2538 N N . ASP A 1 339 ? -19.670 28.677 28.956 1.00 96.81 339 ASP A N 1
ATOM 2539 C CA . ASP A 1 339 ? -19.285 27.270 29.053 1.00 96.81 339 ASP A CA 1
ATOM 2540 C C . ASP A 1 339 ? -20.386 26.339 28.537 1.00 96.81 339 ASP A C 1
ATOM 2542 O O . ASP A 1 339 ? -20.091 25.308 27.931 1.00 96.81 339 ASP A O 1
ATOM 2546 N N . ARG A 1 340 ? -21.661 26.716 28.704 1.00 97.31 340 ARG A N 1
ATOM 2547 C CA . ARG A 1 340 ? -22.783 25.968 28.114 1.00 97.31 340 ARG A CA 1
ATOM 2548 C C . ARG A 1 340 ? -22.758 26.052 26.593 1.00 97.31 340 ARG A C 1
ATOM 2550 O O . ARG A 1 340 ? -23.079 25.065 25.939 1.00 97.31 340 ARG A O 1
ATOM 2557 N N . HIS A 1 341 ? -22.375 27.194 26.023 1.00 96.00 341 HIS A N 1
ATOM 2558 C CA . HIS A 1 341 ? -22.246 27.345 24.572 1.00 96.00 341 HIS A CA 1
ATOM 2559 C C . HIS A 1 341 ? -21.228 26.350 23.993 1.00 96.00 341 HIS A C 1
ATOM 2561 O O . HIS A 1 341 ? -21.582 25.533 23.143 1.00 96.00 341 HIS A O 1
ATOM 2567 N N . TRP A 1 342 ? -19.997 26.349 24.508 1.00 97.88 342 TRP A N 1
ATOM 2568 C CA . TRP A 1 342 ? -18.948 25.449 24.021 1.00 97.88 342 TRP A CA 1
ATOM 2569 C C . TRP A 1 342 ? -19.228 23.979 24.334 1.00 97.88 342 TRP A C 1
ATOM 2571 O O . TRP A 1 342 ? -18.948 23.109 23.507 1.00 97.88 342 TRP A O 1
ATOM 2581 N N . MET A 1 343 ? -19.855 23.687 25.477 1.00 98.50 343 MET A N 1
ATOM 2582 C CA . MET A 1 343 ? -20.249 22.320 25.805 1.00 98.50 343 MET A CA 1
ATOM 2583 C C . MET A 1 343 ? -21.328 21.772 24.861 1.00 98.50 343 MET A C 1
ATOM 2585 O O . MET A 1 343 ? -21.282 20.592 24.523 1.00 98.50 343 MET A O 1
ATOM 2589 N N . ARG A 1 344 ? -22.259 22.599 24.356 1.00 98.06 344 ARG A N 1
ATOM 2590 C CA . ARG A 1 344 ? -23.204 22.152 23.311 1.00 98.06 344 ARG A CA 1
ATOM 2591 C C . ARG A 1 344 ? -22.481 21.729 22.033 1.00 98.06 344 ARG A C 1
ATOM 2593 O O . ARG A 1 344 ? -22.887 20.756 21.405 1.00 98.06 344 ARG A O 1
ATOM 2600 N N . LEU A 1 345 ? -21.390 22.408 21.673 1.00 97.75 345 LEU A N 1
ATOM 2601 C CA . LEU A 1 345 ? -20.574 22.003 20.530 1.00 97.75 345 LEU A CA 1
ATOM 2602 C C . LEU A 1 345 ? -19.848 20.675 20.803 1.00 97.75 345 LEU A C 1
ATOM 2604 O O . LEU A 1 345 ? -19.866 19.794 19.949 1.00 97.75 345 LEU A O 1
ATOM 2608 N N . ALA A 1 346 ? -19.288 20.478 22.001 1.00 98.38 346 ALA A N 1
ATOM 2609 C CA . ALA A 1 346 ? -18.702 19.190 22.394 1.00 98.38 346 ALA A CA 1
ATOM 2610 C C . ALA A 1 346 ? -19.740 18.047 22.393 1.00 98.38 346 ALA A C 1
ATOM 2612 O O . ALA A 1 346 ? -19.440 16.940 21.947 1.00 98.38 346 ALA A O 1
ATOM 2613 N N . LEU A 1 347 ? -20.978 18.316 22.818 1.00 98.06 347 LEU A N 1
ATOM 2614 C CA . LEU A 1 347 ? -22.098 17.374 22.736 1.00 98.06 347 LEU A CA 1
ATOM 2615 C C . LEU A 1 347 ? -22.469 17.019 21.293 1.00 98.06 347 LEU A C 1
ATOM 2617 O O . LEU A 1 347 ? -22.702 15.847 21.010 1.00 98.06 347 LEU A O 1
ATOM 2621 N N . ALA A 1 348 ? -22.471 17.985 20.372 1.00 97.69 348 ALA A N 1
ATOM 2622 C CA . ALA A 1 348 ? -22.690 17.702 18.952 1.00 97.69 348 ALA A CA 1
ATOM 2623 C C . ALA A 1 348 ? -21.622 16.738 18.405 1.00 97.69 348 ALA A C 1
ATOM 2625 O O . ALA A 1 348 ? -21.942 15.761 17.738 1.00 97.69 348 ALA A O 1
ATOM 2626 N N . GLN A 1 349 ? -20.357 16.941 18.784 1.00 98.12 349 GLN A N 1
ATOM 2627 C CA . GLN A 1 349 ? -19.262 16.032 18.426 1.00 98.12 349 GLN A CA 1
ATOM 2628 C C . GLN A 1 349 ? -19.422 14.635 19.055 1.00 98.12 349 GLN A C 1
ATOM 2630 O O . GLN A 1 349 ? -19.115 13.625 18.425 1.00 98.12 349 GLN A O 1
ATOM 2635 N N . SER A 1 350 ? -19.936 14.559 20.285 1.00 97.44 350 SER A N 1
ATOM 2636 C CA . SER A 1 350 ? -20.268 13.295 20.951 1.00 97.44 350 SER A CA 1
ATOM 2637 C C . SER A 1 350 ? -21.405 12.541 20.244 1.00 97.44 350 SER A C 1
ATOM 2639 O O . SER A 1 350 ? -21.329 11.321 20.103 1.00 97.44 350 SER A O 1
ATOM 2641 N N . GLN A 1 351 ? -22.418 13.258 19.746 1.00 95.44 351 GLN A N 1
ATOM 2642 C CA . GLN A 1 351 ? -23.519 12.699 18.957 1.00 95.44 351 GLN A CA 1
ATOM 2643 C C . GLN A 1 351 ? -23.032 12.174 17.595 1.00 95.44 351 GLN A C 1
ATOM 2645 O O . GLN A 1 351 ? -23.400 11.072 17.200 1.00 95.44 351 GLN A O 1
ATOM 2650 N N . GLU A 1 352 ? -22.134 12.888 16.915 1.00 94.31 352 GLU A N 1
ATOM 2651 C CA . GLU A 1 352 ? -21.508 12.389 15.679 1.00 94.31 352 GLU A CA 1
ATOM 2652 C C . GLU A 1 352 ? -20.651 11.131 15.920 1.00 94.31 352 GLU A C 1
ATOM 2654 O O . GLU A 1 352 ? -20.627 10.220 15.091 1.00 94.31 352 GLU A O 1
ATOM 2659 N N . ALA A 1 353 ? -19.939 11.057 17.053 1.00 91.88 353 ALA A N 1
ATOM 2660 C CA . ALA A 1 353 ? -19.190 9.858 17.436 1.00 91.88 353 ALA A CA 1
ATOM 2661 C C . ALA A 1 353 ? -20.125 8.664 17.693 1.00 91.88 353 ALA A C 1
ATOM 2663 O O . ALA A 1 353 ? -19.874 7.575 17.181 1.00 91.88 353 ALA A O 1
ATOM 2664 N N . PHE A 1 354 ? -21.235 8.897 18.403 1.00 90.50 354 PHE A N 1
ATOM 2665 C CA . PHE A 1 354 ? -22.295 7.908 18.619 1.00 90.50 354 PHE A CA 1
ATOM 2666 C C . PHE A 1 354 ? -22.825 7.344 17.292 1.00 90.50 354 PHE A C 1
ATOM 2668 O O . PHE A 1 354 ? -22.877 6.132 17.108 1.00 90.50 354 PHE A O 1
ATOM 2675 N N . GLU A 1 355 ? -23.198 8.219 16.354 1.00 88.81 355 GLU A N 1
ATOM 2676 C CA . GLU A 1 355 ? -23.792 7.830 15.065 1.00 88.81 355 GLU A CA 1
ATOM 2677 C C . GLU A 1 355 ? -22.842 7.013 14.190 1.00 88.81 355 GLU A C 1
ATOM 2679 O O . GLU A 1 355 ? -23.281 6.158 13.423 1.00 88.81 355 GLU A O 1
ATOM 2684 N N . ARG A 1 356 ? -21.537 7.247 14.331 1.00 88.00 356 ARG A N 1
ATOM 2685 C CA . ARG A 1 356 ? -20.492 6.509 13.618 1.00 88.00 356 ARG A CA 1
ATOM 2686 C C . ARG A 1 356 ? -20.164 5.150 14.246 1.00 88.00 356 ARG A C 1
ATOM 2688 O O . ARG A 1 356 ? -19.476 4.354 13.616 1.00 88.00 356 ARG A O 1
ATOM 2695 N N . GLY A 1 357 ? -20.639 4.872 15.459 1.00 81.69 357 GLY A N 1
ATOM 2696 C CA . GLY A 1 357 ? -20.315 3.641 16.180 1.00 81.69 357 GLY A CA 1
ATOM 2697 C C . GLY A 1 357 ? -19.056 3.728 17.053 1.00 81.69 357 GLY A C 1
ATOM 2698 O O . GLY A 1 357 ? -18.519 2.696 17.450 1.00 81.69 357 GLY A O 1
ATOM 2699 N N . ASP A 1 358 ? -18.590 4.933 17.385 1.00 87.94 358 ASP A N 1
ATOM 2700 C CA . ASP A 1 358 ? -17.553 5.139 18.398 1.00 87.94 358 ASP A CA 1
ATOM 2701 C C . ASP A 1 358 ? -18.164 5.368 19.787 1.00 87.94 358 ASP A C 1
ATOM 2703 O O . ASP A 1 358 ? -19.343 5.700 19.938 1.00 87.94 358 ASP A O 1
ATOM 2707 N N . TRP A 1 359 ? -17.331 5.277 20.830 1.00 87.88 359 TRP A N 1
ATOM 2708 C CA . TRP A 1 359 ? -17.742 5.723 22.161 1.00 87.88 359 TRP A CA 1
ATOM 2709 C C . TRP A 1 359 ? -18.211 7.180 22.081 1.00 87.88 359 TRP A C 1
ATOM 2711 O O . TRP A 1 359 ? -17.483 8.010 21.534 1.00 87.88 359 TRP A O 1
ATOM 2721 N N . PRO A 1 360 ? -19.389 7.526 22.626 1.00 93.75 360 PRO A N 1
ATOM 2722 C CA . PRO A 1 360 ? -19.982 8.839 22.423 1.00 93.75 360 PRO A CA 1
ATOM 2723 C C . PRO A 1 360 ? -19.238 9.878 23.260 1.00 93.75 360 PRO A C 1
ATOM 2725 O O . PRO A 1 360 ? -19.742 10.312 24.279 1.00 93.75 360 PRO A O 1
ATOM 2728 N N . THR A 1 361 ? -18.049 10.314 22.859 1.00 96.06 361 THR A N 1
ATOM 2729 C CA . THR A 1 361 ? -17.278 11.351 23.555 1.00 96.06 361 THR A CA 1
ATOM 2730 C C . THR A 1 361 ? -16.852 12.409 22.552 1.00 96.06 361 THR A C 1
ATOM 2732 O O . THR A 1 361 ? -16.324 12.086 21.486 1.00 96.06 361 THR A O 1
ATOM 2735 N N . GLY A 1 362 ? -17.071 13.674 22.902 1.00 98.12 362 GLY A N 1
ATOM 2736 C CA . GLY A 1 362 ? -16.689 14.827 22.097 1.00 98.12 362 GLY A CA 1
ATOM 2737 C C . GLY A 1 362 ? -15.953 15.867 22.932 1.00 98.12 362 GLY A C 1
ATOM 2738 O O . GLY A 1 362 ? -16.136 15.952 24.149 1.00 98.12 362 GLY A O 1
ATOM 2739 N N . ALA A 1 363 ? -15.111 16.654 22.270 1.00 98.69 363 ALA A N 1
ATOM 2740 C CA . ALA A 1 363 ? -14.350 17.722 22.893 1.00 98.69 363 ALA A CA 1
ATOM 2741 C C . ALA A 1 363 ? -14.205 18.926 21.960 1.00 98.69 363 ALA A C 1
ATOM 2743 O O . ALA A 1 363 ? -14.189 18.791 20.736 1.00 98.69 363 ALA A O 1
ATOM 2744 N N . VAL A 1 364 ? -14.058 20.113 22.540 1.00 98.62 364 VAL A N 1
ATOM 2745 C CA . VAL A 1 364 ? -13.667 21.327 21.819 1.00 98.62 364 VAL A CA 1
ATOM 2746 C C . VAL A 1 364 ? -12.581 22.067 22.582 1.00 98.62 364 VAL A C 1
ATOM 2748 O O . VAL A 1 364 ? -12.552 22.052 23.814 1.00 98.62 364 VAL A O 1
ATOM 2751 N N . LEU A 1 365 ? -11.677 22.705 21.846 1.00 98.50 365 LEU A N 1
ATOM 2752 C CA . LEU A 1 365 ? -10.575 23.473 22.410 1.00 98.50 365 LEU A CA 1
ATOM 2753 C C . LEU A 1 365 ? -10.735 24.938 22.023 1.00 98.50 365 LEU A C 1
ATOM 2755 O O . LEU A 1 365 ? -10.866 25.262 20.843 1.00 98.50 365 LEU A O 1
ATOM 2759 N N . VAL A 1 366 ? -10.731 25.815 23.021 1.00 98.25 366 VAL A N 1
ATOM 2760 C CA . VAL A 1 366 ? -11.055 27.235 22.870 1.00 98.25 366 VAL A CA 1
ATOM 2761 C C . VAL A 1 366 ? -9.958 28.079 23.497 1.00 98.25 366 VAL A C 1
ATOM 2763 O O . VAL A 1 366 ? -9.463 27.769 24.580 1.00 98.25 366 VAL A O 1
ATOM 2766 N N . ARG A 1 367 ? -9.598 29.179 22.843 1.00 95.56 367 ARG A N 1
ATOM 2767 C CA . ARG A 1 367 ? -8.662 30.171 23.375 1.00 95.56 367 ARG A CA 1
ATOM 2768 C C . ARG A 1 367 ? -9.136 31.566 23.002 1.00 95.56 367 ARG A C 1
ATOM 2770 O O . ARG A 1 367 ? -9.539 31.788 21.867 1.00 95.56 367 ARG A O 1
ATOM 2777 N N . ASP A 1 368 ? -9.126 32.486 23.963 1.00 92.38 368 ASP A N 1
ATOM 2778 C CA . ASP A 1 368 ? -9.539 33.884 23.765 1.00 92.38 368 ASP A CA 1
ATOM 2779 C C . ASP A 1 368 ? -10.932 34.019 23.111 1.00 92.38 368 ASP A C 1
ATOM 2781 O O . ASP A 1 368 ? -11.154 34.834 22.216 1.00 92.38 368 ASP A O 1
ATOM 2785 N N . GLY A 1 369 ? -11.870 33.152 23.518 1.00 92.25 369 GLY A N 1
ATOM 2786 C CA . GLY A 1 369 ? -13.232 33.097 22.973 1.00 92.25 369 GLY A CA 1
ATOM 2787 C C . GLY A 1 369 ? -13.339 32.544 21.546 1.00 92.25 369 GLY A C 1
ATOM 2788 O O . GLY A 1 369 ? -14.417 32.595 20.959 1.00 92.25 369 GLY A O 1
ATOM 2789 N N . LYS A 1 370 ? -12.251 32.013 20.977 1.00 94.38 370 LYS A N 1
ATOM 2790 C CA . LYS A 1 370 ? -12.209 31.433 19.631 1.00 94.38 370 LYS A CA 1
ATOM 2791 C C . LYS A 1 370 ? -12.042 29.923 19.690 1.00 94.38 370 LYS A C 1
ATOM 2793 O O . LYS A 1 370 ? -11.187 29.407 20.409 1.00 94.38 370 LYS A O 1
ATOM 2798 N N . LEU A 1 371 ? -12.830 29.223 18.881 1.00 96.88 371 LEU A N 1
ATOM 2799 C CA . LEU A 1 371 ? -12.674 27.793 18.657 1.00 96.88 371 LEU A CA 1
ATOM 2800 C C . LEU A 1 371 ? -11.368 27.528 17.899 1.00 96.88 371 LEU A C 1
ATOM 2802 O O . LEU A 1 371 ? -11.187 28.022 16.788 1.00 96.88 371 LEU A O 1
ATOM 2806 N N . LEU A 1 372 ? -10.476 26.736 18.490 1.00 94.94 372 LEU A N 1
ATOM 2807 C CA . LEU A 1 372 ? -9.247 26.281 17.841 1.00 94.94 372 LEU A CA 1
ATOM 2808 C C . LEU A 1 372 ? -9.487 25.000 17.040 1.00 94.94 372 LEU A C 1
ATOM 2810 O O . LEU A 1 372 ? -9.027 24.892 15.905 1.00 94.94 372 LEU A O 1
ATOM 2814 N N . ALA A 1 373 ? -10.193 24.038 17.642 1.00 97.62 373 ALA A N 1
ATOM 2815 C CA . ALA A 1 373 ? -10.527 22.757 17.030 1.00 97.62 373 ALA A CA 1
ATOM 2816 C C . ALA A 1 373 ? -11.694 22.065 17.751 1.00 97.62 373 ALA A C 1
ATOM 2818 O O . ALA A 1 373 ? -11.968 22.324 18.926 1.00 97.62 373 ALA A O 1
ATOM 2819 N N . THR A 1 374 ? -12.325 21.126 17.048 1.00 98.38 374 THR A N 1
ATOM 2820 C CA . THR A 1 374 ? -13.220 20.107 17.608 1.00 98.38 374 THR A CA 1
ATOM 2821 C C . THR A 1 374 ? -12.543 18.735 17.556 1.00 98.38 374 THR A C 1
ATOM 2823 O O . THR A 1 374 ? -11.674 18.506 16.714 1.00 98.38 374 THR A O 1
ATOM 2826 N N . GLY A 1 375 ? -12.911 17.826 18.455 1.00 97.56 375 GLY A N 1
ATOM 2827 C CA . GLY A 1 375 ? -12.394 16.460 18.501 1.00 97.56 375 GLY A CA 1
ATOM 2828 C C . GLY A 1 375 ? -13.450 15.458 18.944 1.00 97.56 375 GLY A C 1
ATOM 2829 O O . GLY A 1 375 ? -14.416 15.796 19.632 1.00 97.56 375 GLY A O 1
ATOM 2830 N N . GLN A 1 376 ? -13.268 14.214 18.515 1.00 97.31 376 GLN A N 1
ATOM 2831 C CA . GLN A 1 376 ? -14.198 13.110 18.739 1.00 97.31 376 GLN A CA 1
ATOM 2832 C C . GLN A 1 376 ? -13.432 11.852 19.133 1.00 97.31 376 GLN A C 1
ATOM 2834 O O . GLN A 1 376 ? -12.284 11.667 18.732 1.00 97.31 376 GLN A O 1
ATOM 2839 N N . ASN A 1 377 ? -14.070 10.961 19.889 1.00 95.50 377 ASN A N 1
ATOM 2840 C CA . ASN A 1 377 ? -13.565 9.597 19.993 1.00 95.50 377 ASN A CA 1
ATOM 2841 C C . ASN A 1 377 ? -13.660 8.915 18.619 1.00 95.50 377 ASN A C 1
ATOM 2843 O O . ASN A 1 377 ? -14.683 9.032 17.938 1.00 95.50 377 ASN A O 1
ATOM 2847 N N . ARG A 1 378 ? -12.579 8.249 18.209 1.00 92.19 378 ARG A N 1
ATOM 2848 C CA . ARG A 1 378 ? -12.485 7.515 16.938 1.00 92.19 378 ARG A CA 1
ATOM 2849 C C . ARG A 1 378 ? -11.851 6.138 17.115 1.00 92.19 378 ARG A C 1
ATOM 2851 O O . ARG A 1 378 ? -11.233 5.618 16.193 1.00 92.19 378 ARG A O 1
ATOM 2858 N N . GLN A 1 379 ? -11.942 5.571 18.315 1.00 88.00 379 GLN A N 1
ATOM 2859 C CA . GLN A 1 379 ? -11.233 4.335 18.640 1.00 88.00 379 GLN A CA 1
ATOM 2860 C C . GLN A 1 379 ? -11.664 3.159 17.766 1.00 88.00 379 GLN A C 1
ATOM 2862 O O . GLN A 1 379 ? -10.818 2.367 17.359 1.00 88.00 379 GLN A O 1
ATOM 2867 N N . VAL A 1 380 ? -12.965 3.052 17.489 1.00 77.50 380 VAL A N 1
ATOM 2868 C CA . VAL A 1 380 ? -13.528 1.982 16.665 1.00 77.50 380 VAL A CA 1
ATOM 2869 C C . VAL A 1 380 ? -13.329 2.343 15.199 1.00 77.50 380 VAL A C 1
ATOM 2871 O O . VAL A 1 380 ? -12.721 1.584 14.454 1.00 77.50 380 VAL A O 1
ATOM 2874 N N . SER A 1 381 ? -13.748 3.545 14.799 1.00 75.94 381 SER A N 1
ATOM 2875 C CA . SER A 1 381 ? -13.729 3.962 13.390 1.00 75.94 381 SER A CA 1
ATOM 2876 C C . SER A 1 381 ? -12.333 4.145 12.785 1.00 75.94 381 SER A C 1
ATOM 2878 O O . SER A 1 381 ? -12.199 4.096 11.565 1.00 75.94 381 SER A O 1
ATOM 2880 N N . GLN A 1 382 ? -11.295 4.364 13.597 1.00 77.88 382 GLN A N 1
ATOM 2881 C CA . GLN A 1 382 ? -9.903 4.462 13.139 1.00 77.88 382 GLN A CA 1
ATOM 2882 C C . GLN A 1 382 ? -9.025 3.293 13.593 1.00 77.88 382 GLN A C 1
ATOM 2884 O O . GLN A 1 382 ? -7.824 3.317 13.323 1.00 77.88 382 GLN A O 1
ATOM 2889 N N . CYS A 1 383 ? -9.587 2.289 14.275 1.00 79.00 383 CYS A N 1
ATOM 2890 C CA . CYS A 1 383 ? -8.829 1.166 14.834 1.00 79.00 383 CYS A CA 1
ATOM 2891 C C . CYS A 1 383 ? -7.607 1.617 15.667 1.00 79.00 383 CYS A C 1
ATOM 2893 O O . CYS A 1 383 ? -6.555 0.977 15.654 1.00 79.00 383 CYS A O 1
ATOM 2895 N N . ASP A 1 384 ? -7.734 2.737 16.385 1.00 85.19 384 ASP A N 1
ATOM 2896 C CA . ASP A 1 384 ? -6.665 3.335 17.187 1.00 85.19 384 ASP A CA 1
ATOM 2897 C C . ASP A 1 384 ? -7.188 3.667 18.585 1.00 85.19 384 ASP A C 1
ATOM 2899 O O . ASP A 1 384 ? -7.876 4.665 18.819 1.00 85.19 384 ASP A O 1
ATOM 2903 N N . LEU A 1 385 ? -6.812 2.826 19.552 1.00 90.00 385 LEU A N 1
ATOM 2904 C CA . LEU A 1 385 ? -7.233 2.959 20.945 1.00 90.00 385 LEU A CA 1
ATOM 2905 C C . LEU A 1 385 ? -6.797 4.279 21.593 1.00 90.00 385 LEU A C 1
ATOM 2907 O O . LEU A 1 385 ? -7.345 4.622 22.644 1.00 90.00 385 LEU A O 1
ATOM 2911 N N . THR A 1 386 ? -5.855 5.010 20.994 1.00 93.94 386 THR A N 1
ATOM 2912 C CA . THR A 1 386 ? -5.364 6.288 21.509 1.00 93.94 386 THR A CA 1
ATOM 2913 C C . THR A 1 386 ? -6.200 7.489 21.069 1.00 93.94 386 THR A C 1
ATOM 2915 O O . THR A 1 386 ? -6.076 8.539 21.694 1.00 93.94 386 THR A O 1
ATOM 2918 N N . VAL A 1 387 ? -7.092 7.360 20.071 1.00 94.88 387 VAL A N 1
ATOM 2919 C CA . VAL A 1 387 ? -7.887 8.486 19.533 1.00 94.88 387 VAL A CA 1
ATOM 2920 C C . VAL A 1 387 ? -9.142 8.734 20.368 1.00 94.88 387 VAL A C 1
ATOM 2922 O O . VAL A 1 387 ? -10.275 8.427 19.992 1.00 94.88 387 VAL A O 1
ATOM 2925 N N . HIS A 1 388 ? -8.930 9.299 21.552 1.00 97.75 388 HIS A N 1
ATOM 2926 C CA . HIS A 1 388 ? -9.995 9.850 22.393 1.00 97.75 388 HIS A CA 1
ATOM 2927 C C . HIS A 1 388 ? -10.267 11.299 21.994 1.00 97.75 388 HIS A C 1
ATOM 2929 O O . HIS A 1 388 ? -9.386 11.956 21.435 1.00 97.75 388 HIS A O 1
ATOM 2935 N N . ALA A 1 389 ? -11.447 11.824 22.324 1.00 98.12 389 ALA A N 1
ATOM 2936 C CA . ALA A 1 389 ? -11.849 13.175 21.931 1.00 98.12 389 ALA A CA 1
ATOM 2937 C C . ALA A 1 389 ? -10.841 14.257 22.353 1.00 98.12 389 ALA A C 1
ATOM 2939 O O . ALA A 1 389 ? -10.566 15.178 21.585 1.00 98.12 389 ALA A O 1
ATOM 2940 N N . GLU A 1 390 ? -10.237 14.114 23.535 1.00 98.38 390 GLU A N 1
ATOM 2941 C CA . GLU A 1 390 ? -9.225 15.030 24.063 1.00 98.38 390 GLU A CA 1
ATOM 2942 C C . GLU A 1 390 ? -7.916 14.964 23.270 1.00 98.38 390 GLU A C 1
ATOM 2944 O O . GLU A 1 390 ? -7.292 15.986 22.995 1.00 98.38 390 GLU A O 1
ATOM 2949 N N . SER A 1 391 ? -7.495 13.763 22.872 1.00 97.44 391 SER A N 1
ATOM 2950 C CA . SER A 1 391 ? -6.297 13.595 22.046 1.00 97.44 391 SER A CA 1
ATOM 2951 C C . SER A 1 391 ? -6.527 14.068 20.604 1.00 97.44 391 SER A C 1
ATOM 2953 O O . SER A 1 391 ? -5.658 14.724 20.031 1.00 97.44 391 SER A O 1
ATOM 2955 N N . ASP A 1 392 ? -7.713 13.804 20.039 1.00 98.00 392 ASP A N 1
ATOM 2956 C CA . ASP A 1 392 ? -8.104 14.206 18.685 1.00 98.00 392 ASP A CA 1
ATOM 2957 C C . ASP A 1 392 ? -8.150 15.735 18.584 1.00 98.00 392 ASP A C 1
ATOM 2959 O O . ASP A 1 392 ? -7.562 16.311 17.670 1.00 98.00 392 ASP A O 1
ATOM 2963 N N . VAL A 1 393 ? -8.752 16.419 19.568 1.00 98.31 393 VAL A N 1
ATOM 2964 C CA . VAL A 1 393 ? -8.839 17.886 19.546 1.00 98.31 393 VAL A CA 1
ATOM 2965 C C . VAL A 1 393 ? -7.467 18.557 19.662 1.00 98.31 393 VAL A C 1
ATOM 2967 O O . VAL A 1 393 ? -7.212 19.529 18.950 1.00 98.31 393 VAL A O 1
ATOM 2970 N N . ILE A 1 394 ? -6.551 18.022 20.483 1.00 97.50 394 ILE A N 1
ATOM 2971 C CA . ILE A 1 394 ? -5.168 18.523 20.572 1.00 97.50 394 ILE A CA 1
ATOM 2972 C C . ILE A 1 394 ? -4.457 18.339 19.228 1.00 97.50 394 ILE A C 1
ATOM 2974 O O . ILE A 1 394 ? -3.876 19.290 18.704 1.00 97.50 394 ILE A O 1
ATOM 2978 N N . ARG A 1 395 ? -4.523 17.133 18.645 1.00 95.62 395 ARG A N 1
ATOM 2979 C CA . ARG A 1 395 ? -3.874 16.822 17.360 1.00 95.62 395 ARG A CA 1
ATOM 2980 C C . ARG A 1 395 ? -4.377 17.734 16.247 1.00 95.62 395 ARG A C 1
ATOM 2982 O O . ARG A 1 395 ? -3.569 18.277 15.500 1.00 95.62 395 ARG A O 1
ATOM 2989 N N . ARG A 1 396 ? -5.693 17.942 16.165 1.00 95.12 396 ARG A N 1
ATOM 2990 C CA . ARG A 1 396 ? -6.324 18.822 15.171 1.00 95.12 396 ARG A CA 1
ATOM 2991 C C . ARG A 1 396 ? -5.942 20.284 15.366 1.00 95.12 396 ARG A C 1
ATOM 2993 O O . ARG A 1 396 ? -5.618 20.950 14.387 1.00 95.12 396 ARG A O 1
ATOM 3000 N N . ALA A 1 397 ? -5.916 20.770 16.608 1.00 94.75 397 ALA A N 1
ATOM 3001 C CA . ALA A 1 397 ? -5.480 22.132 16.900 1.00 94.75 397 ALA A CA 1
ATOM 3002 C C . ALA A 1 397 ? -4.019 22.353 16.475 1.00 94.75 397 ALA A C 1
ATOM 3004 O O . ALA A 1 397 ? -3.722 23.323 15.780 1.00 94.75 397 ALA A O 1
ATOM 3005 N N . ILE A 1 398 ? -3.119 21.431 16.829 1.00 92.56 398 ILE A N 1
ATOM 3006 C CA . ILE A 1 398 ? -1.696 21.516 16.472 1.00 92.56 398 ILE A CA 1
ATOM 3007 C C . ILE A 1 398 ? -1.491 21.416 14.959 1.00 92.56 398 ILE A C 1
ATOM 3009 O O . ILE A 1 398 ? -0.692 22.167 14.407 1.00 92.56 398 ILE A O 1
ATOM 3013 N N . ALA A 1 399 ? -2.213 20.526 14.277 1.00 85.69 399 ALA A N 1
ATOM 3014 C CA . ALA A 1 399 ? -2.124 20.393 12.825 1.00 85.69 399 ALA A CA 1
ATOM 3015 C C . ALA A 1 399 ? -2.563 21.674 12.095 1.00 85.69 399 ALA A C 1
ATOM 3017 O O . ALA A 1 399 ? -1.960 22.036 11.088 1.00 85.69 399 ALA A O 1
ATOM 3018 N N . ALA A 1 400 ? -3.585 22.370 12.605 1.00 82.69 400 ALA A N 1
ATOM 3019 C CA . ALA A 1 400 ? -4.104 23.588 11.987 1.00 82.69 400 ALA A CA 1
ATOM 3020 C C . ALA A 1 400 ? -3.287 24.848 12.324 1.00 82.69 400 ALA A C 1
ATOM 3022 O O . ALA A 1 400 ? -3.154 25.729 11.478 1.00 82.69 400 ALA A O 1
ATOM 3023 N N . HIS A 1 401 ? -2.743 24.945 13.543 1.00 86.94 401 HIS A N 1
ATOM 3024 C CA . HIS A 1 401 ? -2.210 26.210 14.077 1.00 86.94 401 HIS A CA 1
ATOM 3025 C C . HIS A 1 401 ? -0.788 26.115 14.658 1.00 86.94 401 HIS A C 1
ATOM 3027 O O . HIS A 1 401 ? -0.238 27.120 15.107 1.00 86.94 401 HIS A O 1
ATOM 3033 N N . GLY A 1 402 ? -0.178 24.927 14.666 1.00 83.06 402 GLY A N 1
ATOM 3034 C CA . GLY A 1 402 ? 1.153 24.670 15.221 1.00 83.06 402 GLY A CA 1
ATOM 3035 C C . GLY A 1 402 ? 1.167 24.293 16.710 1.00 83.06 402 GLY A C 1
ATOM 3036 O O . GLY A 1 402 ? 0.186 24.436 17.437 1.00 83.06 402 GLY A O 1
ATOM 3037 N N . VAL A 1 403 ? 2.319 23.800 17.181 1.00 80.94 403 VAL A N 1
ATOM 3038 C CA . VAL A 1 403 ? 2.481 23.143 18.500 1.00 80.94 403 VAL A CA 1
ATOM 3039 C C . VAL A 1 403 ? 2.128 24.049 19.690 1.00 80.94 403 VAL A C 1
ATOM 3041 O O . VAL A 1 403 ? 1.602 23.568 20.686 1.00 80.94 403 VAL A O 1
ATOM 3044 N N . GLY A 1 404 ? 2.372 25.360 19.599 1.00 86.19 404 GLY A N 1
ATOM 3045 C CA . GLY A 1 404 ? 2.147 26.301 20.706 1.00 86.19 404 GLY A CA 1
ATOM 3046 C C . GLY A 1 404 ? 0.706 26.801 20.867 1.00 86.19 404 GLY A C 1
ATOM 3047 O O . GLY A 1 404 ? 0.422 27.546 21.807 1.00 86.19 404 GLY A O 1
ATOM 3048 N N . VAL A 1 405 ? -0.211 26.437 19.962 1.00 92.12 405 VAL A N 1
ATOM 3049 C CA . VAL A 1 405 ? -1.570 27.007 19.946 1.00 92.12 405 VAL A CA 1
ATOM 3050 C C . VAL A 1 405 ? -2.376 26.648 21.199 1.00 92.12 405 VAL A C 1
ATOM 3052 O O . VAL A 1 405 ? -3.168 27.458 21.685 1.00 92.12 405 VAL A O 1
ATOM 3055 N N . THR A 1 406 ? -2.144 25.452 21.744 1.00 95.12 406 THR A N 1
ATOM 3056 C CA . THR A 1 406 ? -2.916 24.863 22.846 1.00 95.12 406 THR A CA 1
ATOM 3057 C C . THR A 1 406 ? -2.537 25.426 24.215 1.00 95.12 406 THR A C 1
ATOM 3059 O O . THR A 1 406 ? -3.287 25.251 25.175 1.00 95.12 406 THR A O 1
ATOM 3062 N N . GLN A 1 407 ? -1.404 26.130 24.309 1.00 96.56 407 GLN A N 1
ATOM 3063 C CA . GLN A 1 407 ? -0.916 26.705 25.557 1.00 96.56 407 GLN A CA 1
ATOM 3064 C C . GLN A 1 407 ? -1.915 27.734 26.105 1.00 96.56 407 GLN A C 1
ATOM 3066 O O . GLN A 1 407 ? -2.249 28.712 25.433 1.00 96.56 407 GLN A O 1
ATOM 3071 N N . GLY A 1 408 ? -2.366 27.530 27.342 1.00 96.50 408 GLY A N 1
ATOM 3072 C CA . GLY A 1 408 ? -3.340 28.392 28.014 1.00 96.50 408 GLY A CA 1
ATOM 3073 C C . GLY A 1 408 ? -4.776 28.252 27.499 1.00 96.50 408 GLY A C 1
ATOM 3074 O O . GLY A 1 408 ? -5.625 29.066 27.856 1.00 96.50 408 GLY A O 1
ATOM 3075 N N . ALA A 1 409 ? -5.060 27.262 26.649 1.00 98.25 409 ALA A N 1
ATOM 3076 C CA . ALA A 1 409 ? -6.405 27.028 26.138 1.00 98.25 409 ALA A CA 1
ATOM 3077 C C . ALA A 1 409 ? -7.332 26.409 27.201 1.00 98.25 409 ALA A C 1
ATOM 3079 O O . ALA A 1 409 ? -6.886 25.803 28.180 1.00 98.25 409 ALA A O 1
ATOM 3080 N N . THR A 1 410 ? -8.639 26.534 26.959 1.00 98.75 410 THR A N 1
ATOM 3081 C CA . THR A 1 410 ? -9.707 25.842 27.686 1.00 98.75 410 THR A CA 1
ATOM 3082 C C . THR A 1 410 ? -10.186 24.637 26.884 1.00 98.75 410 THR A C 1
ATOM 3084 O O . THR A 1 410 ? -10.605 24.782 25.733 1.00 98.75 410 THR A O 1
ATOM 3087 N N . LEU A 1 411 ? -10.158 23.455 27.496 1.00 98.69 411 LEU A N 1
ATOM 3088 C CA . LEU A 1 411 ? -10.801 22.255 26.969 1.00 98.69 411 LEU A CA 1
ATOM 3089 C C . LEU A 1 411 ? -12.231 22.155 27.501 1.00 98.69 411 LEU A C 1
ATOM 3091 O O . LEU A 1 411 ? -12.443 22.207 28.709 1.00 98.69 411 LEU A O 1
ATOM 3095 N N . TYR A 1 412 ? -13.182 21.899 26.614 1.00 98.81 412 TYR A N 1
ATOM 3096 C CA . TYR A 1 412 ? -14.522 21.434 26.958 1.00 98.81 412 TYR A CA 1
ATOM 3097 C C . TYR A 1 412 ? -14.645 19.980 26.517 1.00 98.81 412 TYR A C 1
ATOM 3099 O O . TYR A 1 412 ? -14.495 19.705 25.329 1.00 98.81 412 TYR A O 1
ATOM 3107 N N . CYS A 1 413 ? -14.896 19.050 27.436 1.00 98.06 413 CYS A N 1
ATOM 3108 C CA . CYS A 1 413 ? -15.053 17.629 27.119 1.00 98.06 413 CYS A CA 1
ATOM 3109 C C . CYS A 1 413 ? -16.330 17.069 27.743 1.00 98.06 413 CYS A C 1
ATOM 3111 O O . CYS A 1 413 ? -16.686 17.391 28.879 1.00 98.06 413 CYS A O 1
ATOM 3113 N N . THR A 1 414 ? -17.023 16.198 27.015 1.00 98.12 414 THR A N 1
ATOM 3114 C CA . THR A 1 414 ? -18.246 15.575 27.526 1.00 98.12 414 THR A CA 1
ATOM 3115 C C . THR A 1 414 ? -17.962 14.561 28.640 1.00 98.12 414 THR A C 1
ATOM 3117 O O . THR A 1 414 ? -18.780 14.389 29.541 1.00 98.12 414 THR A O 1
ATOM 3120 N N . MET A 1 415 ? -16.785 13.930 28.644 1.00 95.69 415 MET A N 1
ATOM 3121 C CA . MET A 1 415 ? -16.367 12.966 29.664 1.00 95.69 415 MET A CA 1
ATOM 3122 C C . MET A 1 415 ? -15.111 13.438 30.396 1.00 95.69 415 MET A C 1
ATOM 3124 O O . MET A 1 415 ? -14.263 14.110 29.818 1.00 95.69 415 MET A O 1
ATOM 3128 N N . GLU A 1 416 ? -14.971 13.054 31.664 1.00 96.81 416 GLU A N 1
ATOM 3129 C CA . GLU A 1 416 ? -13.699 13.160 32.379 1.00 96.81 416 GLU A CA 1
ATOM 3130 C C . GLU A 1 416 ? -12.566 12.464 31.590 1.00 96.81 416 GLU A C 1
ATOM 3132 O O . GLU A 1 416 ? -12.716 11.288 31.235 1.00 96.81 416 GLU A O 1
ATOM 3137 N N . PRO A 1 417 ? -11.459 13.174 31.295 1.00 96.94 417 PRO A N 1
ATOM 3138 C CA . PRO A 1 417 ? -10.314 12.615 30.590 1.00 96.94 417 PRO A CA 1
ATOM 3139 C C . PRO A 1 417 ? -9.694 11.462 31.374 1.00 96.94 417 PRO A C 1
ATOM 3141 O O . PRO A 1 417 ? -9.538 11.555 32.586 1.00 96.94 417 PRO A O 1
ATOM 3144 N N . CYS A 1 418 ? -9.278 10.396 30.687 1.00 95.75 418 CYS A N 1
ATOM 3145 C CA . CYS A 1 418 ? -8.527 9.304 31.311 1.00 95.75 418 CYS A CA 1
ATOM 3146 C C . CYS A 1 418 ? -7.057 9.709 31.595 1.00 95.75 418 CYS A C 1
ATOM 3148 O O . CYS A 1 418 ? -6.608 10.741 31.087 1.00 95.75 418 CYS A O 1
ATOM 3150 N N . PRO A 1 419 ? -6.251 8.898 32.321 1.00 96.38 419 PRO A N 1
ATOM 3151 C CA . PRO A 1 419 ? -4.854 9.238 32.627 1.00 96.38 419 PRO A CA 1
ATOM 3152 C C . PRO A 1 419 ? -3.999 9.597 31.400 1.00 96.38 419 PRO A C 1
ATOM 3154 O O . PRO A 1 419 ? -3.182 10.515 31.461 1.00 96.38 419 PRO A O 1
ATOM 3157 N N . MET A 1 420 ? -4.212 8.910 30.273 1.00 96.88 420 MET A N 1
ATOM 3158 C CA . MET A 1 420 ? -3.542 9.205 29.002 1.00 96.88 420 MET A CA 1
ATOM 3159 C C . MET A 1 420 ? -3.906 10.607 28.492 1.00 96.88 420 MET A C 1
ATOM 3161 O O . MET A 1 420 ? -3.018 11.413 28.209 1.00 96.88 420 MET A O 1
ATOM 3165 N N . CYS A 1 421 ? -5.202 10.921 28.416 1.00 97.88 421 CYS A N 1
ATOM 3166 C CA . CYS A 1 421 ? -5.685 12.225 27.965 1.00 97.88 421 CYS A CA 1
ATOM 3167 C C . CYS A 1 421 ? -5.266 13.354 28.913 1.00 97.88 421 CYS A C 1
ATOM 3169 O O . CYS A 1 421 ? -4.852 14.410 28.449 1.00 97.88 421 CYS A O 1
ATOM 3171 N N . ALA A 1 422 ? -5.307 13.135 30.229 1.00 98.00 422 ALA A N 1
ATOM 3172 C CA . ALA A 1 422 ? -4.836 14.110 31.211 1.00 98.00 422 ALA A CA 1
ATOM 3173 C C . ALA A 1 422 ? -3.336 14.415 31.046 1.00 98.00 422 ALA A C 1
ATOM 3175 O O . ALA A 1 422 ? -2.931 15.577 31.075 1.00 98.00 422 ALA A O 1
ATOM 3176 N N . GLY A 1 423 ? -2.515 13.395 30.771 1.00 97.88 423 GLY A N 1
ATOM 3177 C CA . GLY A 1 423 ? -1.107 13.585 30.416 1.00 97.88 423 GLY A CA 1
ATOM 3178 C C . GLY A 1 423 ? -0.918 14.394 29.131 1.00 97.88 423 GLY A C 1
ATOM 3179 O O . GLY A 1 423 ? -0.075 15.292 29.089 1.00 97.88 423 GLY A O 1
ATOM 3180 N N . ALA A 1 424 ? -1.731 14.131 28.104 1.00 97.50 424 ALA A N 1
ATOM 3181 C CA . ALA A 1 424 ? -1.708 14.900 26.861 1.00 97.50 424 ALA A CA 1
ATOM 3182 C C . ALA A 1 424 ? -2.091 16.373 27.088 1.00 97.50 424 ALA A C 1
ATOM 3184 O O . ALA A 1 424 ? -1.393 17.261 26.606 1.00 97.50 424 ALA A O 1
ATOM 3185 N N . LEU A 1 425 ? -3.139 16.643 27.871 1.00 98.00 425 LEU A N 1
ATOM 3186 C CA . LEU A 1 425 ? -3.596 17.997 28.206 1.00 98.00 425 LEU A CA 1
ATOM 3187 C C . LEU A 1 425 ? -2.546 18.787 28.991 1.00 98.00 425 LEU A C 1
ATOM 3189 O O . LEU A 1 425 ? -2.279 19.945 28.665 1.00 98.00 425 LEU A O 1
ATOM 3193 N N . LYS A 1 426 ? -1.898 18.139 29.969 1.00 97.94 426 LYS A N 1
ATOM 3194 C CA . LYS A 1 426 ? -0.759 18.700 30.704 1.00 97.94 426 LYS A CA 1
ATOM 3195 C C . LYS A 1 426 ? 0.367 19.110 29.755 1.00 97.94 426 LYS A C 1
ATOM 3197 O O . LYS A 1 426 ? 0.856 20.233 29.834 1.00 97.94 426 LYS A O 1
ATOM 3202 N N . ASN A 1 427 ? 0.776 18.214 28.858 1.00 96.94 427 ASN A N 1
ATOM 3203 C CA . ASN A 1 427 ? 1.872 18.478 27.921 1.00 96.94 427 ASN A CA 1
ATOM 3204 C C . ASN A 1 427 ? 1.497 19.517 26.853 1.00 96.94 427 ASN A C 1
ATOM 3206 O O . ASN A 1 427 ? 2.365 20.246 26.386 1.00 96.94 427 ASN A O 1
ATOM 3210 N N . ALA A 1 428 ? 0.214 19.613 26.502 1.00 96.31 428 ALA A N 1
ATOM 3211 C CA . ALA A 1 428 ? -0.327 20.637 25.613 1.00 96.31 428 ALA A CA 1
ATOM 3212 C C . ALA A 1 428 ? -0.472 22.014 26.291 1.00 96.31 428 ALA A C 1
ATOM 3214 O O . ALA A 1 428 ? -0.826 22.988 25.624 1.00 96.31 428 ALA A O 1
ATOM 3215 N N . GLY A 1 429 ? -0.231 22.103 27.604 1.00 96.75 429 GLY A N 1
ATOM 3216 C CA . GLY A 1 429 ? -0.307 23.349 28.358 1.00 96.75 429 GLY A CA 1
ATOM 3217 C C . GLY A 1 429 ? -1.723 23.892 28.528 1.00 96.75 429 GLY A C 1
ATOM 3218 O O . GLY A 1 429 ? -1.890 25.103 28.672 1.00 96.75 429 GLY A O 1
ATOM 3219 N N . VAL A 1 430 ? -2.738 23.025 28.505 1.00 98.06 430 VAL A N 1
ATOM 3220 C CA . VAL A 1 430 ? -4.131 23.409 28.777 1.00 98.06 430 VAL A CA 1
ATOM 3221 C C . VAL A 1 430 ? -4.242 23.902 30.220 1.00 98.06 430 VAL A C 1
ATOM 3223 O O . VAL A 1 430 ? -3.792 23.231 31.152 1.00 98.06 430 VAL A O 1
ATOM 3226 N N . SER A 1 431 ? -4.828 25.086 30.403 1.00 97.62 431 SER A N 1
ATOM 3227 C CA . SER A 1 431 ? -4.932 25.759 31.707 1.00 97.62 431 SER A CA 1
ATOM 3228 C C . SER A 1 431 ? -6.300 25.601 32.358 1.00 97.62 431 SER A C 1
ATOM 3230 O O . SER A 1 431 ? -6.417 25.804 33.563 1.00 97.62 431 SER A O 1
ATOM 3232 N N . ARG A 1 432 ? -7.329 25.237 31.585 1.00 98.50 432 ARG A N 1
ATOM 3233 C CA . ARG A 1 432 ? -8.703 25.092 32.071 1.00 98.50 432 ARG A CA 1
ATOM 3234 C C . ARG A 1 432 ? -9.392 23.898 31.426 1.00 98.50 432 ARG A C 1
ATOM 3236 O O . ARG A 1 432 ? -9.290 23.695 30.217 1.00 98.50 432 ARG A O 1
ATOM 3243 N N . VAL A 1 433 ? -10.106 23.118 32.228 1.00 98.62 433 VAL A N 1
ATOM 3244 C CA . VAL A 1 433 ? -10.852 21.934 31.801 1.00 98.62 433 VAL A CA 1
ATOM 3245 C C . VAL A 1 433 ? -12.290 22.049 32.296 1.00 98.62 433 VAL A C 1
ATOM 3247 O O . VAL A 1 433 ? -12.552 22.193 33.488 1.00 98.62 433 VAL A O 1
ATOM 3250 N N . VAL A 1 434 ? -13.235 21.975 31.367 1.00 98.69 434 VAL A N 1
ATOM 3251 C CA . VAL A 1 434 ? -14.671 22.033 31.628 1.00 98.69 434 VAL A CA 1
ATOM 3252 C C . VAL A 1 434 ? -15.301 20.714 31.200 1.00 98.69 434 VAL A C 1
ATOM 3254 O O . VAL A 1 434 ? -15.173 20.299 30.050 1.00 98.69 434 VAL A O 1
ATOM 3257 N N . LEU A 1 435 ? -15.985 20.051 32.127 1.00 98.38 435 LEU A N 1
ATOM 3258 C CA . LEU A 1 435 ? -16.531 18.709 31.951 1.00 98.38 435 LEU A CA 1
ATOM 3259 C C . LEU A 1 435 ? -18.055 18.704 31.995 1.00 98.38 435 LEU A C 1
ATOM 3261 O O . LEU A 1 435 ? -18.654 19.364 32.853 1.00 98.38 435 LEU A O 1
ATOM 3265 N N . ALA A 1 436 ? -18.676 17.880 31.148 1.00 97.75 436 ALA A N 1
ATOM 3266 C CA . ALA A 1 436 ? -20.081 17.534 31.343 1.00 97.75 436 ALA A CA 1
ATOM 3267 C C . ALA A 1 436 ? -20.246 16.498 32.458 1.00 97.75 436 ALA A C 1
ATOM 3269 O O . ALA A 1 436 ? -20.968 16.764 33.413 1.00 97.75 436 ALA A O 1
ATOM 3270 N N . LEU A 1 437 ? -19.540 15.362 32.390 1.00 95.94 437 LEU A N 1
ATOM 3271 C CA . LEU A 1 437 ? -19.750 14.225 33.296 1.00 95.94 437 LEU A CA 1
ATOM 3272 C C . LEU A 1 437 ? -18.444 13.649 33.853 1.00 95.94 437 LEU A C 1
ATOM 3274 O O . LEU A 1 437 ? -17.467 13.444 33.132 1.00 95.94 437 LEU A O 1
ATOM 3278 N N . ARG A 1 438 ? -18.456 13.317 35.147 1.00 94.50 438 ARG A N 1
ATOM 3279 C CA . ARG A 1 438 ? -17.348 12.657 35.863 1.00 94.50 438 ARG A CA 1
ATOM 3280 C C . ARG A 1 438 ? -17.436 11.132 35.793 1.00 94.50 438 ARG A C 1
ATOM 3282 O O . ARG A 1 438 ? -18.535 10.575 35.795 1.00 94.50 438 ARG A O 1
ATOM 3289 N N . HIS A 1 439 ? -16.300 10.429 35.830 1.00 90.56 439 HIS A N 1
ATOM 3290 C CA . HIS A 1 439 ? -16.272 8.958 35.882 1.00 90.56 439 HIS A CA 1
ATOM 3291 C C . HIS A 1 439 ? -17.034 8.403 37.094 1.00 90.56 439 HIS A C 1
ATOM 3293 O O . HIS A 1 439 ? -17.734 7.393 36.973 1.00 90.56 439 HIS A O 1
ATOM 3299 N N . ALA A 1 440 ? -16.967 9.101 38.233 1.00 86.88 440 ALA A N 1
ATOM 3300 C CA . ALA A 1 440 ? -17.675 8.737 39.460 1.00 86.88 440 ALA A CA 1
ATOM 3301 C C . ALA A 1 440 ? -19.196 8.618 39.258 1.00 86.88 440 ALA A C 1
ATOM 3303 O O . ALA A 1 440 ? -19.829 7.718 39.815 1.00 86.88 440 ALA A O 1
ATOM 3304 N N . ARG A 1 441 ? -19.784 9.466 38.402 1.00 87.44 441 ARG A N 1
ATOM 3305 C CA . ARG A 1 441 ? -21.224 9.447 38.108 1.00 87.44 441 ARG A CA 1
ATOM 3306 C C . ARG A 1 441 ? -21.655 8.164 37.393 1.00 87.44 441 ARG A C 1
ATOM 3308 O O . ARG A 1 441 ? -22.760 7.683 37.630 1.00 87.44 441 ARG A O 1
ATOM 3315 N N . LEU A 1 442 ? -20.764 7.580 36.587 1.00 82.81 442 LEU A N 1
ATOM 3316 C CA . LEU A 1 442 ? -20.965 6.303 35.891 1.00 82.81 442 LEU A CA 1
ATOM 3317 C C . LEU A 1 442 ? -20.551 5.076 36.718 1.00 82.81 442 LEU A C 1
ATOM 3319 O O . LEU A 1 442 ? -20.660 3.959 36.220 1.00 82.81 442 LEU A O 1
ATOM 3323 N N . ARG A 1 443 ? -20.064 5.259 37.956 1.00 79.56 443 ARG A N 1
ATOM 3324 C CA . ARG A 1 443 ? -19.513 4.182 38.804 1.00 79.56 443 ARG A CA 1
ATOM 3325 C C . ARG A 1 443 ? -18.453 3.340 38.085 1.00 79.56 443 ARG A C 1
ATOM 3327 O O . ARG A 1 443 ? -18.386 2.127 38.259 1.00 79.56 443 ARG A O 1
ATOM 3334 N N . ARG A 1 444 ? -17.640 3.987 37.252 1.00 74.94 444 ARG A N 1
ATOM 3335 C CA . ARG A 1 444 ? -16.560 3.338 36.510 1.00 74.94 444 ARG A CA 1
ATOM 3336 C C . ARG A 1 444 ? -15.487 2.829 37.487 1.00 74.94 444 ARG A C 1
ATOM 3338 O O . ARG A 1 444 ? -14.992 3.614 38.289 1.00 74.94 444 ARG A O 1
ATOM 3345 N N . THR A 1 445 ? -15.129 1.544 37.426 1.00 70.56 445 THR A N 1
ATOM 3346 C CA . THR A 1 445 ? -14.217 0.901 38.401 1.00 70.56 445 THR A CA 1
ATOM 3347 C C . THR A 1 445 ? -12.844 0.516 37.844 1.00 70.56 445 THR A C 1
ATOM 3349 O O . THR A 1 445 ? -11.923 0.280 38.620 1.00 70.56 445 THR A O 1
ATOM 3352 N N . ASP A 1 446 ? -12.670 0.463 36.523 1.00 78.69 446 ASP A N 1
ATOM 3353 C CA . ASP A 1 446 ? -11.430 0.036 35.849 1.00 78.69 446 ASP A CA 1
ATOM 3354 C C . ASP A 1 446 ? -10.270 1.037 35.983 1.00 78.69 446 ASP A C 1
ATOM 3356 O O . ASP A 1 446 ? -9.118 0.668 35.781 1.00 78.69 446 ASP A O 1
ATOM 3360 N N . LEU A 1 447 ? -10.546 2.284 36.380 1.00 81.69 447 LEU A N 1
ATOM 3361 C CA . LEU A 1 447 ? -9.526 3.312 36.639 1.00 81.69 447 LEU A CA 1
ATOM 3362 C C . LEU A 1 447 ? -9.162 3.453 38.132 1.00 81.69 447 LEU A C 1
ATOM 3364 O O . LEU A 1 447 ? -8.464 4.389 38.525 1.00 81.69 447 LEU A O 1
ATOM 3368 N N . GLY A 1 448 ? -9.622 2.535 38.988 1.00 85.62 448 GLY A N 1
ATOM 3369 C CA . GLY A 1 448 ? -9.322 2.550 40.420 1.00 85.62 448 GLY A CA 1
ATOM 3370 C C . GLY A 1 448 ? -9.786 3.839 41.109 1.00 85.62 448 GLY A C 1
ATOM 3371 O O . GLY A 1 448 ? -10.962 4.183 41.063 1.00 85.62 448 GLY A O 1
ATOM 3372 N N . ARG A 1 449 ? -8.860 4.550 41.773 1.00 86.38 449 ARG A N 1
ATOM 3373 C CA . ARG A 1 449 ? -9.127 5.814 42.498 1.00 86.38 449 ARG A CA 1
ATOM 3374 C C . ARG A 1 449 ? -8.871 7.075 41.661 1.00 86.38 449 ARG A C 1
ATOM 3376 O O . ARG A 1 449 ? -8.707 8.156 42.219 1.00 86.38 449 ARG A O 1
ATOM 3383 N N . TYR A 1 450 ? -8.753 6.929 40.347 1.00 94.19 450 TYR A N 1
ATOM 3384 C CA . TYR A 1 450 ? -8.405 8.032 39.464 1.00 94.19 450 TYR A CA 1
ATOM 3385 C C . TYR A 1 450 ? -9.479 9.129 39.427 1.00 94.19 450 TYR A C 1
ATOM 3387 O O . TYR A 1 450 ? -10.670 8.848 39.305 1.00 94.19 450 TYR A O 1
ATOM 3395 N N . THR A 1 451 ? -9.011 10.375 39.468 1.00 94.81 451 THR A N 1
ATOM 3396 C CA . THR A 1 451 ? -9.731 11.621 39.172 1.00 94.81 451 THR A CA 1
ATOM 3397 C C . THR A 1 451 ? -8.734 12.597 38.540 1.00 94.81 451 THR A C 1
ATOM 3399 O O . THR A 1 451 ? -7.518 12.389 38.651 1.00 94.81 451 THR A O 1
ATOM 3402 N N . LEU A 1 452 ? -9.212 13.670 37.904 1.00 95.75 452 LEU A N 1
ATOM 3403 C CA . LEU A 1 452 ? -8.313 14.746 37.466 1.00 95.75 452 LEU A CA 1
ATOM 3404 C C . LEU A 1 452 ? -7.548 15.363 38.642 1.00 95.75 452 LEU A C 1
ATOM 3406 O O . LEU A 1 452 ? -6.363 15.637 38.508 1.00 95.75 452 LEU A O 1
ATOM 3410 N N . GLU A 1 453 ? -8.187 15.499 39.800 1.00 96.75 453 GLU A N 1
ATOM 3411 C CA . GLU A 1 453 ? -7.584 16.013 41.028 1.00 96.75 453 GLU A CA 1
ATOM 3412 C C . GLU A 1 453 ? -6.424 15.120 41.497 1.00 96.75 453 GLU A C 1
ATOM 3414 O O . GLU A 1 453 ? -5.316 15.603 41.713 1.00 96.75 453 GLU A O 1
ATOM 3419 N N . ALA A 1 454 ? -6.624 13.799 41.543 1.00 95.88 454 ALA A N 1
ATOM 3420 C CA . ALA A 1 454 ? -5.557 12.858 41.892 1.00 95.88 454 ALA A CA 1
ATOM 3421 C C . ALA A 1 454 ? -4.389 12.892 40.885 1.00 95.88 454 ALA A C 1
ATOM 3423 O O . ALA A 1 454 ? -3.232 12.683 41.253 1.00 95.88 454 ALA A O 1
ATOM 3424 N N . PHE A 1 455 ? -4.676 13.151 39.606 1.00 96.88 455 PHE A N 1
ATOM 3425 C CA . PHE A 1 455 ? -3.645 13.332 38.585 1.00 96.88 455 PHE A CA 1
ATOM 3426 C C . PHE A 1 455 ? -2.895 14.662 38.746 1.00 96.88 455 PHE A C 1
ATOM 3428 O O . PHE A 1 455 ? -1.675 14.710 38.563 1.00 96.88 455 PHE A O 1
ATOM 3435 N N . SER A 1 456 ? -3.602 15.732 39.108 1.00 96.88 456 SER A N 1
ATOM 3436 C CA . SER A 1 456 ? -3.022 17.033 39.437 1.00 96.88 456 SER A CA 1
ATOM 3437 C C . SER A 1 456 ? -2.070 16.936 40.625 1.00 96.88 456 SER A C 1
ATOM 3439 O O . SER A 1 456 ? -0.929 17.382 40.510 1.00 96.88 456 SER A O 1
ATOM 3441 N N . ASP A 1 457 ? -2.481 16.264 41.701 1.00 96.81 457 ASP A N 1
ATOM 3442 C CA . ASP A 1 457 ? -1.645 16.025 42.884 1.00 96.81 457 ASP A CA 1
ATOM 3443 C C . ASP A 1 457 ? -0.376 15.233 42.539 1.00 96.81 457 ASP A C 1
ATOM 3445 O O . ASP A 1 457 ? 0.713 15.541 43.021 1.00 96.81 457 ASP A O 1
ATOM 3449 N N . LEU A 1 458 ? -0.496 14.231 41.661 1.00 96.31 458 LEU A N 1
ATOM 3450 C CA . LEU A 1 458 ? 0.633 13.409 41.223 1.00 96.31 458 LEU A CA 1
ATOM 3451 C C . LEU A 1 458 ? 1.646 14.187 40.368 1.00 96.31 458 LEU A C 1
ATOM 3453 O O . LEU A 1 458 ? 2.841 13.900 40.413 1.00 96.31 458 LEU A O 1
ATOM 3457 N N . THR A 1 459 ? 1.178 15.114 39.531 1.00 97.19 459 THR A N 1
ATOM 3458 C CA . THR A 1 459 ? 1.985 15.669 38.429 1.00 97.19 459 THR A CA 1
ATOM 3459 C C . THR A 1 459 ? 2.303 17.156 38.552 1.00 97.19 459 THR A C 1
ATOM 3461 O O . THR A 1 459 ? 3.084 17.671 37.746 1.00 97.19 459 THR A O 1
ATOM 3464 N N . GLY A 1 460 ? 1.691 17.855 39.510 1.00 96.00 460 GLY A N 1
ATOM 3465 C CA . GLY A 1 460 ? 1.791 19.305 39.675 1.00 96.00 460 GLY A CA 1
ATOM 3466 C C . GLY A 1 460 ? 1.051 20.118 38.605 1.00 96.00 460 GLY A C 1
ATOM 3467 O O . GLY A 1 460 ? 1.191 21.337 38.566 1.00 96.00 460 GLY A O 1
ATOM 3468 N N . TRP A 1 461 ? 0.283 19.481 37.713 1.00 97.38 461 TRP A N 1
ATOM 3469 C CA . TRP A 1 461 ? -0.552 20.183 36.735 1.00 97.38 461 TRP A CA 1
ATOM 3470 C C . TRP A 1 461 ? -1.880 20.589 37.367 1.00 97.38 461 TRP A C 1
ATOM 3472 O O . TRP A 1 461 ? -2.712 19.734 37.646 1.00 97.38 461 TRP A O 1
ATOM 3482 N N . THR A 1 462 ? -2.083 21.888 37.575 1.00 96.50 462 THR A N 1
ATOM 3483 C CA . THR A 1 462 ? -3.244 22.451 38.284 1.00 96.50 462 THR A CA 1
ATOM 3484 C C . THR A 1 462 ? -4.147 23.257 37.337 1.00 96.50 462 THR A C 1
ATOM 3486 O O . THR A 1 462 ? -4.128 24.491 37.390 1.00 96.50 462 THR A O 1
ATOM 3489 N N . PRO A 1 463 ? -4.899 22.615 36.421 1.00 97.25 463 PRO A N 1
ATOM 3490 C CA . PRO A 1 463 ? -5.842 23.339 35.580 1.00 97.25 463 PRO A CA 1
ATOM 3491 C C . PRO A 1 463 ? -7.017 23.862 36.419 1.00 97.25 463 PRO A C 1
ATOM 3493 O O . PRO A 1 463 ? -7.432 23.231 37.392 1.00 97.25 463 PRO A O 1
ATOM 3496 N N . GLU A 1 464 ? -7.608 24.983 36.013 1.00 98.06 464 GLU A N 1
ATOM 3497 C CA . GLU A 1 464 ? -8.924 25.378 36.513 1.00 98.06 464 GLU A CA 1
ATOM 3498 C C . GLU A 1 464 ? -9.955 24.335 36.055 1.00 98.06 464 GLU A C 1
ATOM 3500 O O . GLU A 1 464 ? -10.073 24.056 34.861 1.00 98.06 464 GLU A O 1
ATOM 3505 N N . LEU A 1 465 ? -10.699 23.750 36.993 1.00 97.62 465 LEU A N 1
ATOM 3506 C CA . LEU A 1 465 ? -11.601 22.635 36.723 1.00 97.62 465 LEU A CA 1
ATOM 3507 C C . LEU A 1 465 ? -13.050 23.001 37.045 1.00 97.62 465 LEU A C 1
ATOM 3509 O O . LEU A 1 465 ? -13.384 23.339 38.180 1.00 97.62 465 LEU A O 1
ATOM 3513 N N . ARG A 1 466 ? -13.930 22.874 36.049 1.00 97.62 466 ARG A N 1
ATOM 3514 C CA . ARG A 1 466 ? -15.387 22.997 36.201 1.00 97.62 466 ARG A CA 1
ATOM 3515 C C . ARG A 1 466 ? -16.044 21.709 35.718 1.00 97.62 466 ARG A C 1
ATOM 3517 O O . ARG A 1 466 ? -15.709 21.214 34.650 1.00 97.62 466 ARG A O 1
ATOM 3524 N N . SER A 1 467 ? -17.000 21.166 36.464 1.00 96.38 467 SER A N 1
ATOM 3525 C CA . SER A 1 467 ? -17.748 19.966 36.058 1.00 96.38 467 SER A CA 1
ATOM 3526 C C . SER A 1 467 ? -19.255 20.152 36.192 1.00 96.38 467 SER A C 1
ATOM 3528 O O . SER A 1 467 ? -19.704 21.044 36.909 1.00 96.38 467 SER A O 1
ATOM 3530 N N . GLY A 1 468 ? -20.030 19.301 35.519 1.00 96.00 468 GLY A N 1
ATOM 3531 C CA . GLY A 1 468 ? -21.493 19.303 35.577 1.00 96.00 468 GLY A CA 1
ATOM 3532 C C . GLY A 1 468 ? -22.162 20.184 34.514 1.00 96.00 468 GLY A C 1
ATOM 3533 O O . GLY A 1 468 ? -23.359 20.463 34.597 1.00 96.00 468 GLY A O 1
ATOM 3534 N N . VAL A 1 469 ? -21.414 20.671 33.518 1.00 97.69 469 VAL A N 1
ATOM 3535 C CA . VAL A 1 469 ? -21.971 21.533 32.464 1.00 97.69 469 VAL A CA 1
ATOM 3536 C C . VAL A 1 469 ? -22.724 20.666 31.459 1.00 97.69 469 VAL A C 1
ATOM 3538 O O . VAL A 1 469 ? -22.104 19.909 30.728 1.00 97.69 469 VAL A O 1
ATOM 3541 N N . LEU A 1 470 ? -24.055 20.782 31.405 1.00 97.00 470 LEU A N 1
ATOM 3542 C CA . LEU A 1 470 ? -24.913 19.924 30.563 1.00 97.00 470 LEU A CA 1
ATOM 3543 C C . LEU A 1 470 ? -24.762 18.421 30.884 1.00 97.00 470 LEU A C 1
ATOM 3545 O O . LEU A 1 470 ? -24.825 17.575 29.994 1.00 97.00 470 LEU A O 1
ATOM 3549 N N . GLU A 1 471 ? -24.564 18.092 32.169 1.00 96.56 471 GLU A N 1
ATOM 3550 C CA . GLU A 1 471 ? -24.366 16.710 32.632 1.00 96.56 471 GLU A CA 1
ATOM 3551 C C . GLU A 1 471 ? -25.504 15.777 32.197 1.00 96.56 471 GLU A C 1
ATOM 3553 O O . GLU A 1 471 ? -25.243 14.709 31.649 1.00 96.56 471 GLU A O 1
ATOM 3558 N N . GLU A 1 472 ? -26.757 16.189 32.410 1.00 95.56 472 GLU A N 1
ATOM 3559 C CA . GLU A 1 472 ? -27.937 15.363 32.120 1.00 95.56 472 GLU A CA 1
ATOM 3560 C C . GLU A 1 472 ? -28.120 15.109 30.614 1.00 95.56 472 GLU A C 1
ATOM 3562 O O . GLU A 1 472 ? -28.462 13.993 30.218 1.00 95.56 472 GLU A O 1
ATOM 3567 N N . ASP A 1 473 ? -27.810 16.097 29.766 1.00 94.69 473 ASP A N 1
ATOM 3568 C CA . ASP A 1 473 ? -27.875 15.953 28.306 1.00 94.69 473 ASP A CA 1
ATOM 3569 C C . ASP A 1 473 ? -26.871 14.895 27.825 1.00 94.69 473 ASP A C 1
ATOM 3571 O O . ASP A 1 473 ? -27.202 13.998 27.042 1.00 94.69 473 ASP A O 1
ATOM 3575 N N . TYR A 1 474 ? -25.641 14.954 28.345 1.00 95.44 474 TYR A N 1
ATOM 3576 C CA . TYR A 1 474 ? -24.624 13.960 28.024 1.00 95.44 474 TYR A CA 1
ATOM 3577 C C . TYR A 1 474 ? -24.943 12.582 28.617 1.00 95.44 474 TYR A C 1
ATOM 3579 O O . TYR A 1 474 ? -24.770 11.561 27.948 1.00 95.44 474 TYR A O 1
ATOM 3587 N N . LEU A 1 475 ? -25.427 12.526 29.861 1.00 92.25 475 LEU A N 1
ATOM 3588 C CA . LEU A 1 475 ? -25.797 11.277 30.522 1.00 92.25 475 LEU A CA 1
ATOM 3589 C C . LEU A 1 475 ? -26.894 10.544 29.738 1.00 92.25 475 LEU A C 1
ATOM 3591 O O . LEU A 1 475 ? -26.799 9.329 29.553 1.00 92.25 475 LEU A O 1
ATOM 3595 N N . ALA A 1 476 ? -27.886 11.268 29.215 1.00 90.81 476 ALA A N 1
ATOM 3596 C CA . ALA A 1 476 ? -28.926 10.702 28.361 1.00 90.81 476 ALA A CA 1
ATOM 3597 C C . ALA A 1 476 ? -28.348 10.062 27.085 1.00 90.81 476 ALA A C 1
ATOM 3599 O O . ALA A 1 476 ? -28.699 8.925 26.754 1.00 90.81 476 ALA A O 1
ATOM 3600 N N . LEU A 1 477 ? -27.421 10.740 26.397 1.00 89.19 477 LEU A N 1
ATOM 3601 C CA . LEU A 1 477 ? -26.716 10.181 25.235 1.00 89.19 477 LEU A CA 1
ATOM 3602 C C . LEU A 1 477 ? -25.896 8.938 25.614 1.00 89.19 477 LEU A C 1
ATOM 3604 O O . LEU A 1 477 ? -25.961 7.901 24.951 1.00 89.19 477 LEU A O 1
ATOM 3608 N N . ARG A 1 478 ? -25.168 9.007 26.730 1.00 85.56 478 ARG A N 1
ATOM 3609 C CA . ARG A 1 478 ? -24.308 7.926 27.212 1.00 85.56 478 ARG A CA 1
ATOM 3610 C C . ARG A 1 478 ? -25.093 6.666 27.589 1.00 85.56 478 ARG A C 1
ATOM 3612 O O . ARG A 1 478 ? -24.627 5.559 27.315 1.00 85.56 478 ARG A O 1
ATOM 3619 N N . LEU A 1 479 ? -26.273 6.817 28.192 1.00 84.88 479 LEU A N 1
ATOM 3620 C CA . LEU A 1 479 ? -27.157 5.705 28.558 1.00 84.88 479 LEU A CA 1
ATOM 3621 C C . LEU A 1 479 ? -27.801 5.029 27.342 1.00 84.88 479 LEU A C 1
ATOM 3623 O O . LEU A 1 479 ? -28.063 3.828 27.401 1.00 84.88 479 LEU A O 1
ATOM 3627 N N . ARG A 1 480 ? -28.025 5.762 26.242 1.00 82.44 480 ARG A N 1
ATOM 3628 C CA . ARG A 1 480 ? -28.478 5.177 24.968 1.00 82.44 480 ARG A CA 1
ATOM 3629 C C . ARG A 1 480 ? -27.423 4.234 24.393 1.00 82.44 480 ARG A C 1
ATOM 3631 O O . ARG A 1 480 ? -27.754 3.111 24.042 1.00 82.44 480 ARG A O 1
ATOM 3638 N N . TRP A 1 481 ? -26.153 4.643 24.410 1.00 70.56 481 TRP A N 1
ATOM 3639 C CA . TRP A 1 481 ? -25.040 3.803 23.950 1.00 70.56 481 TRP A CA 1
ATOM 3640 C C . TRP A 1 481 ? -24.887 2.505 24.748 1.00 70.56 481 TRP A C 1
ATOM 3642 O O . TRP A 1 481 ? -24.573 1.470 24.187 1.00 70.56 481 TRP A O 1
ATOM 3652 N N . GLY A 1 482 ? -25.130 2.526 26.063 1.00 57.62 482 GLY A N 1
ATOM 3653 C CA . GLY A 1 482 ? -25.024 1.325 26.902 1.00 57.62 482 GLY A CA 1
ATOM 3654 C C . GLY A 1 482 ? -26.080 0.241 26.638 1.00 57.62 482 GLY A C 1
ATOM 3655 O O . GLY A 1 482 ? -25.998 -0.819 27.254 1.00 57.62 482 GLY A O 1
ATOM 3656 N N . ARG A 1 483 ? -27.082 0.502 25.785 1.00 49.41 483 ARG A N 1
ATOM 3657 C CA . ARG A 1 483 ? -28.163 -0.441 25.442 1.00 49.41 483 ARG A CA 1
ATOM 3658 C C . ARG A 1 483 ? -28.015 -1.072 24.058 1.00 49.41 483 ARG A C 1
ATOM 3660 O O . ARG A 1 483 ? -28.623 -2.115 23.837 1.00 49.41 483 ARG A O 1
ATOM 3667 N N . ASP A 1 484 ? -27.213 -0.482 23.176 1.00 40.94 484 ASP A N 1
ATOM 3668 C CA . ASP A 1 484 ? -26.858 -1.076 21.890 1.00 40.94 484 ASP A CA 1
ATOM 3669 C C . ASP A 1 484 ? -25.534 -1.836 22.056 1.00 40.94 484 ASP A C 1
ATOM 3671 O O . ASP A 1 484 ? -24.544 -1.242 22.495 1.00 40.94 484 ASP A O 1
ATOM 3675 N N . PRO A 1 485 ? -25.481 -3.153 21.776 1.00 37.78 485 PRO A N 1
ATOM 3676 C CA . PRO A 1 485 ? -24.215 -3.864 21.780 1.00 37.78 485 PRO A CA 1
ATOM 3677 C C . PRO A 1 485 ? -23.293 -3.190 20.765 1.00 37.78 485 PRO A C 1
ATOM 3679 O O . PRO A 1 485 ? -23.666 -2.983 19.609 1.00 37.78 485 PRO A O 1
ATOM 3682 N N . VAL A 1 486 ? -22.095 -2.829 21.226 1.00 41.72 486 VAL A N 1
ATOM 3683 C CA . VAL A 1 486 ? -20.991 -2.416 20.360 1.00 41.72 486 VAL A CA 1
ATOM 3684 C C . VAL A 1 486 ? -20.901 -3.460 19.251 1.00 41.72 486 VAL A C 1
ATOM 3686 O O . VAL A 1 486 ? -20.707 -4.637 19.550 1.00 41.72 486 VAL A O 1
ATOM 3689 N N . ARG A 1 487 ? -21.088 -3.045 17.994 1.00 39.88 487 ARG A N 1
ATOM 3690 C CA . ARG A 1 487 ? -20.709 -3.865 16.842 1.00 39.88 487 ARG A CA 1
ATOM 3691 C C . ARG A 1 487 ? -19.204 -4.057 16.943 1.00 39.88 487 ARG A C 1
ATOM 3693 O O . ARG A 1 487 ? -18.441 -3.140 16.662 1.00 39.88 487 ARG A O 1
ATOM 3700 N N . THR A 1 488 ? -18.804 -5.207 17.463 1.00 33.41 488 THR A N 1
ATOM 3701 C CA . THR A 1 488 ? -17.411 -5.656 17.533 1.00 33.41 488 THR A CA 1
ATOM 3702 C C . THR A 1 488 ? -17.067 -6.513 16.315 1.00 33.41 488 THR A C 1
ATOM 3704 O O . THR A 1 488 ? -16.217 -7.393 16.422 1.00 33.41 488 THR A O 1
ATOM 3707 N N . ASP A 1 489 ? -17.781 -6.293 15.211 1.00 36.78 489 ASP A N 1
ATOM 3708 C CA . ASP A 1 489 ? -17.722 -7.073 13.977 1.00 36.78 489 ASP A CA 1
ATOM 3709 C C . ASP A 1 489 ? -16.614 -6.536 13.067 1.00 36.78 489 ASP A C 1
ATOM 3711 O O . ASP A 1 489 ? -16.619 -5.306 12.807 1.00 36.78 489 ASP A O 1
#

Solvent-accessible surface area (backbone atoms only — not comparable to full-atom values): 26268 Å² total; per-residue (Å²): 142,77,83,83,70,87,78,65,69,62,72,52,86,92,26,28,62,71,55,39,31,50,40,74,37,59,64,84,45,27,93,56,46,70,61,49,54,52,46,36,43,55,40,8,52,51,28,35,70,73,72,41,80,56,52,74,44,77,48,51,95,51,92,41,29,29,29,38,36,43,61,49,54,80,91,58,48,70,101,59,101,62,61,24,43,29,40,40,42,35,61,35,47,79,52,62,41,70,50,37,73,50,50,36,29,50,38,47,44,44,28,74,71,41,19,32,30,35,24,51,36,56,64,30,23,72,84,47,78,13,34,62,62,66,44,36,52,50,53,41,38,43,53,54,37,47,50,73,42,19,64,84,72,47,24,30,49,80,36,27,29,41,37,13,32,27,43,12,13,23,42,54,47,32,42,65,64,48,55,33,38,79,81,67,67,39,98,42,73,62,58,51,49,32,41,36,31,31,52,25,56,29,64,42,64,66,44,49,74,18,70,59,28,81,59,34,64,73,45,72,68,48,41,59,70,56,12,30,63,76,54,46,84,88,55,77,48,47,36,37,40,30,36,28,68,39,35,32,70,56,43,48,46,35,42,51,50,38,47,50,52,34,42,74,68,69,26,54,68,46,76,45,75,40,77,86,18,22,76,66,55,47,58,58,22,41,38,27,58,86,23,75,50,16,34,54,50,52,51,59,65,61,57,77,78,61,98,72,78,94,74,80,76,78,84,65,97,60,80,77,72,74,74,80,66,77,76,75,78,67,99,72,77,88,67,91,46,71,66,55,57,51,37,52,54,7,45,52,32,12,51,56,13,41,77,70,64,18,65,61,27,7,12,27,34,32,45,96,92,37,80,65,28,63,15,34,20,32,32,61,81,62,75,32,87,74,34,36,13,64,46,34,16,51,52,44,25,31,73,68,65,36,84,73,62,42,50,66,14,35,39,28,26,43,49,57,65,51,75,68,40,47,52,49,39,55,75,42,36,42,41,29,42,37,23,13,36,56,54,73,82,71,67,60,63,93,64,65,87,70,47,70,64,59,50,20,73,75,68,73,50,80,49,51,77,48,72,57,53,62,27,66,66,52,49,54,56,52,57,54,55,77,70,52,80,77,84,86,121

Secondary structure (DSSP, 8-state):
-----TTPPEEETTEEHHHHHHHT-GGGG-TTHHHHHHHHHHHHHHHHHHH-SPEEEE-SSSTT-EEEEE---GGGS-SS---EEEEEEE--STTT---GGGSGGGHHHHHHTT-EEEEE----GGGGTT-HHHHHHHHHHHHHHHHHHTGGGTEEEEEEEEEEETHHHHHHHHHTT--HHHHH--S-S---SEEEEES-----HHHHHSGGGGT----HHHHHHH-GGG--TT--S-EEEEEETTS-HHHHHHHHHHHHHHHHTT--EEEEEETT--TTHHHHTTSSTTSHHHHHHHHHHHGGG-------------S-----PPP---S----S-HHHHHHHHHHHHHHHHHHHTS-S-EEEEEETTEEEEEEE--TTTTT-TT--HHHHHHHHHHHHH-GGGGTTPEEEEEEPPPHHHHHHHHHTT--EEEEEE-GGGGT--TTTT--HHHHHHHH----EEEE-TTHHHHHHHHHHHTTSPP---

Radius of gyration: 26.97 Å; Cα contacts (8 Å, |Δi|>4): 912; chains: 1; bounding box: 60×64×72 Å

Sequence (489 aa):
MADNADGAPKVWLDLDQAALDRAYDQAQHAPNMQQVLKRYELSSERARERLGQPSRHAYGPSAAEALDCFCPGEAQAPSNPKLRPALLFIHGGAWRGGLARHYAFVAEPFVAAGYAVLIPDFAPVTELDGDLGRMTDQIRRAIAWVASNAAALGIDPARVHLFGHSSGGHLAAAALATDWRGDFSLASNSPIASFSVCSGIYDLLPVRLSARGNYLRLTDEQLERLSPVRHLSGLSVPLTVAWGSLESPEFQRQAQHYADAAQAQGVPVTRLTAEGYNHFEILETLANPCGLLGRAMLEQIAGGHEGRAANPAPHRVGSAEAATLPSAPGTLGTDADPDRHWMRLALAQSQEAFERGDWPTGAVLVRDGKLLATGQNRQVSQCDLTVHAESDVIRRAIAAHGVGVTQGATLYCTMEPCPMCAGALKNAGVSRVVLALRHARLRRTDLGRYTLEAFSDLTGWTPELRSGVLEEDYLALRLRWGRDPVRTD

Mean predicted aligned error: 15.1 Å